Protein AF-0000000085028772 (afdb_homodimer)

Radius of gyration: 24.62 Å; Cα contacts (8 Å, |Δi|>4): 1187; chains: 2; bounding box: 45×73×60 Å

Organism: Acidaminococcus fermentans (strain ATCC 25085 / DSM 20731 / CCUG 9996 / CIP 106432 / VR4) (NCBI:txid591001)

Structure (mmCIF, N/CA/C/O backbone):
data_AF-0000000085028772-model_v1
#
loop_
_entity.id
_entity.type
_entity.pdbx_description
1 polymer 'DAPG hydrolase PhiG domain-containing protein'
#
loop_
_atom_site.group_PDB
_atom_site.id
_atom_site.type_symbol
_atom_site.label_atom_id
_atom_site.label_alt_id
_atom_site.label_comp_id
_atom_site.label_asym_id
_atom_site.label_entity_id
_atom_site.label_seq_id
_atom_site.pdbx_PDB_ins_code
_atom_site.Cartn_x
_atom_site.Cartn_y
_atom_site.Cartn_z
_atom_site.occupancy
_atom_site.B_iso_or_equiv
_atom_site.auth_seq_id
_atom_site.auth_comp_id
_atom_site.auth_asym_id
_atom_site.auth_atom_id
_atom_site.pdbx_PDB_model_num
ATOM 1 N N . MET A 1 1 ? -23.234 10.359 6.227 1 60.38 1 MET A N 1
ATOM 2 C CA . MET A 1 1 ? -21.828 10.047 6.488 1 60.38 1 MET A CA 1
ATOM 3 C C . MET A 1 1 ? -21.578 9.875 7.984 1 60.38 1 MET A C 1
ATOM 5 O O . MET A 1 1 ? -22.031 10.688 8.789 1 60.38 1 MET A O 1
ATOM 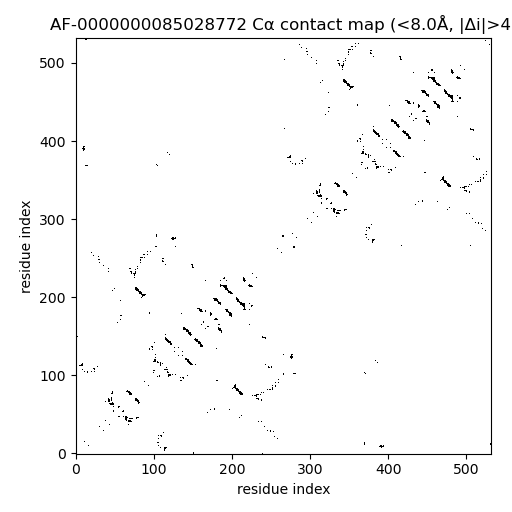9 N N . LYS A 1 2 ? -21.328 8.578 8.344 1 66.81 2 LYS A N 1
ATOM 10 C CA . LYS A 1 2 ? -20.938 8.359 9.734 1 66.81 2 LYS A CA 1
ATOM 11 C C . LYS A 1 2 ? -19.469 8.703 9.945 1 66.81 2 LYS A C 1
ATOM 13 O O . LYS A 1 2 ? -18.578 8.008 9.453 1 66.81 2 LYS A O 1
ATOM 18 N N . LEU A 1 3 ? -19.188 9.844 10.578 1 77 3 LEU A N 1
ATOM 19 C CA . LEU A 1 3 ? -17.844 10.414 10.617 1 77 3 LEU A CA 1
ATOM 20 C C . LEU A 1 3 ? -17.031 9.812 11.758 1 77 3 LEU A C 1
ATOM 22 O O . LEU A 1 3 ? -15.805 9.828 11.727 1 77 3 LEU A O 1
ATOM 26 N N . PHE A 1 4 ? -17.844 9.219 12.625 1 81.69 4 PHE A N 1
ATOM 27 C CA . PHE A 1 4 ? -17.172 8.617 13.766 1 81.69 4 PHE A CA 1
ATOM 28 C C . PHE A 1 4 ? -17.75 7.246 14.086 1 81.69 4 PHE A C 1
ATOM 30 O O . PHE A 1 4 ? -18.688 7.133 14.891 1 81.69 4 PHE A O 1
ATOM 37 N N . LEU A 1 5 ? -17.391 6.188 13.383 1 71.38 5 LEU A N 1
ATOM 38 C CA . LEU A 1 5 ? -18 4.859 13.438 1 71.38 5 LEU A CA 1
ATOM 39 C C . LEU A 1 5 ? -17.609 4.141 14.727 1 71.38 5 LEU A C 1
ATOM 41 O O . LEU A 1 5 ? -18.359 3.277 15.203 1 71.38 5 LEU A O 1
ATOM 45 N N . GLY A 1 6 ? -16.453 4.523 15.242 1 80.75 6 GLY A N 1
ATOM 46 C CA . GLY A 1 6 ? -16.031 3.928 16.5 1 80.75 6 GLY A CA 1
ATOM 47 C C . GLY A 1 6 ? -15.5 2.514 16.328 1 80.75 6 GLY A C 1
ATOM 48 O O . GLY A 1 6 ? -15.383 1.777 17.312 1 80.75 6 GLY A O 1
ATOM 49 N N . LYS A 1 7 ? -15.336 1.962 15.156 1 90.06 7 LYS A N 1
ATOM 50 C CA . LYS A 1 7 ? -14.805 0.623 14.922 1 90.06 7 LYS A CA 1
ATOM 51 C C . LYS A 1 7 ? -13.344 0.682 14.484 1 90.06 7 LYS A C 1
ATOM 53 O O . LYS A 1 7 ? -13 1.365 13.516 1 90.06 7 LYS A O 1
ATOM 58 N N . LYS A 1 8 ? -12.562 -0.108 15.211 1 95.69 8 LYS A N 1
ATOM 59 C CA . LYS A 1 8 ? -11.133 -0.1 14.914 1 95.69 8 LYS A CA 1
ATOM 60 C C . LYS A 1 8 ? -10.82 -0.993 13.719 1 95.69 8 LYS A C 1
ATOM 62 O O . LYS A 1 8 ? -11.531 -1.966 13.453 1 95.69 8 LYS A O 1
ATOM 67 N N . VAL A 1 9 ? -9.797 -0.705 12.984 1 96.75 9 VAL A N 1
ATOM 68 C CA . VAL A 1 9 ? -9.352 -1.456 11.812 1 96.75 9 VAL A CA 1
ATOM 69 C C . VAL A 1 9 ? -8.68 -2.754 12.258 1 96.75 9 VAL A C 1
ATOM 71 O O . VAL A 1 9 ? -8.344 -2.914 13.43 1 96.75 9 VAL A O 1
ATOM 74 N N . GLY A 1 10 ? -8.531 -3.654 11.344 1 95.25 10 GLY A N 1
ATOM 75 C CA . GLY A 1 10 ? -7.934 -4.941 11.656 1 95.25 10 GLY A CA 1
ATOM 76 C C . GLY A 1 10 ? -6.445 -4.855 11.93 1 95.25 10 GLY A C 1
ATOM 77 O O . GLY A 1 10 ? -5.742 -4.039 11.328 1 95.25 10 GLY A O 1
ATOM 78 N N . VAL A 1 11 ? -5.934 -5.707 12.844 1 97.25 11 VAL A N 1
ATOM 79 C CA . VAL A 1 11 ? -4.512 -5.812 13.164 1 97.25 11 VAL A CA 1
ATOM 80 C C . VAL A 1 11 ? -4.066 -7.27 13.086 1 97.25 11 VAL A C 1
ATOM 82 O O . VAL A 1 11 ? -4.863 -8.18 13.328 1 97.25 11 VAL A O 1
ATOM 85 N N . SER A 1 12 ? -2.873 -7.48 12.711 1 96.69 12 SER A N 1
ATOM 86 C CA . SER A 1 12 ? -2.291 -8.82 12.656 1 96.69 12 SER A CA 1
ATOM 87 C C . SER A 1 12 ? -1.736 -9.234 14.016 1 96.69 12 SER A C 1
ATOM 89 O O . SER A 1 12 ? -1.572 -8.406 14.906 1 96.69 12 SER A O 1
ATOM 91 N N . LYS A 1 13 ? -1.406 -10.516 14.148 1 95.44 13 LYS A N 1
ATOM 92 C CA . LYS A 1 13 ? -0.751 -11.023 15.352 1 95.44 13 LYS A CA 1
ATOM 93 C C . LYS A 1 13 ? 0.598 -10.344 15.57 1 95.44 13 LYS A C 1
ATOM 95 O O . LYS A 1 13 ? 0.95 -10.008 16.703 1 95.44 13 LYS A O 1
ATOM 100 N N . GLU A 1 14 ? 1.356 -10.125 14.531 1 95.44 14 GLU A N 1
ATOM 101 C CA . GLU A 1 14 ? 2.65 -9.461 14.609 1 95.44 14 GLU A CA 1
ATOM 102 C C . GLU A 1 14 ? 2.504 -8.031 15.133 1 95.44 14 GLU A C 1
ATOM 104 O O . GLU A 1 14 ? 3.312 -7.574 15.938 1 95.44 14 GLU A O 1
ATOM 109 N N . GLU A 1 15 ? 1.454 -7.355 14.648 1 96.56 15 GLU A N 1
ATOM 110 C CA . GLU A 1 15 ? 1.212 -5.988 15.102 1 96.56 15 GLU A CA 1
ATOM 111 C C . GLU A 1 15 ? 0.899 -5.949 16.594 1 96.56 15 GLU A C 1
ATOM 113 O O . GLU A 1 15 ? 1.385 -5.07 17.312 1 96.56 15 GLU A O 1
ATOM 118 N N . LYS A 1 16 ? 0.145 -6.926 17.062 1 96.88 16 LYS A N 1
ATOM 119 C CA . LYS A 1 16 ? -0.249 -6.977 18.469 1 96.88 16 LYS A CA 1
ATOM 120 C C . LYS A 1 16 ? 0.961 -7.191 19.359 1 96.88 16 LYS A C 1
ATOM 122 O O . LYS A 1 16 ? 0.912 -6.895 20.562 1 96.88 16 LYS A O 1
ATOM 127 N N . ALA A 1 17 ? 2.014 -7.688 18.766 1 95.75 17 ALA A N 1
ATOM 128 C CA . ALA A 1 17 ? 3.201 -8.016 19.562 1 95.75 17 ALA A CA 1
ATOM 129 C C . ALA A 1 17 ? 4.164 -6.832 19.609 1 95.75 17 ALA A C 1
ATOM 131 O O . ALA A 1 17 ? 5.16 -6.867 20.344 1 95.75 17 ALA A O 1
ATOM 132 N N . ILE A 1 18 ? 3.924 -5.781 18.875 1 96.62 18 ILE A N 1
ATOM 133 C CA . ILE A 1 18 ? 4.797 -4.609 18.844 1 96.62 18 ILE A CA 1
ATOM 134 C C . ILE A 1 18 ? 4.562 -3.76 20.094 1 96.62 18 ILE A C 1
ATOM 136 O O . ILE A 1 18 ? 3.43 -3.637 20.562 1 96.62 18 ILE A O 1
ATOM 140 N N . SER A 1 19 ? 5.562 -3.078 20.562 1 96.75 19 SER A N 1
ATOM 141 C CA . SER A 1 19 ? 5.496 -2.348 21.828 1 96.75 19 SER A CA 1
ATOM 142 C C . SER A 1 19 ? 4.504 -1.192 21.734 1 96.75 19 SER A C 1
ATOM 144 O O . SER A 1 19 ? 3.818 -0.886 22.719 1 96.75 19 SER A O 1
ATOM 146 N N . TYR A 1 20 ? 4.367 -0.596 20.609 1 97.94 20 TYR A N 1
ATOM 147 C CA . TYR A 1 20 ? 3.492 0.568 20.531 1 97.94 20 TYR A CA 1
ATOM 148 C C . TYR A 1 20 ? 2.062 0.154 20.203 1 97.94 20 TYR A C 1
ATOM 150 O O . TYR A 1 20 ? 1.204 1.005 19.953 1 97.94 20 TYR A O 1
ATOM 158 N N . TYR A 1 21 ? 1.759 -1.183 20.266 1 98.44 21 TYR A N 1
ATOM 159 C CA . TYR A 1 21 ? 0.384 -1.654 20.156 1 98.44 21 TYR A CA 1
ATOM 160 C C . TYR A 1 21 ? -0.49 -1.059 21.25 1 98.44 21 TYR A C 1
ATOM 162 O O . TYR A 1 21 ? -1.691 -0.857 21.062 1 98.44 21 TYR A O 1
ATOM 170 N N . LYS A 1 22 ? 0.089 -0.734 22.375 1 98.62 22 LYS A N 1
ATOM 171 C CA . LYS A 1 22 ? -0.636 -0.139 23.5 1 98.62 22 LYS A CA 1
ATOM 172 C C . LYS A 1 22 ? -1.349 1.142 23.078 1 98.62 22 LYS A C 1
ATOM 174 O O . LYS A 1 22 ? -2.432 1.451 23.578 1 98.62 22 LYS A O 1
ATOM 179 N N . PHE A 1 23 ? -0.814 1.903 22.141 1 98.69 23 PHE A N 1
ATOM 180 C CA . PHE A 1 23 ? -1.438 3.141 21.688 1 98.69 23 PHE A CA 1
ATOM 181 C C . PHE A 1 23 ? -2.641 2.846 20.797 1 98.69 23 PHE A C 1
ATOM 183 O O . PHE A 1 23 ? -3.531 3.686 20.656 1 98.69 23 PHE A O 1
ATOM 190 N N . PHE A 1 24 ? -2.6 1.687 20.094 1 98.5 24 PHE A N 1
ATOM 191 C CA . PHE A 1 24 ? -3.748 1.236 19.328 1 98.5 24 PHE A CA 1
ATOM 192 C C . PHE A 1 24 ? -4.902 0.842 20.234 1 98.5 24 PHE A C 1
ATOM 194 O O . PHE A 1 24 ? -6.066 1.105 19.938 1 98.5 24 PHE A O 1
ATOM 201 N N . GLU A 1 25 ? -4.551 0.213 21.375 1 97.69 25 GLU A N 1
ATOM 202 C CA . GLU A 1 25 ? -5.551 -0.241 22.328 1 97.69 25 GLU A CA 1
ATOM 203 C C . GLU A 1 25 ? -6.156 0.934 23.094 1 97.69 25 GLU A C 1
ATOM 205 O O . GLU A 1 25 ? -7.305 0.866 23.531 1 97.69 25 GLU A O 1
ATOM 210 N N . ARG A 1 26 ? -5.438 2.01 23.234 1 96.94 26 ARG A N 1
ATOM 211 C CA . ARG A 1 26 ? -5.902 3.211 23.922 1 96.94 26 ARG A CA 1
ATOM 212 C C . ARG A 1 26 ? -7.082 3.84 23.188 1 96.94 26 ARG A C 1
ATOM 214 O O . ARG A 1 26 ? -7.137 3.82 21.953 1 96.94 26 ARG A O 1
ATOM 221 N N . ASP A 1 27 ? -7.992 4.363 23.969 1 96.12 27 ASP A N 1
ATOM 222 C CA . ASP A 1 27 ? -9.094 5.102 23.359 1 96.12 27 ASP A CA 1
ATOM 223 C C . ASP A 1 27 ? -8.578 6.332 22.609 1 96.12 27 ASP A C 1
ATOM 225 O O . ASP A 1 27 ? -7.656 7.004 23.078 1 96.12 27 ASP A O 1
ATOM 229 N N . MET A 1 28 ? -9.219 6.566 21.5 1 96.56 28 MET A N 1
ATOM 230 C CA . MET A 1 28 ? -8.898 7.797 20.781 1 96.56 28 MET A CA 1
ATOM 231 C C . MET A 1 28 ? -9.094 9.016 21.688 1 96.56 28 MET A C 1
ATOM 233 O O . MET A 1 28 ? -10.039 9.07 22.469 1 96.56 28 MET A O 1
ATOM 237 N N . ALA A 1 29 ? -8.172 9.992 21.531 1 97.5 29 ALA A N 1
ATOM 238 C CA . ALA A 1 29 ? -8.32 11.234 22.297 1 97.5 29 ALA A CA 1
ATOM 239 C C . ALA A 1 29 ? -9.625 11.938 21.938 1 97.5 29 ALA A C 1
ATOM 241 O O . ALA A 1 29 ? -10.078 11.898 20.797 1 97.5 29 ALA A O 1
ATOM 242 N N . ASN A 1 30 ? -10.203 12.617 22.953 1 96.75 30 ASN A N 1
ATOM 243 C CA . ASN A 1 30 ? -11.438 13.359 22.734 1 96.75 30 ASN A CA 1
ATOM 244 C C . ASN A 1 30 ? -11.203 14.594 21.875 1 96.75 30 ASN A C 1
ATOM 246 O O . ASN A 1 30 ? -10.367 15.438 22.203 1 96.75 30 ASN A O 1
ATOM 250 N N . ILE A 1 31 ? -11.922 14.703 20.891 1 97.25 31 ILE A N 1
ATOM 251 C CA . ILE A 1 31 ? -11.867 15.883 20.031 1 97.25 31 ILE A CA 1
ATOM 252 C C . ILE A 1 31 ? -12.492 17.078 20.75 1 97.25 31 ILE A C 1
ATOM 254 O O . ILE A 1 31 ? -13.562 16.953 21.359 1 97.25 31 ILE A O 1
ATOM 258 N N . PRO A 1 32 ? -11.875 18.219 20.719 1 97.25 32 PRO A N 1
ATOM 259 C CA . PRO A 1 32 ? -12.5 19.391 21.344 1 97.25 32 PRO A CA 1
ATOM 260 C C . PRO A 1 32 ? -13.898 19.656 20.797 1 97.25 32 PRO A C 1
ATOM 262 O O . PRO A 1 32 ? -14.117 19.641 19.578 1 97.25 32 PRO A O 1
ATOM 265 N N . ALA A 1 33 ? -14.805 19.984 21.672 1 97.12 33 ALA A N 1
ATOM 266 C CA . ALA A 1 33 ? -16.203 20.172 21.312 1 97.12 33 ALA A CA 1
ATOM 267 C C . ALA A 1 33 ? -16.359 21.297 20.281 1 97.12 33 ALA A C 1
ATOM 269 O O . ALA A 1 33 ? -17.219 21.219 19.406 1 97.12 33 ALA A O 1
ATOM 270 N N . GLU A 1 34 ? -15.586 22.312 20.469 1 96.94 34 GLU A N 1
ATOM 271 C CA . GLU A 1 34 ? -15.688 23.453 19.578 1 96.94 34 GLU A CA 1
ATOM 272 C C . GLU A 1 34 ? -15.336 23.078 18.141 1 96.94 34 GLU A C 1
ATOM 274 O O . GLU A 1 34 ? -15.852 23.672 17.203 1 96.94 34 GLU A O 1
ATOM 279 N N . LYS A 1 35 ? -14.477 22.109 17.969 1 97.12 35 LYS A N 1
ATOM 280 C CA . LYS A 1 35 ? -14.133 21.625 16.641 1 97.12 35 LYS A CA 1
ATOM 281 C C . LYS A 1 35 ? -15.25 20.781 16.047 1 97.12 35 LYS A C 1
ATOM 283 O O . LYS A 1 35 ? -15.547 20.859 14.859 1 97.12 35 LYS A O 1
ATOM 288 N N . ILE A 1 36 ? -15.852 19.938 16.859 1 97.5 36 ILE A N 1
ATOM 289 C CA . ILE A 1 36 ? -16.984 19.109 16.438 1 97.5 36 ILE A CA 1
ATOM 290 C C . ILE A 1 36 ? -18.125 20 15.969 1 97.5 36 ILE A C 1
ATOM 292 O O . ILE A 1 36 ? -18.781 19.688 14.969 1 97.5 36 ILE A O 1
ATOM 296 N N . ALA A 1 37 ? -18.297 21.062 16.672 1 97.81 37 ALA A N 1
ATOM 297 C CA . ALA A 1 37 ? -19.391 21.984 16.344 1 97.81 37 ALA A CA 1
ATOM 298 C C . ALA A 1 37 ? -19.203 22.578 14.953 1 97.81 37 ALA A C 1
ATOM 300 O O . ALA A 1 37 ? -20.188 22.906 14.281 1 97.81 37 ALA A O 1
ATOM 301 N N . LEU A 1 38 ? -18.016 22.672 14.5 1 98 38 LEU A N 1
ATOM 302 C CA . LEU A 1 38 ? -17.719 23.266 13.203 1 98 38 LEU A CA 1
ATOM 303 C C . LEU A 1 38 ? -18.156 22.344 12.07 1 98 38 LEU A C 1
ATOM 305 O O . LEU A 1 38 ? -18.234 22.766 10.914 1 98 38 LEU A O 1
ATOM 309 N N . LEU A 1 39 ? -18.484 21.109 12.406 1 97.56 39 LEU A N 1
ATOM 310 C CA . LEU A 1 39 ? -18.953 20.156 11.398 1 97.56 39 LEU A CA 1
ATOM 311 C C . LEU A 1 39 ? -20.375 20.484 10.961 1 97.56 39 LEU A C 1
ATOM 313 O O . LEU A 1 39 ? -20.828 20.016 9.914 1 97.56 39 LEU A O 1
ATOM 317 N N . ASP A 1 40 ? -21.062 21.266 11.711 1 97.06 40 ASP A N 1
ATOM 318 C CA . ASP A 1 40 ? -22.5 21.484 11.5 1 97.06 40 ASP A CA 1
ATOM 319 C C . ASP A 1 40 ? -22.734 22.344 10.258 1 97.06 40 ASP A C 1
ATOM 321 O O . ASP A 1 40 ? -23.797 22.234 9.625 1 97.06 40 ASP A O 1
ATOM 325 N N . ALA A 1 41 ? -21.812 23.281 9.93 1 97.5 41 ALA A N 1
ATOM 326 C CA . ALA A 1 41 ? -21.953 24.141 8.758 1 97.5 41 ALA A CA 1
ATOM 327 C C . ALA A 1 41 ? -20.594 24.562 8.203 1 97.5 41 ALA A C 1
ATOM 329 O O . ALA A 1 41 ? -19.656 24.766 8.961 1 97.5 41 ALA A O 1
ATOM 330 N N . PRO A 1 42 ? -20.531 24.719 6.922 1 98.12 42 PRO A N 1
ATOM 331 C CA . PRO A 1 42 ? -19.281 25.188 6.336 1 98.12 42 PRO A CA 1
ATOM 332 C C . PRO A 1 42 ? -18.938 26.625 6.75 1 98.12 42 PRO A C 1
ATOM 334 O O . PRO A 1 42 ? -19.828 27.391 7.113 1 98.12 42 PRO A O 1
ATOM 337 N N . GLN A 1 43 ? -17.609 26.875 6.66 1 98.06 43 GLN A N 1
ATOM 338 C CA . GLN A 1 43 ? -17.156 28.234 6.984 1 98.06 43 GLN A CA 1
ATOM 339 C C . GLN A 1 43 ? -17.594 29.234 5.918 1 98.06 43 GLN A C 1
ATOM 341 O O . GLN A 1 43 ? -17.609 28.906 4.727 1 98.06 43 GLN A O 1
ATOM 346 N N . GLU A 1 44 ? -17.922 30.406 6.352 1 94.94 44 GLU A N 1
ATOM 347 C CA . GLU A 1 44 ? -18.234 31.5 5.422 1 94.94 44 GLU A CA 1
ATOM 348 C C . GLU A 1 44 ? -16.969 31.984 4.707 1 94.94 44 GLU A C 1
ATOM 350 O O . GLU A 1 44 ? -16.984 32.156 3.486 1 94.94 44 GLU A O 1
ATOM 355 N N . LYS A 1 45 ? -15.953 32.156 5.543 1 96.38 45 LYS A N 1
ATOM 356 C CA . LYS A 1 45 ? -14.664 32.562 4.977 1 96.38 45 LYS A CA 1
ATOM 357 C C . LYS A 1 45 ? -13.906 31.344 4.441 1 96.38 45 LYS A C 1
ATOM 359 O O . LYS A 1 45 ? -13.93 30.266 5.051 1 96.38 45 LYS A O 1
ATOM 364 N N . SER A 1 46 ? -13.188 31.547 3.318 1 96.94 46 SER A N 1
ATOM 365 C CA . SER A 1 46 ? -12.398 30.469 2.734 1 96.94 46 SER A CA 1
ATOM 366 C C . SER A 1 46 ? -10.992 30.438 3.316 1 96.94 46 SER A C 1
ATOM 368 O O . SER A 1 46 ? -10.562 31.391 3.971 1 96.94 46 SER A O 1
ATOM 370 N N . ALA A 1 47 ? -10.305 29.328 3.078 1 98 47 ALA A N 1
ATOM 371 C CA . ALA A 1 47 ? -8.875 29.266 3.34 1 98 47 ALA A CA 1
ATOM 372 C C . ALA A 1 47 ? -8.109 30.25 2.473 1 98 47 ALA A C 1
ATOM 374 O O . ALA A 1 47 ? -8.656 30.812 1.519 1 98 47 ALA A O 1
ATOM 375 N N . VAL A 1 48 ? -6.84 30.531 2.826 1 98.5 48 VAL A N 1
ATOM 376 C CA . VAL A 1 48 ? -5.957 31.312 1.97 1 98.5 48 VAL A CA 1
ATOM 377 C C . VAL A 1 48 ? -5.918 30.703 0.571 1 98.5 48 VAL A C 1
ATOM 379 O O . VAL A 1 48 ? -5.84 29.484 0.422 1 98.5 48 VAL A O 1
ATOM 382 N N . PRO A 1 49 ? -6.102 31.547 -0.46 1 97.88 49 PRO A N 1
ATOM 383 C CA . PRO A 1 49 ? -5.992 30.984 -1.809 1 97.88 49 PRO A CA 1
ATOM 384 C C . PRO A 1 49 ? -4.668 30.25 -2.041 1 97.88 49 PRO A C 1
ATOM 386 O O . PRO A 1 49 ? -3.625 30.703 -1.558 1 97.88 49 PRO A O 1
ATOM 389 N N . PHE A 1 50 ? -4.727 29.156 -2.768 1 97.81 50 PHE A N 1
ATOM 390 C CA . PHE A 1 50 ? -3.535 28.359 -2.996 1 97.81 50 PHE A CA 1
ATOM 391 C C . PHE A 1 50 ? -2.408 29.203 -3.568 1 97.81 50 PHE A C 1
ATOM 393 O O . PHE A 1 50 ? -1.245 29.047 -3.193 1 97.81 50 PHE A O 1
ATOM 400 N N . GLU A 1 51 ? -2.734 30.094 -4.445 1 96.62 51 GLU A N 1
ATOM 401 C CA . GLU A 1 51 ? -1.746 30.953 -5.105 1 96.62 51 GLU A CA 1
ATOM 402 C C . GLU A 1 51 ? -1.079 31.891 -4.113 1 96.62 51 GLU A C 1
ATOM 404 O O . GLU A 1 51 ? -0.028 32.469 -4.402 1 96.62 51 GLU A O 1
ATOM 409 N N . GLU A 1 52 ? -1.697 32.094 -2.996 1 98 52 GLU A N 1
ATOM 410 C CA . GLU A 1 52 ? -1.166 32.969 -1.953 1 98 52 GLU A CA 1
ATOM 411 C C . GLU A 1 52 ? -0.716 32.156 -0.736 1 98 52 GLU A C 1
ATOM 413 O O . GLU A 1 52 ? -0.713 32.656 0.385 1 98 52 GLU A O 1
ATOM 418 N N . LYS A 1 53 ? -0.363 30.891 -0.903 1 98.19 53 LYS A N 1
ATOM 419 C CA . LYS A 1 53 ? -0.074 29.938 0.164 1 98.19 53 LYS A CA 1
ATOM 420 C C . LYS A 1 53 ? 1.085 30.406 1.032 1 98.19 53 LYS A C 1
ATOM 422 O O . LYS A 1 53 ? 1.2 30.016 2.195 1 98.19 53 LYS A O 1
ATOM 427 N N . ASN A 1 54 ? 1.96 31.25 0.525 1 98.69 54 ASN A N 1
ATOM 428 C CA . ASN A 1 54 ? 3.07 31.766 1.325 1 98.69 54 ASN A CA 1
ATOM 429 C C . ASN A 1 54 ? 2.578 32.625 2.48 1 98.69 54 ASN A C 1
ATOM 431 O O . ASN A 1 54 ? 3.25 32.75 3.506 1 98.69 54 ASN A O 1
ATOM 435 N N . LEU A 1 55 ? 1.397 33.281 2.334 1 98.62 55 LEU A N 1
ATOM 436 C CA . LEU A 1 55 ? 0.804 34 3.455 1 98.62 55 LEU A CA 1
ATOM 437 C C . LEU A 1 55 ? 0.535 33.062 4.625 1 98.62 55 LEU A C 1
ATOM 439 O O . LEU A 1 55 ? 0.729 33.438 5.785 1 98.62 55 LEU A O 1
ATOM 443 N N . TYR A 1 56 ? 0.076 31.891 4.289 1 98.31 56 TYR A N 1
ATOM 444 C CA . TYR A 1 56 ? -0.121 30.828 5.273 1 98.31 56 TYR A CA 1
ATOM 445 C C . TYR A 1 56 ? 1.187 30.484 5.977 1 98.31 56 TYR A C 1
ATOM 447 O O . TYR A 1 56 ? 1.241 30.438 7.207 1 98.31 56 TYR A O 1
ATOM 455 N N . LEU A 1 57 ? 2.262 30.312 5.23 1 98.25 57 LEU A N 1
ATOM 456 C CA . LEU A 1 57 ? 3.545 29.953 5.832 1 98.25 57 LEU A CA 1
ATOM 457 C C . LEU A 1 57 ? 4.031 31.062 6.762 1 98.25 57 LEU A C 1
ATOM 459 O O . LEU A 1 57 ? 4.598 30.781 7.82 1 98.25 57 LEU A O 1
ATOM 463 N N . ALA A 1 58 ? 3.783 32.281 6.355 1 98.06 58 ALA A N 1
ATOM 464 C CA . ALA A 1 58 ? 4.273 33.438 7.09 1 98.06 58 ALA A CA 1
ATOM 465 C C . ALA A 1 58 ? 3.367 33.781 8.273 1 98.06 58 ALA A C 1
ATOM 467 O O . ALA A 1 58 ? 3.689 34.625 9.086 1 98.06 58 ALA A O 1
ATOM 468 N N . GLY A 1 59 ? 2.242 33.125 8.406 1 97.94 59 GLY A N 1
ATOM 469 C CA . GLY A 1 59 ? 1.276 33.438 9.445 1 97.94 59 GLY A CA 1
ATOM 470 C C . GLY A 1 59 ? 0.535 34.75 9.18 1 97.94 59 GLY A C 1
ATOM 471 O O . GLY A 1 59 ? 0.159 35.469 10.117 1 97.94 59 GLY A O 1
ATOM 472 N N . LYS A 1 60 ? 0.376 35.094 7.91 1 98.12 60 LYS A N 1
ATOM 473 C CA . LYS A 1 60 ? -0.244 36.375 7.523 1 98.12 60 LYS A CA 1
ATOM 474 C C . LYS A 1 60 ? -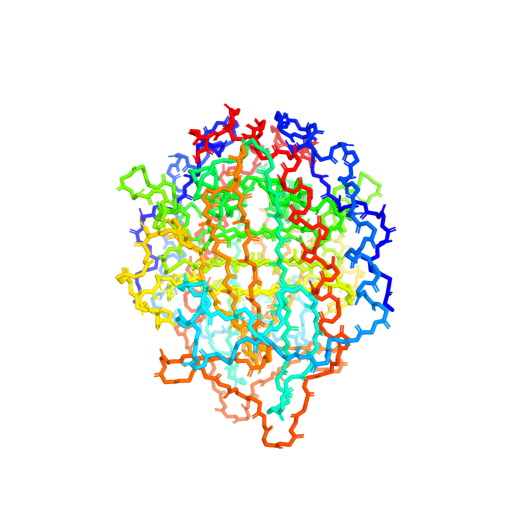1.595 36.125 6.852 1 98.12 60 LYS A C 1
ATOM 476 O O . LYS A 1 60 ? -2.047 36.969 6.059 1 98.12 60 LYS A O 1
ATOM 481 N N . ASP A 1 61 ? -2.225 34.969 7.105 1 97.88 61 ASP A N 1
ATOM 482 C CA . ASP A 1 61 ? -3.506 34.625 6.496 1 97.88 61 ASP A CA 1
ATOM 483 C C . ASP A 1 61 ? -4.633 34.688 7.523 1 97.88 61 ASP A C 1
ATOM 485 O O . ASP A 1 61 ? -5.609 33.938 7.426 1 97.88 61 ASP A O 1
ATOM 489 N N . LYS A 1 62 ? -4.547 35.531 8.562 1 95.94 62 LYS A N 1
ATOM 490 C CA . LYS A 1 62 ? -5.473 35.562 9.688 1 95.94 62 LYS A CA 1
ATOM 491 C C . LYS A 1 62 ? -6.875 35.938 9.242 1 95.94 62 LYS A C 1
ATOM 493 O O . LYS A 1 62 ? -7.859 35.656 9.922 1 95.94 62 LYS A O 1
ATOM 498 N N . ASP A 1 63 ? -7.012 36.625 8.125 1 96.56 63 ASP A N 1
ATOM 499 C CA . ASP A 1 63 ? -8.312 37.062 7.621 1 96.56 63 ASP A CA 1
ATOM 500 C C . ASP A 1 63 ? -9.031 35.938 6.914 1 96.56 63 ASP A C 1
ATOM 502 O O . ASP A 1 63 ? -10.219 36.031 6.59 1 96.56 63 ASP A O 1
ATOM 506 N N . CYS A 1 64 ? -8.375 34.844 6.715 1 98.12 64 CYS A N 1
ATOM 507 C CA . CYS A 1 64 ? -8.953 33.656 6.105 1 98.12 64 CYS A CA 1
ATOM 508 C C . CYS A 1 64 ? -9.375 32.656 7.168 1 98.12 64 CYS A C 1
ATOM 510 O O . CYS A 1 64 ? -9.109 32.844 8.352 1 98.12 64 CYS A O 1
ATOM 512 N N . ALA A 1 65 ? -10.094 31.625 6.75 1 98.44 65 ALA A N 1
ATOM 513 C CA . ALA A 1 65 ? -10.469 30.547 7.668 1 98.44 65 ALA A CA 1
ATOM 514 C C . ALA A 1 65 ? -9.242 29.875 8.258 1 98.44 65 ALA A C 1
ATOM 516 O O . ALA A 1 65 ? -8.305 29.516 7.527 1 98.44 65 ALA A O 1
ATOM 517 N N . GLN A 1 66 ? -9.234 29.719 9.586 1 98.44 66 GLN A N 1
ATOM 518 C CA . GLN A 1 66 ? -8.125 29.047 10.258 1 98.44 66 GLN A CA 1
ATOM 519 C C . GLN A 1 66 ? -8.516 27.641 10.703 1 98.44 66 GLN A C 1
ATOM 521 O O . GLN A 1 66 ? -7.648 26.797 10.93 1 98.44 66 GLN A O 1
ATOM 526 N N . VAL A 1 67 ? -9.773 27.406 10.953 1 98.62 67 VAL A N 1
ATOM 527 C CA . VAL A 1 67 ? -10.344 26.109 11.336 1 98.62 67 VAL A CA 1
ATOM 528 C C . VAL A 1 67 ? -11.695 25.922 10.656 1 98.62 67 VAL A C 1
ATOM 530 O O . VAL A 1 67 ? -12.5 26.859 10.586 1 98.62 67 VAL A O 1
ATOM 533 N N . GLY A 1 68 ? -11.852 24.75 10.141 1 98.75 68 GLY A N 1
ATOM 534 C CA . GLY A 1 68 ? -13.125 24.469 9.5 1 98.75 68 GLY A CA 1
ATOM 535 C C . GLY A 1 68 ? -12.969 23.969 8.07 1 98.75 68 GLY A C 1
ATOM 536 O O . GLY A 1 68 ? -11.891 23.516 7.688 1 98.75 68 GLY A O 1
ATOM 537 N N . TYR A 1 69 ? -14.062 23.969 7.309 1 98.81 69 TYR A N 1
ATOM 538 C CA . TYR A 1 69 ? -14.125 23.453 5.945 1 98.81 69 TYR A CA 1
ATOM 539 C C . TYR A 1 69 ? -15.094 24.266 5.098 1 98.81 69 TYR A C 1
ATOM 541 O O . TYR A 1 69 ? -15.867 25.062 5.621 1 98.81 69 TYR A O 1
ATOM 549 N N . GLY A 1 70 ? -14.992 24.031 3.822 1 98.56 70 GLY A N 1
ATOM 550 C CA . GLY A 1 70 ? -15.961 24.672 2.951 1 98.56 70 GLY A CA 1
ATOM 551 C C . GLY A 1 70 ? -15.586 24.609 1.484 1 98.56 70 GLY A C 1
ATOM 552 O O . GLY A 1 70 ? -14.781 23.766 1.079 1 98.56 70 GLY A O 1
ATOM 553 N N . THR A 1 71 ? -16.312 25.422 0.753 1 98 71 THR A N 1
ATOM 554 C CA . THR A 1 71 ? -16.078 25.594 -0.679 1 98 71 THR A CA 1
ATOM 555 C C . THR A 1 71 ? -15.664 27.016 -1.003 1 98 71 THR A C 1
ATOM 557 O O . THR A 1 71 ? -16.312 27.969 -0.58 1 98 71 THR A O 1
ATOM 560 N N . ALA A 1 72 ? -14.547 27.125 -1.666 1 97.12 72 ALA A N 1
ATOM 561 C CA . ALA A 1 72 ? -14.055 28.453 -2.055 1 97.12 72 ALA A CA 1
ATOM 562 C C . ALA A 1 72 ? -14.836 29 -3.25 1 97.12 72 ALA A C 1
ATOM 564 O O . ALA A 1 72 ? -15.641 28.281 -3.85 1 97.12 72 ALA A O 1
ATOM 565 N N . ALA A 1 73 ? -14.594 30.25 -3.586 1 94.56 73 ALA A N 1
ATOM 566 C CA . ALA A 1 73 ? -15.336 30.938 -4.645 1 94.56 73 ALA A CA 1
ATOM 567 C C . ALA A 1 73 ? -15.102 30.266 -5.996 1 94.56 73 ALA A C 1
ATOM 569 O O . ALA A 1 73 ? -15.992 30.25 -6.848 1 94.56 73 ALA A O 1
ATOM 570 N N . ASN A 1 74 ? -13.992 29.688 -6.207 1 94.25 74 ASN A N 1
ATOM 571 C CA . ASN A 1 74 ? -13.656 29.062 -7.488 1 94.25 74 ASN A CA 1
ATOM 572 C C . ASN A 1 74 ? -14.156 27.625 -7.562 1 94.25 74 ASN A C 1
ATOM 574 O O . ASN A 1 74 ? -13.836 26.891 -8.5 1 94.25 74 ASN A O 1
ATOM 578 N N . GLY A 1 75 ? -14.859 27.203 -6.547 1 96.69 75 GLY A N 1
ATOM 579 C CA . GLY A 1 75 ? -15.469 25.875 -6.562 1 96.69 75 GLY A CA 1
ATOM 580 C C . GLY A 1 75 ? -14.633 24.828 -5.844 1 96.69 75 GLY A C 1
ATOM 581 O O . GLY A 1 75 ? -15.125 23.75 -5.527 1 96.69 75 GLY A O 1
ATOM 582 N N . THR A 1 76 ? -13.375 25.125 -5.57 1 97.25 76 THR A N 1
ATOM 583 C CA . THR A 1 76 ? -12.508 24.172 -4.879 1 97.25 76 THR A CA 1
ATOM 584 C C . THR A 1 76 ? -12.922 24.031 -3.416 1 97.25 76 THR A C 1
ATOM 586 O O . THR A 1 76 ? -13.539 24.938 -2.852 1 97.25 76 THR A O 1
ATOM 589 N N . GLY A 1 77 ? -12.695 22.844 -2.861 1 98.12 77 GLY A N 1
ATOM 590 C CA . GLY A 1 77 ? -12.914 22.641 -1.438 1 98.12 77 GLY A CA 1
ATOM 591 C C . GLY A 1 77 ? -11.711 23.031 -0.59 1 98.12 77 GLY A C 1
ATOM 592 O O . GLY A 1 77 ? -10.594 23.125 -1.097 1 98.12 77 GLY A O 1
ATOM 593 N N . PHE A 1 78 ? -11.961 23.281 0.656 1 98.75 78 PHE A N 1
ATOM 594 C CA . PHE A 1 78 ? -10.844 23.531 1.552 1 98.75 78 PHE A CA 1
ATOM 595 C C . PHE A 1 78 ? -11.109 22.953 2.934 1 98.75 78 PHE A C 1
ATOM 597 O O . PHE A 1 78 ? -12.266 22.766 3.324 1 98.75 78 PHE A O 1
ATOM 604 N N . VAL A 1 79 ? -10.07 22.578 3.6 1 98.81 79 VAL A N 1
ATOM 605 C CA . VAL A 1 79 ? -10.055 22.203 5.008 1 98.81 79 VAL A CA 1
ATOM 606 C C . VAL A 1 79 ? -8.945 22.953 5.734 1 98.81 79 VAL A C 1
ATOM 608 O O . VAL A 1 79 ? -7.82 23.062 5.23 1 98.81 79 VAL A O 1
ATOM 611 N N . CYS A 1 80 ? -9.242 23.562 6.828 1 98.88 80 CYS A N 1
ATOM 612 C CA . CYS A 1 80 ? -8.297 24.219 7.719 1 98.88 80 CYS A CA 1
ATOM 613 C C . CYS A 1 80 ? -8.406 23.672 9.141 1 98.88 80 CYS A C 1
ATOM 615 O O . CYS A 1 80 ? -9.508 23.406 9.617 1 98.88 80 CYS A O 1
ATOM 617 N N . ASN A 1 81 ? -7.297 23.484 9.75 1 98.88 81 ASN A N 1
ATOM 618 C CA . ASN A 1 81 ? -7.273 23.062 11.141 1 98.88 81 ASN A CA 1
ATOM 619 C C . ASN A 1 81 ? -6.051 23.609 11.875 1 98.88 81 ASN A C 1
ATOM 621 O O . ASN A 1 81 ? -4.988 23.766 11.281 1 98.88 81 ASN A O 1
ATOM 625 N N . GLU A 1 82 ? -6.195 24.016 13.062 1 98.69 82 GLU A N 1
ATOM 626 C CA . GLU A 1 82 ? -5.141 24.344 14.023 1 98.69 82 GLU A CA 1
ATOM 627 C C . GLU A 1 82 ? -5.215 23.453 15.258 1 98.69 82 GLU A C 1
ATOM 629 O O . GLU A 1 82 ? -6.242 23.406 15.938 1 98.69 82 GLU A O 1
ATOM 634 N N . THR A 1 83 ? -4.191 22.766 15.531 1 98.81 83 THR A N 1
ATOM 635 C CA . THR A 1 83 ? -4.152 21.828 16.641 1 98.81 83 THR A CA 1
ATOM 636 C C . THR A 1 83 ? -2.986 22.156 17.578 1 98.81 83 THR A C 1
ATOM 638 O O . THR A 1 83 ? -1.824 21.953 17.219 1 98.81 83 THR A O 1
ATOM 641 N N . TYR A 1 84 ? -3.35 22.719 18.766 1 98.62 84 TYR A N 1
ATOM 642 C CA . TYR A 1 84 ? -2.336 22.844 19.797 1 98.62 84 TYR A CA 1
ATOM 643 C C . TYR A 1 84 ? -1.921 21.484 20.344 1 98.62 84 TYR A C 1
ATOM 645 O O . TYR A 1 84 ? -2.771 20.656 20.672 1 98.62 84 TYR A O 1
ATOM 653 N N . MET A 1 85 ? -0.628 21.203 20.391 1 98.88 85 MET A N 1
ATOM 654 C CA . MET A 1 85 ? -0.086 19.922 20.844 1 98.88 85 MET A CA 1
ATOM 655 C C . MET A 1 85 ? 0.876 20.109 22 1 98.88 85 MET A C 1
ATOM 657 O O . MET A 1 85 ? 2.082 20.266 21.797 1 98.88 85 MET A O 1
ATOM 661 N N . PRO A 1 86 ? 0.319 20.047 23.219 1 98.62 86 PRO A N 1
ATOM 662 C CA . PRO A 1 86 ? 1.172 20.234 24.391 1 98.62 86 PRO A CA 1
ATOM 663 C C . PRO A 1 86 ? 2.26 19.172 24.516 1 98.62 86 PRO A C 1
ATOM 665 O O . PRO A 1 86 ? 1.994 17.984 24.297 1 98.62 86 PRO A O 1
ATOM 668 N N . GLY A 1 87 ? 3.469 19.578 24.812 1 98.62 87 GLY A N 1
ATOM 669 C CA . GLY A 1 87 ? 4.57 18.656 25.031 1 98.62 87 GLY A CA 1
ATOM 670 C C . GLY A 1 87 ? 5.184 18.125 23.75 1 98.62 87 GLY A C 1
ATOM 671 O O . GLY A 1 87 ? 6.156 17.359 23.797 1 98.62 87 GLY A O 1
ATOM 672 N N . VAL A 1 88 ? 4.668 18.516 22.625 1 98.88 88 VAL A N 1
ATOM 673 C CA . VAL A 1 88 ? 5.207 18.094 21.328 1 98.88 88 VAL A CA 1
ATOM 674 C C . VAL A 1 88 ? 6.246 19.109 20.859 1 98.88 88 VAL A C 1
ATOM 676 O O . VAL A 1 88 ? 6.074 20.328 21.047 1 98.88 88 VAL A O 1
ATOM 679 N N . THR A 1 89 ? 7.34 18.641 20.297 1 98.75 89 THR A N 1
ATOM 680 C CA . THR A 1 89 ? 8.367 19.5 19.734 1 98.75 89 THR A CA 1
ATOM 681 C C . THR A 1 89 ? 8.336 19.453 18.203 1 98.75 89 THR A C 1
ATOM 683 O O . THR A 1 89 ? 7.797 18.516 17.625 1 98.75 89 THR A O 1
ATOM 686 N N . PRO A 1 90 ? 8.898 20.469 17.578 1 98.69 90 PRO A N 1
ATOM 687 C CA . PRO A 1 90 ? 8.992 20.422 16.125 1 98.69 90 PRO A CA 1
ATOM 688 C C . PRO A 1 90 ? 9.719 19.172 15.617 1 98.69 90 PRO A C 1
ATOM 690 O O . PRO A 1 90 ? 9.32 18.594 14.602 1 98.69 90 PRO A O 1
ATOM 693 N N . GLU A 1 91 ? 10.719 18.719 16.328 1 98.5 91 GLU A N 1
ATOM 694 C CA . GLU A 1 91 ? 11.492 17.547 15.945 1 98.5 91 GLU A CA 1
ATOM 695 C C . GLU A 1 91 ? 10.617 16.297 15.922 1 98.5 91 GLU A C 1
ATOM 697 O O . GLU A 1 91 ? 10.797 15.422 15.062 1 98.5 91 GLU A O 1
ATOM 702 N N . MET A 1 92 ? 9.695 16.203 16.844 1 98.94 92 MET A N 1
ATOM 703 C CA . MET A 1 92 ? 8.805 15.055 16.906 1 98.94 92 MET A CA 1
ATOM 704 C C . MET A 1 92 ? 7.938 14.969 15.656 1 98.94 92 MET A C 1
ATOM 706 O O . MET A 1 92 ? 7.711 13.883 15.125 1 98.94 92 MET A O 1
ATOM 710 N N . LEU A 1 93 ? 7.492 16.109 15.156 1 98.94 93 LEU A N 1
ATOM 711 C CA . LEU A 1 93 ? 6.648 16.125 13.969 1 98.94 93 LEU A CA 1
ATOM 712 C C . LEU A 1 93 ? 7.48 15.883 12.711 1 98.94 93 LEU A C 1
ATOM 714 O O . LEU A 1 93 ? 7.031 15.219 11.781 1 98.94 93 LEU A O 1
ATOM 718 N N . ASP A 1 94 ? 8.695 16.453 12.711 1 98.81 94 ASP A N 1
ATOM 719 C CA . ASP A 1 94 ? 9.609 16.141 11.617 1 98.81 94 ASP A CA 1
ATOM 720 C C . ASP A 1 94 ? 9.805 14.625 11.492 1 98.81 94 ASP A C 1
ATOM 722 O O . ASP A 1 94 ? 9.93 14.102 10.391 1 98.81 94 ASP A O 1
ATOM 726 N N . TRP A 1 95 ? 9.844 14 12.586 1 98.88 95 TRP A N 1
ATOM 727 C CA . TRP A 1 95 ? 10.102 12.562 12.688 1 98.88 95 TRP A CA 1
ATOM 728 C C . TRP A 1 95 ? 8.852 11.758 12.328 1 98.88 95 TRP A C 1
ATOM 730 O O . TRP A 1 95 ? 8.938 10.766 11.609 1 98.88 95 TRP A O 1
ATOM 740 N N . TRP A 1 96 ? 7.723 12.148 12.656 1 98.88 96 TRP A N 1
ATOM 741 C CA . TRP A 1 96 ? 6.492 11.367 12.594 1 98.88 96 TRP A CA 1
ATOM 742 C C . TRP A 1 96 ? 6.129 11.039 11.156 1 98.88 96 TRP A C 1
ATOM 744 O O . TRP A 1 96 ? 5.82 9.883 10.836 1 98.88 96 TRP A O 1
ATOM 754 N N . PHE A 1 97 ? 6.234 12 10.258 1 98.69 97 PHE A N 1
ATOM 755 C CA . PHE A 1 97 ? 5.648 11.898 8.93 1 98.69 97 PHE A CA 1
ATOM 756 C C . PHE A 1 97 ? 6.438 10.914 8.062 1 98.69 97 PHE A C 1
ATOM 758 O O . PHE A 1 97 ? 5.852 10.141 7.305 1 98.69 97 PHE A O 1
ATOM 765 N N . PRO A 1 98 ? 7.758 10.93 8.164 1 98.69 98 PRO A N 1
ATOM 766 C CA . PRO A 1 98 ? 8.438 9.844 7.453 1 98.69 98 PRO A CA 1
ATOM 767 C C . PRO A 1 98 ? 8.367 8.516 8.195 1 98.69 98 PRO A C 1
ATOM 769 O O . PRO A 1 98 ? 8.297 7.457 7.562 1 98.69 98 PRO A O 1
ATOM 772 N N . TRP A 1 99 ? 8.297 8.539 9.508 1 98.75 99 TRP A N 1
ATOM 773 C CA . TRP A 1 99 ? 8.352 7.332 10.328 1 98.75 99 TRP A CA 1
ATOM 774 C C . TRP A 1 99 ? 7.109 6.477 10.117 1 98.75 99 TRP A C 1
ATOM 776 O O . TRP A 1 99 ? 7.203 5.254 9.984 1 98.75 99 TRP A O 1
ATOM 786 N N . HIS A 1 100 ? 5.938 7.078 10.062 1 98.38 100 HIS A N 1
ATOM 787 C CA . HIS A 1 100 ? 4.711 6.289 10.039 1 98.38 100 HIS A CA 1
ATOM 788 C C . HIS A 1 100 ? 4.543 5.57 8.703 1 98.38 100 HIS A C 1
ATOM 790 O O . HIS A 1 100 ? 3.684 4.695 8.57 1 98.38 100 HIS A O 1
ATOM 796 N N . SER A 1 101 ? 5.387 5.91 7.672 1 97.25 101 SER A N 1
ATOM 797 C CA . SER A 1 101 ? 5.188 5.391 6.324 1 97.25 101 SER A CA 1
ATOM 798 C C . SER A 1 101 ? 6.051 4.156 6.078 1 97.25 101 SER A C 1
ATOM 800 O O . SER A 1 101 ? 5.961 3.531 5.02 1 97.25 101 SER A O 1
ATOM 802 N N . VAL A 1 102 ? 6.945 3.842 7.016 1 97.44 102 VAL A N 1
ATOM 803 C CA . VAL A 1 102 ? 7.82 2.682 6.875 1 97.44 102 VAL A CA 1
ATOM 804 C C . VAL A 1 102 ? 7.66 1.766 8.086 1 97.44 102 VAL A C 1
ATOM 806 O O . VAL A 1 102 ? 7.207 2.203 9.148 1 97.44 102 VAL A O 1
ATOM 809 N N . GLY A 1 103 ? 7.973 0.539 8.016 1 95.12 103 GLY A N 1
ATOM 810 C CA . GLY A 1 103 ? 7.777 -0.409 9.102 1 95.12 103 GLY A CA 1
ATOM 811 C C . GLY A 1 103 ? 6.359 -0.949 9.172 1 95.12 103 GLY A C 1
ATOM 812 O O . GLY A 1 103 ? 5.738 -1.22 8.141 1 95.12 103 GLY A O 1
ATOM 813 N N . SER A 1 104 ? 5.852 -1.14 10.391 1 96.88 104 SER A N 1
ATOM 814 C CA . SER A 1 104 ? 4.547 -1.761 10.594 1 96.88 104 SER A CA 1
ATOM 815 C C . SER A 1 104 ? 3.414 -0.797 10.258 1 96.88 104 SER A C 1
ATOM 817 O O . SER A 1 104 ? 3.506 0.4 10.539 1 96.88 104 SER A O 1
ATOM 819 N N . ASP A 1 105 ? 2.299 -1.338 9.703 1 97.25 105 ASP A N 1
ATOM 820 C CA . ASP A 1 105 ? 1.089 -0.551 9.484 1 97.25 105 ASP A CA 1
ATOM 821 C C . ASP A 1 105 ? 0.578 0.044 10.797 1 97.25 105 ASP A C 1
ATOM 823 O O . ASP A 1 105 ? -0.173 1.021 10.789 1 97.25 105 ASP A O 1
ATOM 827 N N . LEU A 1 106 ? 0.949 -0.593 11.852 1 98.12 106 LEU A N 1
ATOM 828 C CA . LEU A 1 106 ? 0.502 -0.151 13.164 1 98.12 106 LEU A CA 1
ATOM 829 C C . LEU A 1 106 ? 0.869 1.31 13.406 1 98.12 106 LEU A C 1
ATOM 831 O O . LEU A 1 106 ? 0.145 2.033 14.094 1 98.12 106 LEU A O 1
ATOM 835 N N . ARG A 1 107 ? 1.994 1.746 12.82 1 98.62 107 ARG A N 1
ATOM 836 C CA . ARG A 1 107 ? 2.426 3.133 12.977 1 98.62 107 ARG A CA 1
ATOM 837 C C . ARG A 1 107 ? 1.364 4.098 12.453 1 98.62 107 ARG A C 1
ATOM 839 O O . ARG A 1 107 ? 1.116 5.141 13.062 1 98.62 107 ARG A O 1
ATOM 846 N N . TYR A 1 108 ? 0.762 3.75 11.359 1 98.69 108 TYR A N 1
ATOM 847 C CA . TYR A 1 108 ? -0.315 4.547 10.789 1 98.69 108 TYR A CA 1
ATOM 848 C C . TYR A 1 108 ? -1.611 4.359 11.562 1 98.69 108 TYR A C 1
ATOM 850 O O . TYR A 1 108 ? -2.361 5.312 11.773 1 98.69 108 TYR A O 1
ATOM 858 N N . LYS A 1 109 ? -1.814 3.148 12.039 1 98.62 109 LYS A N 1
ATOM 859 C CA . LYS A 1 109 ? -3.057 2.783 12.711 1 98.62 109 LYS A CA 1
ATOM 860 C C . LYS A 1 109 ? -3.15 3.438 14.086 1 98.62 109 LYS A C 1
ATOM 862 O O . LYS A 1 109 ? -4.246 3.77 14.547 1 98.62 109 LYS A O 1
ATOM 867 N N . ILE A 1 110 ? -2.031 3.67 14.766 1 98.81 110 ILE A N 1
ATOM 868 C CA . ILE A 1 110 ? -2.096 4.262 16.094 1 98.81 110 ILE A CA 1
ATOM 869 C C . ILE A 1 110 ? -2.422 5.75 15.984 1 98.81 110 ILE A C 1
ATOM 871 O O . ILE A 1 110 ? -2.84 6.371 16.969 1 98.81 110 ILE A O 1
ATOM 875 N N . TRP A 1 111 ? -2.188 6.344 14.805 1 98.81 111 TRP A N 1
ATOM 876 C CA . TRP A 1 111 ? -2.576 7.727 14.547 1 98.81 111 TRP A CA 1
ATOM 877 C C . TRP A 1 111 ? -4.094 7.879 14.562 1 98.81 111 TRP A C 1
ATOM 879 O O . TRP A 1 111 ? -4.625 8.766 15.234 1 98.81 111 TRP A O 1
ATOM 889 N N . ASP A 1 112 ? -4.777 7.051 13.961 1 98.31 112 ASP A N 1
ATOM 890 C CA . ASP A 1 112 ? -6.23 6.918 13.945 1 98.31 112 ASP A CA 1
ATOM 891 C C . ASP A 1 112 ? -6.648 5.461 13.773 1 98.31 112 ASP A C 1
ATOM 893 O O . ASP A 1 112 ? -6.762 4.977 12.648 1 98.31 112 ASP A O 1
ATOM 897 N N . SER A 1 113 ? -6.934 4.77 14.844 1 97.81 113 SER A N 1
ATOM 898 C CA . SER A 1 113 ? -7.137 3.326 14.875 1 97.81 113 SER A CA 1
ATOM 899 C C . SER A 1 113 ? -8.43 2.936 14.172 1 97.81 113 SER A C 1
ATOM 901 O O . SER A 1 113 ? -8.68 1.752 13.938 1 97.81 113 SER A O 1
ATOM 903 N N . GLU A 1 114 ? -9.227 3.928 13.789 1 96.94 114 GLU A N 1
ATOM 904 C CA . GLU A 1 114 ? -10.523 3.648 13.18 1 96.94 114 GLU A CA 1
ATOM 905 C C . GLU A 1 114 ? -10.484 3.9 11.672 1 96.94 114 GLU A C 1
ATOM 907 O O . GLU A 1 114 ? -11.227 3.268 10.914 1 96.94 114 GLU A O 1
ATOM 912 N N . ASP A 1 115 ? -9.609 4.82 11.25 1 97.5 115 ASP A N 1
ATOM 913 C CA . ASP A 1 115 ? -9.68 5.293 9.867 1 97.5 115 ASP A CA 1
ATOM 914 C C . ASP A 1 115 ? -8.445 4.871 9.086 1 97.5 115 ASP A C 1
ATOM 916 O O . ASP A 1 115 ? -8.453 4.875 7.848 1 97.5 115 ASP A O 1
ATOM 920 N N . HIS A 1 116 ? -7.359 4.602 9.773 1 98.19 116 HIS A N 1
ATOM 921 C CA . HIS A 1 116 ? -6.086 4.348 9.109 1 98.19 116 HIS A CA 1
ATOM 922 C C . HIS A 1 116 ? -5.844 2.854 8.938 1 98.19 116 HIS A C 1
ATOM 924 O O . HIS A 1 116 ? -5.766 2.117 9.922 1 98.19 116 HIS A O 1
ATOM 930 N N . TYR A 1 117 ? -5.648 2.406 7.734 1 98 117 TYR A N 1
ATOM 931 C CA . TYR A 1 117 ? -5.406 1.001 7.426 1 98 117 TYR A CA 1
ATOM 932 C C . TYR A 1 117 ? -3.924 0.746 7.172 1 98 117 TYR A C 1
ATOM 934 O O . TYR A 1 117 ? -3.299 -0.058 7.863 1 98 117 TYR A O 1
ATOM 942 N N . PHE A 1 118 ? -3.354 1.384 6.145 1 98.19 118 PHE A N 1
ATOM 943 C CA . PHE A 1 118 ? -1.913 1.314 5.93 1 98.19 118 PHE A CA 1
ATOM 944 C C . PHE A 1 118 ? -1.413 2.564 5.211 1 98.19 118 PHE A C 1
ATOM 946 O O . PHE A 1 118 ? -2.18 3.24 4.523 1 98.19 118 PHE A O 1
ATOM 953 N N . ALA A 1 119 ? -0.209 2.914 5.41 1 98.38 119 ALA A N 1
ATOM 954 C CA . ALA A 1 119 ? 0.574 3.91 4.684 1 98.38 119 ALA A CA 1
ATOM 955 C C . ALA A 1 119 ? 1.962 3.375 4.34 1 98.38 119 ALA A C 1
ATOM 957 O O . ALA A 1 119 ? 2.713 2.969 5.23 1 98.38 119 ALA A O 1
ATOM 958 N N . ARG A 1 120 ? 2.295 3.447 3.021 1 98.19 120 ARG A N 1
ATOM 959 C CA . ARG A 1 120 ? 3.564 2.873 2.588 1 98.19 120 ARG A CA 1
ATOM 960 C C . ARG A 1 120 ? 4.328 3.848 1.698 1 98.19 120 ARG A C 1
ATOM 962 O O . ARG A 1 120 ? 3.795 4.34 0.702 1 98.19 120 ARG A O 1
ATOM 969 N N . ALA A 1 121 ? 5.559 4.062 2.076 1 98.19 121 ALA A N 1
ATOM 970 C CA . ALA A 1 121 ? 6.453 4.848 1.231 1 98.19 121 ALA A CA 1
ATOM 971 C C . ALA A 1 121 ? 7.004 4.008 0.083 1 98.19 121 ALA A C 1
ATOM 973 O O . ALA A 1 121 ? 7.344 2.836 0.271 1 98.19 121 ALA A O 1
ATOM 974 N N . ASP A 1 122 ? 7.137 4.582 -1.095 1 97.56 122 ASP A N 1
ATOM 975 C CA . ASP A 1 122 ? 7.711 3.883 -2.242 1 97.56 122 ASP A CA 1
ATOM 976 C C . ASP A 1 122 ? 9.234 3.82 -2.143 1 97.56 122 ASP A C 1
ATOM 978 O O . ASP A 1 122 ? 9.859 2.928 -2.717 1 97.56 122 ASP A O 1
ATOM 982 N N . LYS A 1 123 ? 9.82 4.75 -1.39 1 97.56 123 LYS A N 1
ATOM 983 C CA . LYS A 1 123 ? 11.273 4.855 -1.282 1 97.56 123 LYS A CA 1
ATOM 984 C C . LYS A 1 123 ? 11.742 4.566 0.141 1 97.56 123 LYS A C 1
ATOM 986 O O . LYS A 1 123 ? 12.43 5.387 0.753 1 97.56 123 LYS A O 1
ATOM 991 N N . ALA A 1 124 ? 11.445 3.387 0.568 1 97.38 124 ALA A N 1
ATOM 992 C CA . ALA A 1 124 ? 11.797 2.99 1.93 1 97.38 124 ALA A CA 1
ATOM 993 C C . ALA A 1 124 ? 13.305 3.084 2.156 1 97.38 124 ALA A C 1
ATOM 995 O O . ALA A 1 124 ? 13.75 3.412 3.258 1 97.38 124 ALA A O 1
ATOM 996 N N . ASP A 1 125 ? 14.109 2.762 1.105 1 96.62 125 ASP A N 1
ATOM 997 C CA . ASP A 1 125 ? 15.555 2.857 1.214 1 96.62 125 ASP A CA 1
ATOM 998 C C . ASP A 1 125 ? 15.992 4.285 1.546 1 96.62 125 ASP A C 1
ATOM 1000 O O . ASP A 1 125 ? 16.859 4.492 2.398 1 96.62 125 ASP A O 1
ATOM 1004 N N . TYR A 1 126 ? 15.352 5.258 0.929 1 98.19 126 TYR A N 1
ATOM 1005 C CA . TYR A 1 126 ? 15.617 6.672 1.165 1 98.19 126 TYR A CA 1
ATOM 1006 C C . TYR A 1 126 ? 15.133 7.094 2.547 1 98.19 126 TYR A C 1
ATOM 1008 O O . TYR A 1 126 ? 15.859 7.754 3.291 1 98.19 126 TYR A O 1
ATOM 1016 N N . VAL A 1 127 ? 13.977 6.672 2.961 1 98.62 127 VAL A N 1
ATOM 1017 C CA . VAL A 1 127 ? 13.367 7.078 4.219 1 98.62 127 VAL A CA 1
ATOM 1018 C C . VAL A 1 127 ? 14.156 6.508 5.391 1 98.62 127 VAL A C 1
ATOM 1020 O O . VAL A 1 127 ? 14.352 7.184 6.406 1 98.62 127 VAL A O 1
ATOM 1023 N N . CYS A 1 128 ? 14.656 5.309 5.227 1 97.94 128 CYS A N 1
ATOM 1024 C CA . CYS A 1 128 ? 15.336 4.625 6.316 1 97.94 128 CYS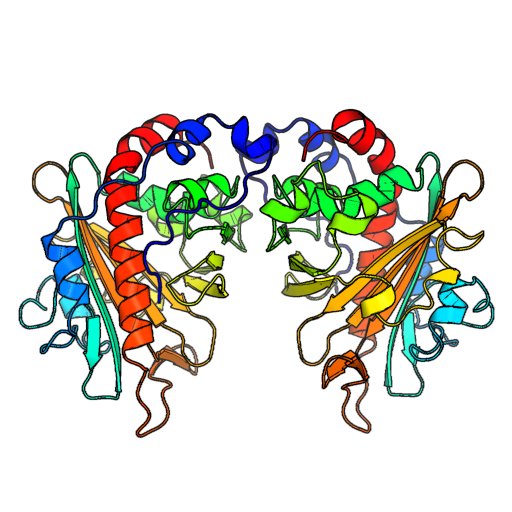 A CA 1
ATOM 1025 C C . CYS A 1 128 ? 16.828 4.938 6.309 1 97.94 128 CYS A C 1
ATOM 1027 O O . CYS A 1 128 ? 17.562 4.492 7.188 1 97.94 128 CYS A O 1
ATOM 1029 N N . ASP A 1 129 ? 17.344 5.68 5.34 1 97.94 129 ASP A N 1
ATOM 1030 C CA . ASP A 1 129 ? 18.75 6.062 5.262 1 97.94 129 ASP A CA 1
ATOM 1031 C C . ASP A 1 129 ? 19.125 7.047 6.371 1 97.94 129 ASP A C 1
ATOM 1033 O O . ASP A 1 129 ? 18.594 8.156 6.422 1 97.94 129 ASP A O 1
ATOM 1037 N N . PRO A 1 130 ? 20.016 6.629 7.301 1 97 130 PRO A N 1
ATOM 1038 C CA . PRO A 1 130 ? 20.375 7.512 8.422 1 97 130 PRO A CA 1
ATOM 1039 C C . PRO A 1 130 ? 21.078 8.789 7.965 1 97 130 PRO A C 1
ATOM 1041 O O . PRO A 1 130 ? 21.188 9.742 8.734 1 97 130 PRO A O 1
ATOM 1044 N N . ASN A 1 131 ? 21.531 8.805 6.73 1 97.94 131 ASN A N 1
ATOM 1045 C CA . ASN A 1 131 ? 22.25 9.961 6.23 1 97.94 131 ASN A CA 1
ATOM 1046 C C . ASN A 1 131 ? 21.312 11.023 5.68 1 97.94 131 ASN A C 1
ATOM 1048 O O . ASN A 1 131 ? 21.719 12.156 5.426 1 97.94 131 ASN A O 1
ATOM 1052 N N . VAL A 1 132 ? 20.047 10.727 5.461 1 98.44 132 VAL A N 1
ATOM 1053 C CA . VAL A 1 132 ? 19.062 11.703 5.027 1 98.44 132 VAL A CA 1
ATOM 1054 C C . VAL A 1 132 ? 18.516 12.453 6.238 1 98.44 132 VAL A C 1
ATOM 1056 O O . VAL A 1 132 ? 18.062 11.836 7.207 1 98.44 132 VAL A O 1
ATOM 1059 N N . PRO A 1 133 ? 18.609 13.773 6.242 1 98.5 133 PRO A N 1
ATOM 1060 C CA . PRO A 1 133 ? 18.016 14.523 7.352 1 98.5 133 PRO A CA 1
ATOM 1061 C C . PRO A 1 133 ? 16.547 14.18 7.566 1 98.5 133 PRO A C 1
ATOM 1063 O O . PRO A 1 133 ? 15.789 14.031 6.602 1 98.5 133 PRO A O 1
ATOM 1066 N N . VAL A 1 134 ? 16.156 14.062 8.781 1 98.44 134 VAL A N 1
ATOM 1067 C CA . VAL A 1 134 ? 14.836 13.547 9.148 1 98.44 134 VAL A CA 1
ATOM 1068 C C . VAL A 1 134 ? 13.742 14.414 8.539 1 98.44 134 VAL A C 1
ATOM 1070 O O . VAL A 1 134 ? 12.734 13.906 8.055 1 98.44 134 VAL A O 1
ATOM 1073 N N . ASN A 1 135 ? 13.93 15.758 8.523 1 98.44 135 ASN A N 1
ATOM 1074 C CA . ASN A 1 135 ? 12.914 16.672 8.031 1 98.44 135 ASN A CA 1
ATOM 1075 C C . ASN A 1 135 ? 12.867 16.703 6.504 1 98.44 135 ASN A C 1
ATOM 1077 O O . ASN A 1 135 ? 12.047 17.391 5.91 1 98.44 135 ASN A O 1
ATOM 1081 N N . GLU A 1 136 ? 13.742 15.906 5.812 1 98.75 136 GLU A N 1
ATOM 1082 C CA . GLU A 1 136 ? 13.766 15.828 4.355 1 98.75 136 GLU A CA 1
ATOM 1083 C C . GLU A 1 136 ? 13.281 14.469 3.863 1 98.75 136 GLU A C 1
ATOM 1085 O O . GLU A 1 136 ? 13.117 14.266 2.658 1 98.75 136 GLU A O 1
ATOM 1090 N N . LYS A 1 137 ? 13 13.562 4.73 1 98.81 137 LYS A N 1
ATOM 1091 C CA . LYS A 1 137 ? 12.766 12.164 4.391 1 98.81 137 LYS A CA 1
ATOM 1092 C C . LYS A 1 137 ? 11.438 11.992 3.65 1 98.81 137 LYS A C 1
ATOM 1094 O O . LYS A 1 137 ? 11.195 10.953 3.041 1 98.81 137 LYS A O 1
ATOM 1099 N N . THR A 1 138 ? 10.578 13.016 3.637 1 98.81 138 THR A N 1
ATOM 1100 C CA . THR A 1 138 ? 9.352 12.922 2.854 1 98.81 138 THR A CA 1
ATOM 1101 C C . THR A 1 138 ? 9.562 13.492 1.453 1 98.81 138 THR A C 1
ATOM 1103 O O . THR A 1 138 ? 8.711 13.32 0.575 1 98.81 138 THR A O 1
ATOM 1106 N N . TRP A 1 139 ? 10.703 14.25 1.24 1 98.81 139 TRP A N 1
ATOM 1107 C CA . TRP A 1 139 ? 10.891 14.977 -0.01 1 98.81 139 TRP A CA 1
ATOM 1108 C C . TRP A 1 139 ? 11 14.016 -1.188 1 98.81 139 TRP A C 1
ATOM 1110 O O . TRP A 1 139 ? 11.945 13.227 -1.263 1 98.81 139 TRP A O 1
ATOM 1120 N N . GLY A 1 140 ? 10.047 14.133 -2.098 1 98.5 140 GLY A N 1
ATOM 1121 C CA . GLY A 1 140 ? 10.062 13.297 -3.289 1 98.5 140 GLY A CA 1
ATOM 1122 C C . GLY A 1 140 ? 9.609 11.875 -3.025 1 98.5 140 GLY A C 1
ATOM 1123 O O . GLY A 1 140 ? 9.898 10.969 -3.814 1 98.5 140 GLY A O 1
ATOM 1124 N N . VAL A 1 141 ? 9.008 11.617 -1.912 1 98.69 141 VAL A N 1
ATOM 1125 C CA . VAL A 1 141 ? 8.539 10.289 -1.528 1 98.69 141 VAL A CA 1
ATOM 1126 C C . VAL A 1 141 ? 7.027 10.203 -1.699 1 98.69 141 VAL A C 1
ATOM 1128 O O . VAL A 1 141 ? 6.297 11.102 -1.288 1 98.69 141 VAL A O 1
ATOM 1131 N N . ASN A 1 142 ? 6.551 9.188 -2.375 1 98.56 142 ASN A N 1
ATOM 1132 C CA . ASN A 1 142 ? 5.117 8.93 -2.48 1 98.56 142 ASN A CA 1
ATOM 1133 C C . ASN A 1 142 ? 4.633 7.996 -1.376 1 98.56 142 ASN A C 1
ATOM 1135 O O . ASN A 1 142 ? 5.309 7.02 -1.041 1 98.56 142 ASN A O 1
ATOM 1139 N N . HIS A 1 143 ? 3.572 8.383 -0.725 1 98.5 143 HIS A N 1
ATOM 1140 C CA . HIS A 1 143 ? 2.885 7.504 0.214 1 98.5 143 HIS A CA 1
ATOM 1141 C C . HIS A 1 143 ? 1.652 6.871 -0.425 1 98.5 143 HIS A C 1
ATOM 1143 O O . HIS A 1 143 ? 0.79 7.578 -0.953 1 98.5 143 HIS A O 1
ATOM 1149 N N . TYR A 1 144 ? 1.604 5.551 -0.43 1 98.12 144 TYR A N 1
ATOM 1150 C CA . TYR A 1 144 ? 0.43 4.77 -0.806 1 98.12 144 TYR A CA 1
ATOM 1151 C C . TYR A 1 144 ? -0.417 4.438 0.417 1 98.12 144 TYR A C 1
ATOM 1153 O O . TYR A 1 144 ? 0.061 3.797 1.355 1 98.12 144 TYR A O 1
ATOM 1161 N N . ILE A 1 145 ? -1.698 4.875 0.375 1 97.75 145 ILE A N 1
ATOM 1162 C CA . ILE A 1 145 ? -2.453 4.934 1.622 1 97.75 145 ILE A CA 1
ATOM 1163 C C . ILE A 1 145 ? -3.846 4.344 1.41 1 97.75 145 ILE A C 1
ATOM 1165 O O . ILE A 1 145 ? -4.48 4.59 0.384 1 97.75 145 ILE A O 1
ATOM 1169 N N . LEU A 1 146 ? -4.293 3.484 2.33 1 97.88 146 LEU A N 1
ATOM 1170 C CA . LEU A 1 146 ? -5.703 3.158 2.486 1 97.88 146 LEU A CA 1
ATOM 1171 C C . LEU A 1 146 ? -6.262 3.754 3.775 1 97.88 146 LEU A C 1
ATOM 1173 O O . LEU A 1 146 ? -5.754 3.477 4.863 1 97.88 146 LEU A O 1
ATOM 1177 N N . GLU A 1 147 ? -7.211 4.621 3.66 1 96.69 147 GLU A N 1
ATOM 1178 C CA . GLU A 1 147 ? -7.824 5.25 4.828 1 96.69 147 GLU A CA 1
ATOM 1179 C C . GLU A 1 147 ? -9.281 5.605 4.559 1 96.69 147 GLU A C 1
ATOM 1181 O O . GLU A 1 147 ? -9.742 5.543 3.416 1 96.69 147 GLU A O 1
ATOM 1186 N N . ASP A 1 148 ? -10.008 5.836 5.602 1 95.5 148 ASP A N 1
ATOM 1187 C CA . ASP A 1 148 ? -11.391 6.289 5.547 1 95.5 148 ASP A CA 1
ATOM 1188 C C . ASP A 1 148 ? -11.508 7.75 5.969 1 95.5 148 ASP A C 1
ATOM 1190 O O . ASP A 1 148 ? -11.281 8.086 7.133 1 95.5 148 ASP A O 1
ATOM 1194 N N . VAL A 1 149 ? -11.891 8.562 5.039 1 93 149 VAL A N 1
ATOM 1195 C CA . VAL A 1 149 ? -12.031 9.977 5.371 1 93 149 VAL A CA 1
ATOM 1196 C C . VAL A 1 149 ? -13.508 10.367 5.352 1 93 149 VAL A C 1
ATOM 1198 O O . VAL A 1 149 ? -13.852 11.523 5.066 1 93 149 VAL A O 1
ATOM 1201 N N . GLY A 1 150 ? -14.375 9.367 5.547 1 89.12 150 GLY A N 1
ATOM 1202 C CA . GLY A 1 150 ? -15.773 9.703 5.738 1 89.12 150 GLY A CA 1
ATOM 1203 C C . GLY A 1 150 ? -16.703 8.891 4.859 1 89.12 150 GLY A C 1
ATOM 1204 O O . GLY A 1 150 ? -17.891 8.773 5.152 1 89.12 150 GLY A O 1
ATOM 1205 N N . ASP A 1 151 ? -16.297 8.398 3.695 1 89.38 151 ASP A N 1
ATOM 1206 C CA . ASP A 1 151 ? -17.172 7.676 2.77 1 89.38 151 ASP A CA 1
ATOM 1207 C C . ASP A 1 151 ? -16.719 6.223 2.619 1 89.38 151 ASP A C 1
ATOM 1209 O O . ASP A 1 151 ? -16.828 5.645 1.535 1 89.38 151 ASP A O 1
ATOM 1213 N N . GLY A 1 152 ? -16.172 5.672 3.713 1 91.94 152 GLY A N 1
ATOM 1214 C CA . GLY A 1 152 ? -15.617 4.332 3.652 1 91.94 152 GLY A CA 1
ATOM 1215 C C . GLY A 1 152 ? -14.148 4.312 3.273 1 91.94 152 GLY A C 1
ATOM 1216 O O . GLY A 1 152 ? -13.609 5.328 2.832 1 91.94 152 GLY A O 1
ATOM 1217 N N . PRO A 1 153 ? -13.508 3.166 3.471 1 94.44 153 PRO A N 1
ATOM 1218 C CA . PRO A 1 153 ? -12.086 3.084 3.145 1 94.44 153 PRO A CA 1
ATOM 1219 C C . PRO A 1 153 ? -11.805 3.316 1.663 1 94.44 153 PRO A C 1
ATOM 1221 O O . PRO A 1 153 ? -12.5 2.762 0.805 1 94.44 153 PRO A O 1
ATOM 1224 N N . GLY A 1 154 ? -10.938 4.176 1.384 1 94.56 154 GLY A N 1
ATOM 1225 C CA . GLY A 1 154 ? -10.516 4.488 0.027 1 94.56 154 GLY A CA 1
ATOM 1226 C C . GLY A 1 154 ? -9.008 4.578 -0.124 1 94.56 154 GLY A C 1
ATOM 1227 O O . GLY A 1 154 ? -8.312 4.996 0.804 1 94.56 154 GLY A O 1
ATOM 1228 N N . PHE A 1 155 ? -8.531 4.18 -1.341 1 95.19 155 PHE A N 1
ATOM 1229 C CA . PHE A 1 155 ? -7.109 4.254 -1.645 1 95.19 155 PHE A CA 1
ATOM 1230 C C . PHE A 1 155 ? -6.73 5.656 -2.109 1 95.19 155 PHE A C 1
ATOM 1232 O O . PHE A 1 155 ? -7.484 6.297 -2.846 1 95.19 155 PHE A O 1
ATOM 1239 N N . LEU A 1 156 ? -5.566 6.125 -1.678 1 95.56 156 LEU A N 1
ATOM 1240 C CA . LEU A 1 156 ? -5.031 7.387 -2.174 1 95.56 156 LEU A CA 1
ATOM 1241 C C . LEU A 1 156 ? -3.51 7.348 -2.229 1 95.56 156 LEU A C 1
ATOM 1243 O O . LEU A 1 156 ? -2.877 6.578 -1.503 1 95.56 156 LEU A O 1
ATOM 1247 N N . LYS A 1 157 ? -2.986 8.016 -3.162 1 97.5 157 LYS A N 1
ATOM 1248 C CA . LYS A 1 157 ? -1.551 8.25 -3.297 1 97.5 157 LYS A CA 1
ATOM 1249 C C . LYS A 1 157 ? -1.206 9.719 -3.07 1 97.5 157 LYS A C 1
ATOM 1251 O O . LYS A 1 157 ? -1.72 10.594 -3.768 1 97.5 157 LYS A O 1
ATOM 1256 N N . ILE A 1 158 ? -0.439 10.016 -2.059 1 98.25 158 ILE A N 1
ATOM 1257 C CA . ILE A 1 158 ? 0.027 11.367 -1.8 1 98.25 158 ILE A CA 1
ATOM 1258 C C . ILE A 1 158 ? 1.484 11.508 -2.236 1 98.25 158 ILE A C 1
ATOM 1260 O O . ILE A 1 158 ? 2.348 10.75 -1.786 1 98.25 158 ILE A O 1
ATOM 1264 N N . CYS A 1 159 ? 1.726 12.43 -3.094 1 98.56 159 CYS A N 1
ATOM 1265 C CA . CYS A 1 159 ? 3.072 12.727 -3.564 1 98.56 159 CYS A CA 1
ATOM 1266 C C . CYS A 1 159 ? 3.695 13.859 -2.754 1 98.56 159 CYS A C 1
ATOM 1268 O O . CYS A 1 159 ? 3.465 15.039 -3.043 1 98.56 159 CYS A O 1
ATOM 1270 N N . PHE A 1 160 ? 4.492 13.484 -1.786 1 98.75 160 PHE A N 1
ATOM 1271 C CA . PHE A 1 160 ? 5.156 14.484 -0.956 1 98.75 160 PHE A CA 1
ATOM 1272 C C . PHE A 1 160 ? 6.262 15.188 -1.734 1 98.75 160 PHE A C 1
ATOM 1274 O O . PHE A 1 160 ? 6.887 14.586 -2.611 1 98.75 160 PHE A O 1
ATOM 1281 N N . LYS A 1 161 ? 6.418 16.406 -1.419 1 98.56 161 LYS A N 1
ATOM 1282 C CA . LYS A 1 161 ? 7.379 17.266 -2.105 1 98.56 161 LYS A CA 1
ATOM 1283 C C . LYS A 1 161 ? 8.242 18.031 -1.109 1 98.56 161 LYS A C 1
ATOM 1285 O O . LYS A 1 161 ? 7.844 18.234 0.039 1 98.56 161 LYS A O 1
ATOM 1290 N N . SER A 1 162 ? 9.461 18.406 -1.594 1 98.69 162 SER A N 1
ATOM 1291 C CA . SER A 1 162 ? 10.133 19.484 -0.863 1 98.69 162 SER A CA 1
ATOM 1292 C C . SER A 1 162 ? 9.32 20.766 -0.89 1 98.69 162 SER A C 1
ATOM 1294 O O . SER A 1 162 ? 8.531 20.984 -1.807 1 98.69 162 SER A O 1
ATOM 1296 N N . PRO A 1 163 ? 9.539 21.609 0.136 1 98.62 163 PRO A N 1
ATOM 1297 C CA . PRO A 1 163 ? 8.828 22.891 0.11 1 98.62 163 PRO A CA 1
ATOM 1298 C C . PRO A 1 163 ? 9.07 23.672 -1.182 1 98.62 163 PRO A C 1
ATOM 1300 O O . PRO A 1 163 ? 8.133 24.25 -1.739 1 98.62 163 PRO A O 1
ATOM 1303 N N . ALA A 1 164 ? 10.25 23.625 -1.705 1 98.19 164 ALA A N 1
ATOM 1304 C CA . ALA A 1 164 ? 10.57 24.328 -2.947 1 98.19 164 ALA A CA 1
ATOM 1305 C C . ALA A 1 164 ? 9.797 23.734 -4.125 1 98.19 164 ALA A C 1
ATOM 1307 O O . ALA A 1 164 ? 9.195 24.469 -4.91 1 98.19 164 ALA A O 1
ATOM 1308 N N . ASP A 1 165 ? 9.789 22.406 -4.25 1 97.75 165 ASP A N 1
ATOM 1309 C CA . ASP A 1 165 ? 9.109 21.734 -5.355 1 97.75 165 ASP A CA 1
ATOM 1310 C C . ASP A 1 165 ? 7.598 21.922 -5.266 1 97.75 165 ASP A C 1
ATOM 1312 O O . ASP A 1 165 ? 6.895 21.844 -6.273 1 97.75 165 ASP A O 1
ATOM 1316 N N . PHE A 1 166 ? 7.105 22.188 -4.043 1 98.31 166 PHE A N 1
ATOM 1317 C CA . PHE A 1 166 ? 5.684 22.438 -3.842 1 98.31 166 PHE A CA 1
ATOM 1318 C C . PHE A 1 166 ? 5.332 23.875 -4.199 1 98.31 166 PHE A C 1
ATOM 1320 O O . PHE A 1 166 ? 4.16 24.219 -4.359 1 98.31 166 PHE A O 1
ATOM 1327 N N . GLY A 1 167 ? 6.348 24.719 -4.273 1 97.31 167 GLY A N 1
ATOM 1328 C CA . GLY A 1 167 ? 6.156 26.094 -4.707 1 97.31 167 GLY A CA 1
ATOM 1329 C C . GLY A 1 167 ? 6.199 27.094 -3.564 1 97.31 167 GLY A C 1
ATOM 1330 O O . GLY A 1 167 ? 5.711 28.219 -3.697 1 97.31 167 GLY A O 1
ATOM 1331 N N . PHE A 1 168 ? 6.73 26.688 -2.445 1 98.19 168 PHE A N 1
ATOM 1332 C CA . PHE A 1 168 ? 6.824 27.609 -1.312 1 98.19 168 PHE A CA 1
ATOM 1333 C C . PHE A 1 168 ? 8.086 28.453 -1.406 1 98.19 168 PHE A C 1
ATOM 1335 O O . PHE A 1 168 ? 9.086 28.031 -1.986 1 98.19 168 PHE A O 1
ATOM 1342 N N . ASP A 1 169 ? 8.008 29.672 -0.856 1 98.44 169 ASP A N 1
ATOM 1343 C CA . ASP A 1 169 ? 9.188 30.469 -0.532 1 98.44 169 ASP A CA 1
ATOM 1344 C C . ASP A 1 169 ? 9.93 29.875 0.669 1 98.44 169 ASP A C 1
ATOM 1346 O O . ASP A 1 169 ? 9.516 30.078 1.814 1 98.44 169 ASP A O 1
ATOM 1350 N N . THR A 1 170 ? 11.031 29.234 0.389 1 98.38 170 THR A N 1
ATOM 1351 C CA . THR A 1 170 ? 11.711 28.438 1.414 1 98.38 170 THR A CA 1
ATOM 1352 C C . THR A 1 170 ? 12.375 29.359 2.443 1 98.38 170 THR A C 1
ATOM 1354 O O . THR A 1 170 ? 12.766 28.906 3.52 1 98.38 170 THR A O 1
ATOM 1357 N N . SER A 1 171 ? 12.531 30.625 2.146 1 98.44 171 SER A N 1
ATOM 1358 C CA . SER A 1 171 ? 13.117 31.562 3.104 1 98.44 171 SER A CA 1
ATOM 1359 C C . SER A 1 171 ? 12.203 31.766 4.305 1 98.44 171 SER A C 1
ATOM 1361 O O . SER A 1 171 ? 12.625 32.312 5.332 1 98.44 171 SER A O 1
ATOM 1363 N N . LEU A 1 172 ? 10.961 31.344 4.203 1 98.38 172 LEU A N 1
ATOM 1364 C CA . LEU A 1 172 ? 9.977 31.516 5.266 1 98.38 172 LEU A CA 1
ATOM 1365 C C . LEU A 1 172 ? 10.055 30.375 6.266 1 98.38 172 LEU A C 1
ATOM 1367 O O . LEU A 1 172 ? 9.477 30.438 7.352 1 98.38 172 LEU A O 1
ATOM 1371 N N . ILE A 1 173 ? 10.711 29.312 5.945 1 98.44 173 ILE A N 1
ATOM 1372 C CA . ILE A 1 173 ? 10.812 28.125 6.781 1 98.44 173 ILE A CA 1
ATOM 1373 C C . ILE A 1 173 ? 11.883 28.344 7.848 1 98.44 173 ILE A C 1
ATOM 1375 O O . ILE A 1 173 ? 12.961 28.875 7.562 1 98.44 173 ILE A O 1
ATOM 1379 N N . GLY A 1 174 ? 11.68 27.859 9.023 1 97.88 174 GLY A N 1
ATOM 1380 C CA . GLY A 1 174 ? 12.578 28.062 10.148 1 97.88 174 GLY A CA 1
ATOM 1381 C C . GLY A 1 174 ? 12.359 29.391 10.844 1 97.88 174 GLY A C 1
ATOM 1382 O O . GLY A 1 174 ? 13.188 29.828 11.648 1 97.88 174 GLY A O 1
ATOM 1383 N N . LYS A 1 175 ? 11.305 30.078 10.461 1 96.25 175 LYS A N 1
ATOM 1384 C CA . LYS A 1 175 ? 10.938 31.359 11.055 1 96.25 175 LYS A CA 1
ATOM 1385 C C . LYS A 1 175 ? 9.852 31.188 12.109 1 96.25 175 LYS A C 1
ATOM 1387 O O . LYS A 1 175 ? 9.484 30.062 12.461 1 96.25 175 LYS A O 1
ATOM 1392 N N . GLU A 1 176 ? 9.344 32.25 12.625 1 96.25 176 GLU A N 1
ATOM 1393 C CA . GLU A 1 176 ? 8.453 32.281 13.781 1 96.25 176 GLU A CA 1
ATOM 1394 C C . GLU A 1 176 ? 7.172 31.5 13.531 1 96.25 176 GLU A C 1
ATOM 1396 O O . GLU A 1 176 ? 6.66 30.844 14.43 1 96.25 176 GLU A O 1
ATOM 1401 N N . ASN A 1 177 ? 6.613 31.516 12.383 1 97.56 177 ASN A N 1
ATOM 1402 C CA . ASN A 1 177 ? 5.305 30.938 12.109 1 97.56 177 ASN A CA 1
ATOM 1403 C C . ASN A 1 177 ? 5.418 29.641 11.32 1 97.56 177 ASN A C 1
ATOM 1405 O O . ASN A 1 177 ? 4.41 29.109 10.852 1 97.56 177 ASN A O 1
ATOM 1409 N N . CYS A 1 178 ? 6.641 29.188 11.172 1 98.69 178 CYS A N 1
ATOM 1410 C CA . CYS A 1 178 ? 6.875 27.938 10.461 1 98.69 178 CYS A CA 1
ATOM 1411 C C . CYS A 1 178 ? 8.25 27.359 10.797 1 98.69 178 CYS A C 1
ATOM 1413 O O . CYS A 1 178 ? 9.227 27.609 10.094 1 98.69 178 CYS A O 1
ATOM 1415 N N . ALA A 1 179 ? 8.297 26.609 11.867 1 98.75 179 ALA A N 1
ATOM 1416 C CA . ALA A 1 179 ? 9.531 25.906 12.195 1 98.75 179 ALA A CA 1
ATOM 1417 C C . ALA A 1 179 ? 9.859 24.859 11.156 1 98.75 179 ALA A C 1
ATOM 1419 O O . ALA A 1 179 ? 11.023 24.688 10.773 1 98.75 179 ALA A O 1
ATOM 1420 N N . SER A 1 180 ? 8.914 24.125 10.695 1 98.69 180 SER A N 1
ATOM 1421 C CA . SER A 1 180 ? 9.008 23.078 9.672 1 98.69 180 SER A CA 1
ATOM 1422 C C . SER A 1 180 ? 7.645 22.781 9.07 1 98.69 180 SER A C 1
ATOM 1424 O O . SER A 1 180 ? 6.645 23.391 9.438 1 98.69 180 SER A O 1
ATOM 1426 N N . LEU A 1 181 ? 7.645 22 8.023 1 98.88 181 LEU A N 1
ATOM 1427 C CA . LEU A 1 181 ? 6.395 21.625 7.367 1 98.88 181 LEU A CA 1
ATOM 1428 C C . LEU A 1 181 ? 6.562 20.344 6.559 1 98.88 181 LEU A C 1
ATOM 1430 O O . LEU A 1 181 ? 7.688 19.938 6.262 1 98.88 181 LEU A O 1
ATOM 1434 N N . VAL A 1 182 ? 5.477 19.641 6.277 1 98.88 182 VAL A N 1
ATOM 1435 C CA . VAL A 1 182 ? 5.367 18.656 5.207 1 98.88 182 VAL A CA 1
ATOM 1436 C C . VAL A 1 182 ? 4.289 19.094 4.215 1 98.88 182 VAL A C 1
ATOM 1438 O O . VAL A 1 182 ? 3.32 19.766 4.594 1 98.88 182 VAL A O 1
ATOM 1441 N N . CYS A 1 183 ? 4.523 18.828 2.943 1 98.88 183 CYS A N 1
ATOM 1442 C CA . CYS A 1 183 ? 3.576 19.188 1.898 1 98.88 183 CYS A CA 1
ATOM 1443 C C . CYS A 1 183 ? 3.543 18.141 0.796 1 98.88 183 CYS A C 1
ATOM 1445 O O . CYS A 1 183 ? 4.555 17.5 0.512 1 98.88 183 CYS A O 1
ATOM 1447 N N . GLY A 1 184 ? 2.367 17.891 0.308 1 98.56 184 GLY A N 1
ATOM 1448 C CA . GLY A 1 184 ? 2.158 16.906 -0.734 1 98.56 184 GLY A CA 1
ATOM 1449 C C . GLY A 1 184 ? 0.905 17.156 -1.553 1 98.56 184 GLY A C 1
ATOM 1450 O O . GLY A 1 184 ? 0.066 17.969 -1.179 1 98.56 184 GLY A O 1
ATOM 1451 N N . ILE A 1 185 ? 0.825 16.547 -2.68 1 98.44 185 ILE A N 1
ATOM 1452 C CA . ILE A 1 185 ? -0.304 16.641 -3.6 1 98.44 185 ILE A CA 1
ATOM 1453 C C . ILE A 1 185 ? -0.811 15.234 -3.93 1 98.44 185 ILE A C 1
ATOM 1455 O O . ILE A 1 185 ? -0.019 14.328 -4.211 1 98.44 185 ILE A O 1
ATOM 1459 N N . GLY A 1 186 ? -2.152 15.039 -3.74 1 97.5 186 GLY A N 1
ATOM 1460 C CA . GLY A 1 186 ? -2.738 13.766 -4.133 1 97.5 186 GLY A CA 1
ATOM 1461 C C . GLY A 1 186 ? -2.596 13.477 -5.617 1 97.5 186 GLY A C 1
ATOM 1462 O O . GLY A 1 186 ? -2.422 14.391 -6.418 1 97.5 186 GLY A O 1
ATOM 1463 N N . ASP A 1 187 ? -2.617 12.164 -5.906 1 94.12 187 ASP A N 1
ATOM 1464 C CA . ASP A 1 187 ? -2.633 11.719 -7.293 1 94.12 187 ASP A CA 1
ATOM 1465 C C . ASP A 1 187 ? -4.047 11.352 -7.734 1 94.12 187 ASP A C 1
ATOM 1467 O O . ASP A 1 187 ? -4.68 10.469 -7.148 1 94.12 187 ASP A O 1
ATOM 1471 N N . GLY A 1 188 ? -4.594 11.992 -8.734 1 84.81 188 GLY A N 1
ATOM 1472 C CA . GLY A 1 188 ? -5.945 11.781 -9.227 1 84.81 188 GLY A CA 1
ATOM 1473 C C . GLY A 1 188 ? -6.598 13.047 -9.742 1 84.81 188 GLY A C 1
ATOM 1474 O O . GLY A 1 188 ? -6.02 14.133 -9.656 1 84.81 188 GLY A O 1
ATOM 1475 N N . SER A 1 189 ? -7.82 12.945 -10.211 1 74.5 189 SER A N 1
ATOM 1476 C CA . SER A 1 189 ? -8.492 14.047 -10.891 1 74.5 189 SER A CA 1
ATOM 1477 C C . SER A 1 189 ? -9.094 15.023 -9.891 1 74.5 189 SER A C 1
ATOM 1479 O O . SER A 1 189 ? -9.32 16.203 -10.211 1 74.5 189 SER A O 1
ATOM 1481 N N . CYS A 1 190 ? -9.438 14.672 -8.703 1 78.06 190 CYS A N 1
ATOM 1482 C CA . CYS A 1 190 ? -9.984 15.547 -7.672 1 78.06 190 CYS A CA 1
ATOM 1483 C C . CYS A 1 190 ? -9.219 15.398 -6.363 1 78.06 190 CYS A C 1
ATOM 1485 O O . CYS A 1 190 ? -9.82 15.219 -5.305 1 78.06 190 CYS A O 1
ATOM 1487 N N . ALA A 1 191 ? -7.934 15.594 -6.672 1 91.44 191 ALA A N 1
ATOM 1488 C CA . ALA A 1 191 ? -7.074 15.375 -5.512 1 91.44 191 ALA A CA 1
ATOM 1489 C C . ALA A 1 191 ? -6.914 16.656 -4.703 1 91.44 191 ALA A C 1
ATOM 1491 O O . ALA A 1 191 ? -7.57 17.672 -4.984 1 91.44 191 ALA A O 1
ATOM 1492 N N . ALA A 1 192 ? -6.27 16.609 -3.59 1 97.19 192 ALA A N 1
ATOM 1493 C CA . ALA A 1 192 ? -6.047 17.75 -2.697 1 97.19 192 ALA A CA 1
ATOM 1494 C C . ALA A 1 192 ? -4.555 18.047 -2.562 1 97.19 192 ALA A C 1
ATOM 1496 O O . ALA A 1 192 ? -3.734 17.141 -2.469 1 97.19 192 ALA A O 1
ATOM 1497 N N . ALA A 1 193 ? -4.223 19.344 -2.645 1 98.38 193 ALA A N 1
ATOM 1498 C CA . ALA A 1 193 ? -2.939 19.797 -2.115 1 98.38 193 ALA A CA 1
ATOM 1499 C C . ALA A 1 193 ? -2.986 19.922 -0.595 1 98.38 193 ALA A C 1
ATOM 1501 O O . ALA A 1 193 ? -3.932 20.484 -0.039 1 98.38 193 ALA A O 1
ATOM 1502 N N . MET A 1 194 ? -2.014 19.359 0.077 1 98.75 194 MET A N 1
ATOM 1503 C CA . MET A 1 194 ? -2.027 19.297 1.535 1 98.75 194 MET A CA 1
ATOM 1504 C C . MET A 1 194 ? -0.734 19.859 2.117 1 98.75 194 MET A C 1
ATOM 1506 O O . MET A 1 194 ? 0.354 19.562 1.621 1 98.75 194 MET A O 1
ATOM 1510 N N . VAL A 1 195 ? -0.855 20.656 3.17 1 98.81 195 VAL A N 1
ATOM 1511 C CA . VAL A 1 195 ? 0.302 21.172 3.896 1 98.81 195 VAL A CA 1
ATOM 1512 C C . VAL A 1 195 ? 0.027 21.125 5.398 1 98.81 195 VAL A C 1
ATOM 1514 O O . VAL A 1 195 ? -1.04 21.547 5.848 1 98.81 195 VAL A O 1
ATOM 1517 N N . HIS A 1 196 ? 0.882 20.578 6.145 1 98.94 196 HIS A N 1
ATOM 1518 C CA . HIS A 1 196 ? 0.96 20.734 7.594 1 98.94 196 HIS A CA 1
ATOM 1519 C C . HIS A 1 196 ? 2.215 21.5 8 1 98.94 196 HIS A C 1
ATOM 1521 O O . HIS A 1 196 ? 3.332 21.078 7.715 1 98.94 196 HIS A O 1
ATOM 1527 N N . LYS A 1 197 ? 2.061 22.625 8.594 1 98.94 197 LYS A N 1
ATOM 1528 C CA . LYS A 1 197 ? 3.191 23.328 9.195 1 98.94 197 LYS A CA 1
ATOM 1529 C C . LYS A 1 197 ? 3.066 23.375 10.719 1 98.94 197 LYS A C 1
ATOM 1531 O O . LYS A 1 197 ? 1.974 23.203 11.258 1 98.94 197 LYS A O 1
ATOM 1536 N N . TRP A 1 198 ? 4.16 23.578 11.375 1 98.94 198 TRP A N 1
ATOM 1537 C CA . TRP A 1 198 ? 4.109 23.719 12.828 1 98.94 198 TRP A CA 1
ATOM 1538 C C . TRP A 1 198 ? 5.188 24.672 13.328 1 98.94 198 TRP A C 1
ATOM 1540 O O . TRP A 1 198 ? 6.16 24.938 12.617 1 98.94 198 TRP A O 1
ATOM 1550 N N . TYR A 1 199 ? 4.977 25.234 14.414 1 98.81 199 TYR A N 1
ATOM 1551 C CA . TYR A 1 199 ? 5.898 26.141 15.094 1 98.81 199 TYR A CA 1
ATOM 1552 C C . TYR A 1 199 ? 5.723 26.062 16.609 1 98.81 199 TYR A C 1
ATOM 1554 O O . TYR A 1 199 ? 4.672 25.641 17.094 1 98.81 199 TYR A O 1
ATOM 1562 N N . PRO A 1 200 ? 6.777 26.422 17.359 1 98.69 200 PRO A N 1
ATOM 1563 C CA . PRO A 1 200 ? 6.652 26.422 18.812 1 98.69 200 PRO A CA 1
ATOM 1564 C C . PRO A 1 200 ? 5.516 27.312 19.312 1 98.69 200 PRO A C 1
ATOM 1566 O O . PRO A 1 200 ? 5.305 28.406 18.781 1 98.69 200 PRO A O 1
ATOM 1569 N N . TYR A 1 201 ? 4.75 26.828 20.203 1 98.44 201 TYR A N 1
ATOM 1570 C CA . TYR A 1 201 ? 3.594 27.5 20.781 1 98.44 201 TYR A CA 1
ATOM 1571 C C . TYR A 1 201 ? 3.377 27.047 22.234 1 98.44 201 TYR A C 1
ATOM 1573 O O . TYR A 1 201 ? 3.156 25.859 22.484 1 98.44 201 TYR A O 1
ATOM 1581 N N . GLN A 1 202 ? 3.488 27.969 23.203 1 97.88 202 GLN A N 1
ATOM 1582 C CA . GLN A 1 202 ? 3.393 27.656 24.641 1 97.88 202 GLN A CA 1
ATOM 1583 C C . GLN A 1 202 ? 4.348 26.531 25.016 1 97.88 202 GLN A C 1
ATOM 1585 O O . GLN A 1 202 ? 5.555 26.625 24.781 1 97.88 202 GLN A O 1
ATOM 1590 N N . ASP A 1 203 ? 3.822 25.453 25.562 1 98.31 203 ASP A N 1
ATOM 1591 C CA . ASP A 1 203 ? 4.688 24.359 26.031 1 98.31 203 ASP A CA 1
ATOM 1592 C C . ASP A 1 203 ? 4.723 23.234 25 1 98.31 203 ASP A C 1
ATOM 1594 O O . ASP A 1 203 ? 5.074 22.094 25.344 1 98.31 203 ASP A O 1
ATOM 1598 N N . GLY A 1 204 ? 4.379 23.578 23.797 1 98.75 204 GLY A N 1
ATOM 1599 C CA . GLY A 1 204 ? 4.371 22.594 22.734 1 98.75 204 GLY A CA 1
ATOM 1600 C C . GLY A 1 204 ? 4.453 23.203 21.344 1 98.75 204 GLY A C 1
ATOM 1601 O O . GLY A 1 204 ? 5.324 24.031 21.078 1 98.75 204 GLY A O 1
ATOM 1602 N N . VAL A 1 205 ? 3.631 22.75 20.484 1 98.75 205 VAL A N 1
ATOM 1603 C CA . VAL A 1 205 ? 3.611 23.281 19.125 1 98.75 205 VAL A CA 1
ATOM 1604 C C . VAL A 1 205 ? 2.172 23.578 18.703 1 98.75 205 VAL A C 1
ATOM 1606 O O . VAL A 1 205 ? 1.227 23.047 19.297 1 98.75 205 VAL A O 1
ATOM 1609 N N . MET A 1 206 ? 2.064 24.531 17.797 1 98.88 206 MET A N 1
ATOM 1610 C CA . MET A 1 206 ? 0.848 24.688 17 1 98.88 206 MET A CA 1
ATOM 1611 C C . MET A 1 206 ? 0.997 24.047 15.633 1 98.88 206 MET A C 1
ATOM 1613 O O . MET A 1 206 ? 1.888 24.406 14.859 1 98.88 206 MET A O 1
ATOM 1617 N N . LEU A 1 207 ? 0.242 22.969 15.383 1 98.94 207 LEU A N 1
ATOM 1618 C CA . LEU A 1 207 ? 0.161 22.375 14.062 1 98.94 207 LEU A CA 1
ATOM 1619 C C . LEU A 1 207 ? -0.962 23 13.242 1 98.94 207 LEU A C 1
ATOM 1621 O O . LEU A 1 207 ? -2.109 23.047 13.695 1 98.94 207 LEU A O 1
ATOM 1625 N N . CYS A 1 208 ? -0.621 23.5 12.094 1 98.94 208 CYS A N 1
ATOM 1626 C CA . CYS A 1 208 ? -1.599 24.094 11.195 1 98.94 208 CYS A CA 1
ATOM 1627 C C . CYS A 1 208 ? -1.713 23.297 9.898 1 98.94 208 CYS A C 1
ATOM 1629 O O . CYS A 1 208 ? -0.717 23.094 9.203 1 98.94 208 CYS A O 1
ATOM 1631 N N . SER A 1 209 ? -2.922 22.859 9.578 1 98.88 209 SER A N 1
ATOM 1632 C CA . SER A 1 209 ? -3.186 22.062 8.391 1 98.88 209 SER A CA 1
ATOM 1633 C C . SER A 1 209 ? -4.008 22.828 7.367 1 98.88 209 SER A C 1
ATOM 1635 O O . SER A 1 209 ? -4.953 23.547 7.73 1 98.88 209 SER A O 1
ATOM 1637 N N . ARG A 1 210 ? -3.619 22.766 6.105 1 98.88 210 ARG A N 1
ATOM 1638 C CA . ARG A 1 210 ? -4.406 23.297 4.996 1 98.88 210 ARG A CA 1
ATOM 1639 C C . ARG A 1 210 ? -4.543 22.281 3.877 1 98.88 210 ARG A C 1
ATOM 1641 O O . ARG A 1 210 ? -3.574 21.594 3.535 1 98.88 210 ARG A O 1
ATOM 1648 N N . PHE A 1 211 ? -5.734 22.141 3.422 1 98.75 211 PHE A N 1
ATOM 1649 C CA . PHE A 1 211 ? -6.031 21.344 2.238 1 98.75 211 PHE A CA 1
ATOM 1650 C C . PHE A 1 211 ? -6.73 22.188 1.178 1 98.75 211 PHE A C 1
ATOM 1652 O O . PHE A 1 211 ? -7.656 22.938 1.487 1 98.75 211 PHE A O 1
ATOM 1659 N N . TRP A 1 212 ? -6.285 22.109 0.017 1 98.38 212 TRP A N 1
ATOM 1660 C CA . TRP A 1 212 ? -6.957 22.641 -1.165 1 98.38 212 TRP A CA 1
ATOM 1661 C C . TRP A 1 212 ? -7.402 21.516 -2.086 1 98.38 212 TRP A C 1
ATOM 1663 O O . TRP A 1 212 ? -6.582 20.906 -2.773 1 98.38 212 TRP A O 1
ATOM 1673 N N . ILE A 1 213 ? -8.711 21.234 -2.086 1 98 213 ILE A N 1
ATOM 1674 C CA . ILE A 1 213 ? -9.273 20.109 -2.82 1 98 213 ILE A CA 1
ATOM 1675 C C . ILE A 1 213 ? -9.664 20.562 -4.23 1 98 213 ILE A C 1
ATOM 1677 O O . ILE A 1 213 ? -10.305 21.594 -4.406 1 98 213 ILE A O 1
ATOM 1681 N N . GLY A 1 214 ? -9.375 19.766 -5.199 1 97.31 214 GLY A N 1
ATOM 1682 C CA . GLY A 1 214 ? -9.617 20.125 -6.586 1 97.31 214 GLY A CA 1
ATOM 1683 C C . GLY A 1 214 ? -8.367 20.562 -7.32 1 97.31 214 GLY A C 1
ATOM 1684 O O . GLY A 1 214 ? -8.453 21.266 -8.336 1 97.31 214 GLY A O 1
ATOM 1685 N N . TYR A 1 215 ? -7.242 20.25 -6.73 1 96.62 215 TYR A N 1
ATOM 1686 C CA . TYR A 1 215 ? -5.953 20.594 -7.32 1 96.62 215 TYR A CA 1
ATOM 1687 C C . TYR A 1 215 ? -5.215 19.344 -7.785 1 96.62 215 TYR A C 1
ATOM 1689 O O . TYR A 1 215 ? -5.496 18.234 -7.312 1 96.62 215 TYR A O 1
ATOM 1697 N N . GLY A 1 216 ? -4.332 19.5 -8.711 1 95.38 216 GLY A N 1
ATOM 1698 C CA . GLY A 1 216 ? -3.482 18.438 -9.242 1 95.38 216 GLY A CA 1
ATOM 1699 C C . GLY A 1 216 ? -2.238 18.969 -9.93 1 95.38 216 GLY A C 1
ATOM 1700 O O . GLY A 1 216 ? -1.963 20.172 -9.883 1 95.38 216 GLY A O 1
ATOM 1701 N N . VAL A 1 217 ? -1.451 18.062 -10.414 1 94.38 217 VAL A N 1
ATOM 1702 C CA . VAL A 1 217 ? -0.221 18.453 -11.094 1 94.38 217 VAL A CA 1
ATOM 1703 C C . VAL A 1 217 ? -0.465 18.547 -12.602 1 94.38 217 VAL A C 1
ATOM 1705 O O . VAL A 1 217 ? -0.907 17.578 -13.227 1 94.38 217 VAL A O 1
ATOM 1708 N N . VAL A 1 218 ? -0.301 19.656 -13.125 1 92.44 218 VAL A N 1
ATOM 1709 C CA . VAL A 1 218 ? -0.364 19.922 -14.562 1 92.44 218 VAL A CA 1
ATOM 1710 C C . VAL A 1 218 ? 0.959 20.516 -15.031 1 92.44 218 VAL A C 1
ATOM 1712 O O . VAL A 1 218 ? 1.374 21.578 -14.555 1 92.44 218 VAL A O 1
ATOM 1715 N N . ASP A 1 219 ? 1.646 19.828 -15.969 1 91.88 219 ASP A N 1
ATOM 1716 C CA . ASP A 1 219 ? 2.928 20.281 -16.516 1 91.88 219 ASP A CA 1
ATOM 1717 C C . ASP A 1 219 ? 3.936 20.531 -15.391 1 91.88 219 ASP A C 1
ATOM 1719 O O . ASP A 1 219 ? 4.594 21.578 -15.367 1 91.88 219 ASP A O 1
ATOM 1723 N N . GLY A 1 220 ? 3.887 19.734 -14.414 1 90.62 220 GLY A N 1
ATOM 1724 C CA . GLY A 1 220 ? 4.887 19.766 -13.367 1 90.62 220 GLY A CA 1
ATOM 1725 C C . GLY A 1 220 ? 4.559 20.734 -12.25 1 90.62 220 GLY A C 1
ATOM 1726 O O . GLY A 1 220 ? 5.301 20.828 -11.266 1 90.62 220 GLY A O 1
ATOM 1727 N N . GLU A 1 221 ? 3.43 21.375 -12.414 1 93.31 221 GLU A N 1
ATOM 1728 C CA . GLU A 1 221 ? 3.041 22.359 -11.414 1 93.31 221 GLU A CA 1
ATOM 1729 C C . GLU A 1 221 ? 1.687 22.016 -10.797 1 93.31 221 GLU A C 1
ATOM 1731 O O . GLU A 1 221 ? 0.808 21.484 -11.477 1 93.31 221 GLU A O 1
ATOM 1736 N N . ILE A 1 222 ? 1.517 22.359 -9.555 1 96.12 222 ILE A N 1
ATOM 1737 C CA . ILE A 1 222 ? 0.231 22.156 -8.898 1 96.12 222 ILE A CA 1
ATOM 1738 C C . ILE A 1 222 ? -0.729 23.281 -9.281 1 96.12 222 ILE A C 1
ATOM 1740 O O . ILE A 1 222 ? -0.414 24.453 -9.102 1 96.12 222 ILE A O 1
ATOM 1744 N N . ARG A 1 223 ? -1.867 22.906 -9.758 1 94.25 223 ARG A N 1
ATOM 1745 C CA . ARG A 1 223 ? -2.879 23.875 -10.188 1 94.25 223 ARG A CA 1
ATOM 1746 C C . ARG A 1 223 ? -4.281 23.312 -9.992 1 94.25 223 ARG A C 1
ATOM 1748 O O . ARG A 1 223 ? -4.453 22.109 -9.797 1 94.25 223 ARG A O 1
ATOM 1755 N N . CYS A 1 224 ? -5.184 24.234 -9.992 1 95.19 224 CYS A N 1
ATOM 1756 C CA . CYS A 1 224 ? -6.578 23.797 -9.969 1 95.19 224 CYS A CA 1
ATOM 1757 C C . CYS A 1 224 ? -6.91 22.984 -11.211 1 95.19 224 CYS A C 1
ATOM 1759 O O . CYS A 1 224 ? -6.57 23.359 -12.328 1 95.19 224 CYS A O 1
ATOM 1761 N N . THR A 1 225 ? -7.527 21.875 -11.023 1 94.94 225 THR A N 1
ATOM 1762 C CA . THR A 1 225 ? -7.852 20.984 -12.133 1 94.94 225 THR A CA 1
ATOM 1763 C C . THR A 1 225 ? -9.359 20.812 -12.266 1 94.94 225 THR A C 1
ATOM 1765 O O . THR A 1 225 ? -9.836 20 -13.062 1 94.94 225 THR A O 1
ATOM 1768 N N . LEU A 1 226 ? -10.117 21.516 -11.477 1 93.62 226 LEU A N 1
ATOM 1769 C CA . LEU A 1 226 ? -11.57 21.453 -11.578 1 93.62 226 LEU A CA 1
ATOM 1770 C C . LEU A 1 226 ? -12.047 22.031 -12.906 1 93.62 226 LEU A C 1
ATOM 1772 O O . LEU A 1 226 ? -11.57 23.078 -13.336 1 93.62 226 LEU A O 1
ATOM 1776 N N . PRO A 1 227 ? -12.953 21.297 -13.469 1 92.31 227 PRO A N 1
ATOM 1777 C CA . PRO A 1 227 ? -13.57 21.906 -14.648 1 92.31 227 PRO A CA 1
ATOM 1778 C C . PRO A 1 227 ? -14.297 23.203 -14.336 1 92.31 227 PRO A C 1
ATOM 1780 O O . PRO A 1 227 ? -14.742 23.406 -13.203 1 92.31 227 PRO A O 1
ATOM 1783 N N . GLU A 1 228 ? -14.406 24.047 -15.359 1 90.25 228 GLU A N 1
ATOM 1784 C CA . GLU A 1 228 ? -15.109 25.312 -15.18 1 90.25 228 GLU A CA 1
ATOM 1785 C C . GLU A 1 228 ? -16.531 25.094 -14.688 1 90.25 228 GLU A C 1
ATOM 1787 O O . GLU A 1 228 ? -17.266 24.266 -15.242 1 90.25 228 GLU A O 1
ATOM 1792 N N . GLY A 1 229 ? -16.875 25.75 -13.672 1 93.12 229 GLY A N 1
ATOM 1793 C CA . GLY A 1 229 ? -18.234 25.672 -13.156 1 93.12 229 GLY A CA 1
ATOM 1794 C C . GLY A 1 229 ? -18.438 24.516 -12.195 1 93.12 229 GLY A C 1
ATOM 1795 O O . GLY A 1 229 ? -19.453 24.453 -11.5 1 93.12 229 GLY A O 1
ATOM 1796 N N . ALA A 1 230 ? -17.484 23.656 -12.172 1 94.81 230 ALA A N 1
ATOM 1797 C CA . ALA A 1 230 ? -17.609 22.516 -11.266 1 94.81 230 ALA A CA 1
ATOM 1798 C C . ALA A 1 230 ? -17.328 22.922 -9.82 1 94.81 230 ALA A C 1
ATOM 1800 O O . ALA A 1 230 ? -16.672 23.938 -9.586 1 94.81 230 ALA A O 1
ATOM 1801 N N . LYS A 1 231 ? -17.969 22.203 -8.906 1 96.62 231 LYS A N 1
ATOM 1802 C CA . LYS A 1 231 ? -17.75 22.438 -7.48 1 96.62 231 LYS A CA 1
ATOM 1803 C C . LYS A 1 231 ? -17.484 21.141 -6.738 1 96.62 231 LYS A C 1
ATOM 1805 O O . LYS A 1 231 ? -18.156 20.125 -6.98 1 96.62 231 LYS A O 1
ATOM 1810 N N . VAL A 1 232 ? -16.484 21.172 -5.934 1 96.44 232 VAL A N 1
ATOM 1811 C CA . VAL A 1 232 ? -16.266 20.047 -5.027 1 96.44 232 VAL A CA 1
ATOM 1812 C C . VAL A 1 232 ? -17.453 19.922 -4.074 1 96.44 232 VAL A C 1
ATOM 1814 O O . VAL A 1 232 ? -17.844 20.906 -3.426 1 96.44 232 VAL A O 1
ATOM 1817 N N . PRO A 1 233 ? -18.078 18.766 -4.031 1 95.56 233 PRO A N 1
ATOM 1818 C CA . PRO A 1 233 ? -19.141 18.609 -3.041 1 95.56 233 PRO A CA 1
ATOM 1819 C C . PRO A 1 233 ? -18.688 18.922 -1.619 1 95.56 233 PRO A C 1
ATOM 1821 O O . PRO A 1 233 ? -17.625 18.453 -1.199 1 95.56 233 PRO A O 1
ATOM 1824 N N . VAL A 1 234 ? -19.453 19.672 -0.886 1 96.62 234 VAL A N 1
ATOM 1825 C CA . VAL A 1 234 ? -19.062 20.156 0.435 1 96.62 234 VAL A CA 1
ATOM 1826 C C . VAL A 1 234 ? -18.859 18.969 1.377 1 96.62 234 VAL A C 1
ATOM 1828 O O . VAL A 1 234 ? -18.062 19.047 2.32 1 96.62 234 VAL A O 1
ATOM 1831 N N . GLU A 1 235 ? -19.547 17.844 1.13 1 95.94 235 GLU A N 1
ATOM 1832 C CA . GLU A 1 235 ? -19.453 16.641 1.957 1 95.94 235 GLU A CA 1
ATOM 1833 C C . GLU A 1 235 ? -18.047 16.062 1.933 1 95.94 235 GLU A C 1
ATOM 1835 O O . GLU A 1 235 ? -17.594 15.453 2.908 1 95.94 235 GLU A O 1
ATOM 1840 N N . VAL A 1 236 ? -17.344 16.297 0.811 1 95.56 236 VAL A N 1
ATOM 1841 C CA . VAL A 1 236 ? -15.969 15.836 0.702 1 95.56 236 VAL A CA 1
ATOM 1842 C C . VAL A 1 236 ? -15.094 16.594 1.691 1 95.56 236 VAL A C 1
ATOM 1844 O O . VAL A 1 236 ? -14.352 15.992 2.465 1 95.56 236 VAL A O 1
ATOM 1847 N N . SER A 1 237 ? -15.227 17.891 1.716 1 97.44 237 SER A N 1
ATOM 1848 C CA . SER A 1 237 ? -14.469 18.734 2.635 1 97.44 237 SER A CA 1
ATOM 1849 C C . SER A 1 237 ? -14.844 18.453 4.086 1 97.44 237 SER A C 1
ATOM 1851 O O . SER A 1 237 ? -13.977 18.422 4.961 1 97.44 237 SER A O 1
ATOM 1853 N N . LYS A 1 238 ? -16.125 18.25 4.297 1 98 238 LYS A N 1
ATOM 1854 C CA . LYS A 1 238 ? -16.609 17.969 5.641 1 98 238 LYS A CA 1
ATOM 1855 C C . LYS A 1 238 ? -16 16.672 6.184 1 98 238 LYS A C 1
ATOM 1857 O O . LYS A 1 238 ? -15.539 16.625 7.328 1 98 238 LYS A O 1
ATOM 1862 N N . GLY A 1 239 ? -16.031 15.641 5.359 1 96.94 239 GLY A N 1
ATOM 1863 C CA . GLY A 1 239 ? -15.453 14.367 5.766 1 96.94 239 GLY A CA 1
ATOM 1864 C C . GLY A 1 239 ? -13.977 14.453 6.082 1 96.94 239 GLY A C 1
ATOM 1865 O O . GLY A 1 239 ? -13.516 13.906 7.09 1 96.94 239 GLY A O 1
ATOM 1866 N N . LEU A 1 240 ? -13.258 15.141 5.211 1 97.25 240 LEU A N 1
ATOM 1867 C CA . LEU A 1 240 ? -11.82 15.297 5.422 1 97.25 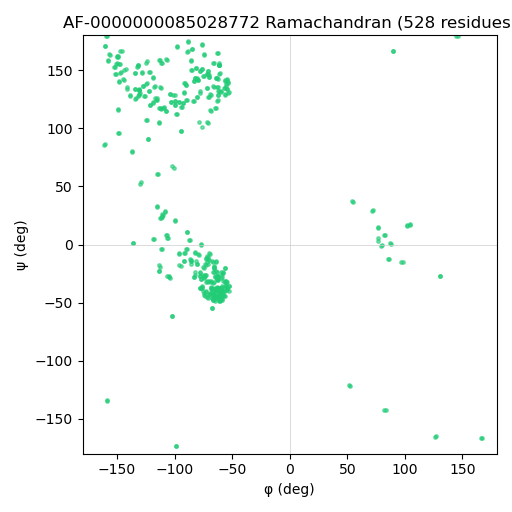240 LEU A CA 1
ATOM 1868 C C . LEU A 1 240 ? -11.547 16.109 6.68 1 97.25 240 LEU A C 1
ATOM 1870 O O . LEU A 1 240 ? -10.594 15.828 7.414 1 97.25 240 LEU A O 1
ATOM 1874 N N . PHE A 1 241 ? -12.352 17.109 6.914 1 98.44 241 PHE A N 1
ATOM 1875 C CA . PHE A 1 241 ? -12.211 17.906 8.125 1 98.44 241 PHE A CA 1
ATOM 1876 C C . PHE A 1 241 ? -12.422 17.047 9.367 1 98.44 241 PHE A C 1
ATOM 1878 O O . PHE A 1 241 ? -11.609 17.078 10.297 1 98.44 241 PHE A O 1
ATOM 1885 N N . ALA A 1 242 ? -13.477 16.281 9.359 1 98.12 242 ALA A N 1
ATOM 1886 C CA . ALA A 1 242 ? -13.773 15.398 10.484 1 98.12 242 ALA A CA 1
ATOM 1887 C C . ALA A 1 242 ? -12.617 14.438 10.75 1 98.12 242 ALA A C 1
ATOM 1889 O O . ALA A 1 242 ? -12.203 14.25 11.898 1 98.12 242 ALA A O 1
ATOM 1890 N N . HIS A 1 243 ? -12.109 13.891 9.688 1 97.56 243 HIS A N 1
ATOM 1891 C CA . HIS A 1 243 ? -10.969 12.984 9.781 1 97.56 243 HIS A CA 1
ATOM 1892 C C . HIS A 1 243 ? -9.75 13.688 10.359 1 97.56 243 HIS A C 1
ATOM 1894 O O . HIS A 1 243 ? -9.07 13.148 11.234 1 97.56 243 HIS A O 1
ATOM 1900 N N . ASN A 1 244 ? -9.5 14.883 9.922 1 98.44 244 ASN A N 1
ATOM 1901 C CA . ASN A 1 244 ? -8.312 15.648 10.289 1 98.44 244 ASN A CA 1
ATOM 1902 C C . ASN A 1 244 ? -8.328 16.047 11.766 1 98.44 244 ASN A C 1
ATOM 1904 O O . ASN A 1 244 ? -7.32 15.922 12.453 1 98.44 244 ASN A O 1
ATOM 1908 N N . ILE A 1 245 ? -9.438 16.531 12.234 1 98.44 245 ILE A N 1
ATOM 1909 C CA . ILE A 1 245 ? -9.477 16.953 13.625 1 98.44 245 ILE A CA 1
ATOM 1910 C C . ILE A 1 245 ? -9.359 15.742 14.539 1 98.44 245 ILE A C 1
ATOM 1912 O O . ILE A 1 245 ? -8.805 15.828 15.641 1 98.44 245 ILE A O 1
ATOM 1916 N N . LYS A 1 246 ? -9.859 14.617 14.125 1 97.62 246 LYS A N 1
ATOM 1917 C CA . LYS A 1 246 ? -9.766 13.375 14.891 1 97.62 246 LYS A CA 1
ATOM 1918 C C . LYS A 1 246 ? -8.32 12.891 14.977 1 97.62 246 LYS A C 1
ATOM 1920 O O . LYS A 1 246 ? -7.785 12.703 16.062 1 97.62 246 LYS A O 1
ATOM 1925 N N . GLU A 1 247 ? -7.652 12.727 13.828 1 98.56 247 GLU A N 1
ATOM 1926 C CA . GLU A 1 247 ? -6.332 12.109 13.781 1 98.56 247 GLU A CA 1
ATOM 1927 C C . GLU A 1 247 ? -5.289 12.992 14.461 1 98.56 247 GLU A C 1
ATOM 1929 O O . GLU A 1 247 ? -4.422 12.492 15.188 1 98.56 247 GLU A O 1
ATOM 1934 N N . PHE A 1 248 ? -5.391 14.297 14.305 1 98.88 248 PHE A N 1
ATOM 1935 C CA . PHE A 1 248 ? -4.328 15.133 14.852 1 98.88 248 PHE A CA 1
ATOM 1936 C C . PHE A 1 248 ? -4.555 15.398 16.328 1 98.88 248 PHE A C 1
ATOM 1938 O O . PHE A 1 248 ? -3.605 15.625 17.078 1 98.88 248 PHE A O 1
ATOM 1945 N N . THR A 1 249 ? -5.852 15.375 16.75 1 98.62 249 THR A N 1
ATOM 1946 C CA . THR A 1 249 ? -6.078 15.414 18.203 1 98.62 249 THR A CA 1
ATOM 1947 C C . THR A 1 249 ? -5.449 14.195 18.875 1 98.62 249 THR A C 1
ATOM 1949 O O . THR A 1 249 ? -4.77 14.328 19.891 1 98.62 249 THR A O 1
ATOM 1952 N N . ASN A 1 250 ? -5.641 13.055 18.266 1 98.69 250 ASN A N 1
ATOM 1953 C CA . ASN A 1 250 ? -5.078 11.836 18.844 1 98.69 250 ASN A CA 1
ATOM 1954 C C . ASN A 1 250 ? -3.553 11.828 18.75 1 98.69 250 ASN A C 1
ATOM 1956 O O . ASN A 1 250 ? -2.873 11.398 19.672 1 98.69 250 ASN A O 1
ATOM 1960 N N . LEU A 1 251 ? -3.02 12.258 17.609 1 98.94 251 LEU A N 1
ATOM 1961 C CA . LEU A 1 251 ? -1.566 12.312 17.5 1 98.94 251 LEU A CA 1
ATOM 1962 C C . LEU A 1 251 ? -0.966 13.195 18.594 1 98.94 251 LEU A C 1
ATOM 1964 O O . LEU A 1 251 ? 0.053 12.836 19.188 1 98.94 251 LEU A O 1
ATOM 1968 N N . ALA A 1 252 ? -1.601 14.352 18.812 1 98.88 252 ALA A N 1
ATOM 1969 C CA . ALA A 1 252 ? -1.137 15.234 19.891 1 98.88 252 ALA A CA 1
ATOM 1970 C C . ALA A 1 252 ? -1.031 14.484 21.219 1 98.88 252 ALA A C 1
ATOM 1972 O O . ALA A 1 252 ? -0.104 14.711 21.984 1 98.88 252 ALA A O 1
ATOM 1973 N N . ALA A 1 253 ? -1.923 13.586 21.438 1 98.62 253 ALA A N 1
ATOM 1974 C CA . ALA A 1 253 ? -2.023 12.883 22.719 1 98.62 253 ALA A CA 1
ATOM 1975 C C . ALA A 1 253 ? -0.955 11.797 22.828 1 98.62 253 ALA A C 1
ATOM 1977 O O . ALA A 1 253 ? -0.484 11.5 23.922 1 98.62 253 ALA A O 1
ATOM 1978 N N . ILE A 1 254 ? -0.475 11.227 21.719 1 98.81 254 ILE A N 1
ATOM 1979 C CA . ILE A 1 254 ? 0.342 10.023 21.844 1 98.81 254 ILE A CA 1
ATOM 1980 C C . ILE A 1 254 ? 1.774 10.328 21.406 1 98.81 254 ILE A C 1
ATOM 1982 O O . ILE A 1 254 ? 2.701 9.594 21.75 1 98.81 254 ILE A O 1
ATOM 1986 N N . LEU A 1 255 ? 2.053 11.375 20.688 1 98.88 255 LEU A N 1
ATOM 1987 C CA . LEU A 1 255 ? 3.291 11.57 19.953 1 98.88 255 LEU A CA 1
ATOM 1988 C C . LEU A 1 255 ? 4.488 11.648 20.891 1 98.88 255 LEU A C 1
ATOM 1990 O O . LEU A 1 255 ? 5.531 11.047 20.625 1 98.88 255 LEU A O 1
ATOM 1994 N N . PRO A 1 256 ? 4.387 12.422 22.031 1 98.88 256 PRO A N 1
ATOM 1995 C CA . PRO A 1 256 ? 5.555 12.484 22.922 1 98.88 256 PRO A CA 1
ATOM 1996 C C . PRO A 1 256 ? 6.016 11.109 23.391 1 98.88 256 PRO A C 1
ATOM 1998 O O . PRO A 1 256 ? 7.219 10.82 23.391 1 98.88 256 PRO A O 1
ATOM 2001 N N . GLU A 1 257 ? 5.09 10.227 23.703 1 98.75 257 GLU A N 1
ATOM 2002 C CA . GLU A 1 257 ? 5.441 8.891 24.188 1 98.75 257 GLU A CA 1
ATOM 2003 C C . GLU A 1 257 ? 5.953 8.016 23.047 1 98.75 257 GLU A C 1
ATOM 2005 O O . GLU A 1 257 ? 6.941 7.293 23.203 1 98.75 257 GLU A O 1
ATOM 2010 N N . VAL A 1 258 ? 5.281 8.07 21.906 1 98.75 258 VAL A N 1
ATOM 2011 C CA . VAL A 1 258 ? 5.695 7.277 20.766 1 98.75 258 VAL A CA 1
ATOM 2012 C C . VAL A 1 258 ? 7.113 7.668 20.344 1 98.75 258 VAL A C 1
ATOM 2014 O O . VAL A 1 258 ? 7.949 6.805 20.078 1 98.75 258 VAL A O 1
ATOM 2017 N N . TYR A 1 259 ? 7.336 8.969 20.281 1 98.75 259 TYR A N 1
ATOM 2018 C CA . TYR A 1 259 ? 8.648 9.484 19.891 1 98.75 259 TYR A CA 1
ATOM 2019 C C . TYR A 1 259 ? 9.719 9.016 20.859 1 98.75 259 TYR A C 1
ATOM 2021 O O . TYR A 1 259 ? 10.781 8.539 20.453 1 98.75 259 TYR A O 1
ATOM 2029 N N . ALA A 1 260 ? 9.469 9.141 22.125 1 98.62 260 ALA A N 1
ATOM 2030 C CA . ALA A 1 260 ? 10.445 8.773 23.141 1 98.62 260 ALA A CA 1
ATOM 2031 C C . ALA A 1 260 ? 10.859 7.309 23 1 98.62 260 ALA A C 1
ATOM 2033 O O . ALA A 1 260 ? 12.023 6.961 23.219 1 98.62 260 ALA A O 1
ATOM 2034 N N . GLU A 1 261 ? 9.953 6.527 22.547 1 97.94 261 GLU A N 1
ATOM 2035 C CA . GLU A 1 261 ? 10.18 5.086 22.531 1 97.94 261 GLU A CA 1
ATOM 2036 C C . GLU A 1 261 ? 10.719 4.625 21.172 1 97.94 261 GLU A C 1
ATOM 2038 O O . GLU A 1 261 ? 11.297 3.543 21.062 1 97.94 261 GLU A O 1
ATOM 2043 N N . ASN A 1 262 ? 10.547 5.488 20.094 1 98 262 ASN A N 1
ATOM 2044 C CA . ASN A 1 262 ? 10.734 4.906 18.766 1 98 262 ASN A CA 1
ATOM 2045 C C . ASN A 1 262 ? 11.555 5.82 17.875 1 98 262 ASN A C 1
ATOM 2047 O O . ASN A 1 262 ? 11.766 5.512 16.688 1 98 262 ASN A O 1
ATOM 2051 N N . LYS A 1 263 ? 12.023 6.98 18.344 1 96.69 263 LYS A N 1
ATOM 2052 C CA . LYS A 1 263 ? 12.633 8 17.484 1 96.69 263 LYS A CA 1
ATOM 2053 C C . LYS A 1 263 ? 13.805 7.426 16.688 1 96.69 263 LYS A C 1
ATOM 2055 O O . LYS A 1 263 ? 14.109 7.91 15.602 1 96.69 263 LYS A O 1
ATOM 2060 N N . ASP A 1 264 ? 14.43 6.262 17.125 1 94.44 264 ASP A N 1
ATOM 2061 C CA . ASP A 1 264 ? 15.586 5.695 16.453 1 94.44 264 ASP A CA 1
ATOM 2062 C C . ASP A 1 264 ? 15.211 4.449 15.656 1 94.44 264 ASP A C 1
ATOM 2064 O O . ASP A 1 264 ? 16.078 3.775 15.094 1 94.44 264 ASP A O 1
ATOM 2068 N N . ASN A 1 265 ? 13.93 4.191 15.633 1 94.31 265 ASN A N 1
ATOM 2069 C CA . ASN A 1 265 ? 13.484 2.934 15.039 1 94.31 265 ASN A CA 1
ATOM 2070 C C . ASN A 1 265 ? 12.93 3.141 13.633 1 94.31 265 ASN A C 1
ATOM 2072 O O . ASN A 1 265 ? 11.758 2.877 13.375 1 94.31 265 ASN A O 1
ATOM 2076 N N . PHE A 1 266 ? 13.844 3.516 12.711 1 95.31 266 PHE A N 1
ATOM 2077 C CA . PHE A 1 266 ? 13.469 3.611 11.305 1 95.31 266 PHE A CA 1
ATOM 2078 C C . PHE A 1 266 ? 13.664 2.273 10.602 1 95.31 266 PHE A C 1
ATOM 2080 O O . PHE A 1 266 ? 14.617 1.544 10.891 1 95.31 266 PHE A O 1
ATOM 2087 N N . MET B 1 1 ? 16.172 -3.852 -20.781 1 55.88 1 MET B N 1
ATOM 2088 C CA . MET B 1 1 ? 15.539 -4.203 -19.5 1 55.88 1 MET B CA 1
ATOM 2089 C C . MET B 1 1 ? 16.438 -5.125 -18.688 1 55.88 1 MET B C 1
ATOM 2091 O O . MET B 1 1 ? 16.953 -6.113 -19.203 1 55.88 1 MET B O 1
ATOM 2095 N N . LYS B 1 2 ? 17.031 -4.516 -17.625 1 63.72 2 LYS B N 1
ATOM 2096 C CA . LYS B 1 2 ? 17.797 -5.383 -16.734 1 63.72 2 LYS B CA 1
ATOM 2097 C C . LYS B 1 2 ? 16.875 -6.203 -15.836 1 63.72 2 LYS B C 1
ATOM 2099 O O . LYS B 1 2 ? 16.297 -5.672 -14.891 1 63.72 2 LYS B O 1
ATOM 2104 N N . LEU B 1 3 ? 16.672 -7.469 -16.188 1 75.06 3 LEU B N 1
ATOM 2105 C CA . LEU B 1 3 ? 15.633 -8.281 -15.562 1 75.06 3 LEU B CA 1
ATOM 2106 C C . LEU B 1 3 ? 16.109 -8.844 -14.227 1 75.06 3 LEU B C 1
ATOM 2108 O O . LEU B 1 3 ? 15.289 -9.188 -13.367 1 75.06 3 LEU B O 1
ATOM 2112 N N . PHE B 1 4 ? 17.438 -8.695 -14.141 1 80.69 4 PHE B N 1
ATOM 2113 C CA . PHE B 1 4 ? 18 -9.203 -12.898 1 80.69 4 PHE B CA 1
ATOM 2114 C C . PHE B 1 4 ? 19.047 -8.234 -12.344 1 80.69 4 PHE B C 1
ATOM 2116 O O . PHE B 1 4 ? 20.234 -8.328 -12.695 1 80.69 4 PHE B O 1
ATOM 2123 N N . LEU B 1 5 ? 18.672 -7.168 -11.664 1 70 5 LEU B N 1
ATOM 2124 C CA . LEU B 1 5 ? 19.531 -6.059 -11.258 1 70 5 LEU B CA 1
ATOM 2125 C C . LEU B 1 5 ? 20.422 -6.461 -10.094 1 70 5 LEU B C 1
ATOM 2127 O O . LEU B 1 5 ? 21.5 -5.902 -9.914 1 70 5 LEU B O 1
ATOM 2131 N N . GLY B 1 6 ? 19.938 -7.426 -9.336 1 79.5 6 GLY B N 1
ATOM 2132 C CA . GLY B 1 6 ? 20.734 -7.914 -8.227 1 79.5 6 GLY B CA 1
ATOM 2133 C C . GLY B 1 6 ? 20.719 -6.98 -7.027 1 79.5 6 GLY B C 1
ATOM 2134 O O . GLY B 1 6 ? 21.531 -7.133 -6.105 1 79.5 6 GLY B O 1
ATOM 2135 N N . LYS B 1 7 ? 19.984 -5.867 -7 1 90 7 LYS B N 1
ATOM 2136 C CA . LYS B 1 7 ? 19.922 -4.945 -5.871 1 90 7 LYS B CA 1
ATOM 2137 C C . LYS B 1 7 ? 18.656 -5.191 -5.039 1 90 7 LYS B C 1
ATOM 2139 O O . LYS B 1 7 ? 17.547 -5.176 -5.566 1 90 7 LYS B O 1
ATOM 2144 N N . LYS B 1 8 ? 18.938 -5.344 -3.752 1 95.75 8 LYS B N 1
ATOM 2145 C CA . LYS B 1 8 ? 17.812 -5.637 -2.865 1 95.75 8 LYS B CA 1
ATOM 2146 C C . LYS B 1 8 ? 17.062 -4.359 -2.488 1 95.75 8 LYS B C 1
ATOM 2148 O O . LYS B 1 8 ? 17.641 -3.275 -2.461 1 95.75 8 LYS B O 1
ATOM 2153 N N . VAL B 1 9 ? 15.797 -4.449 -2.199 1 96.94 9 VAL B N 1
ATOM 2154 C CA . VAL B 1 9 ? 14.938 -3.334 -1.822 1 96.94 9 VAL B CA 1
ATOM 2155 C C . VAL B 1 9 ? 15.242 -2.908 -0.388 1 96.94 9 VAL B C 1
ATOM 2157 O O . VAL B 1 9 ? 15.906 -3.639 0.356 1 96.94 9 VAL B O 1
ATOM 2160 N N . GLY B 1 10 ? 14.805 -1.739 -0.032 1 95.62 10 GLY B N 1
ATOM 2161 C CA . GLY B 1 10 ? 15.062 -1.212 1.299 1 95.62 10 GLY B CA 1
ATOM 2162 C C . GLY B 1 10 ? 14.297 -1.935 2.387 1 95.62 10 GLY B C 1
ATOM 2163 O O . GLY B 1 10 ? 13.164 -2.371 2.166 1 95.62 10 GLY B O 1
ATOM 2164 N N . VAL B 1 11 ? 14.891 -2.076 3.58 1 97.38 11 VAL B N 1
ATOM 2165 C CA . VAL B 1 11 ? 14.258 -2.666 4.754 1 97.38 11 VAL B CA 1
ATOM 2166 C C . VAL B 1 11 ? 14.398 -1.724 5.949 1 97.38 11 VAL B C 1
ATOM 2168 O O . VAL B 1 11 ? 15.367 -0.967 6.035 1 97.38 11 VAL B O 1
ATOM 2171 N N . SER B 1 12 ? 13.461 -1.735 6.801 1 96.88 12 SER B N 1
ATOM 2172 C CA . SER B 1 12 ? 13.5 -0.946 8.031 1 96.88 12 SER B CA 1
ATOM 2173 C C . SER B 1 12 ? 14.25 -1.681 9.133 1 96.88 12 SER B C 1
ATOM 2175 O O . SER B 1 12 ? 14.508 -2.883 9.023 1 96.88 12 SER B O 1
ATOM 2177 N N . LYS B 1 13 ? 14.562 -0.954 10.211 1 95.5 13 LYS B N 1
ATOM 2178 C CA . LYS B 1 13 ? 15.164 -1.565 11.391 1 95.5 13 LYS B CA 1
ATOM 2179 C C . LYS B 1 13 ? 14.25 -2.629 11.992 1 95.5 13 LYS B C 1
ATOM 2181 O O . LYS B 1 13 ? 14.711 -3.693 12.406 1 95.5 13 LYS B O 1
ATOM 2186 N N . GLU B 1 14 ? 12.961 -2.389 12.039 1 95.44 14 GLU B N 1
ATOM 2187 C CA . GLU B 1 14 ? 11.984 -3.338 12.562 1 95.44 14 GLU B CA 1
ATOM 2188 C C . GLU B 1 14 ? 11.977 -4.625 11.742 1 95.44 14 GLU B C 1
ATOM 2190 O O . GLU B 1 14 ? 11.891 -5.723 12.305 1 95.44 14 GLU B O 1
ATOM 2195 N N . GLU B 1 15 ? 12.062 -4.465 10.414 1 96.62 15 GLU B N 1
ATOM 2196 C CA . GLU B 1 15 ? 12.086 -5.637 9.539 1 96.62 15 GLU B CA 1
ATOM 2197 C C . GLU B 1 15 ? 13.32 -6.492 9.797 1 96.62 15 GLU B C 1
ATOM 2199 O O . GLU B 1 15 ? 13.234 -7.723 9.828 1 96.62 15 GLU B O 1
ATOM 2204 N N . LYS B 1 16 ? 14.445 -5.832 10.039 1 97 16 LYS B N 1
ATOM 2205 C CA . LYS B 1 16 ? 15.703 -6.547 10.266 1 97 16 LYS B CA 1
ATOM 2206 C C . LYS B 1 16 ? 15.648 -7.355 11.555 1 97 16 LYS B C 1
ATOM 2208 O O . LYS B 1 16 ? 16.422 -8.297 11.742 1 97 16 LYS B O 1
ATOM 2213 N N . ALA B 1 17 ? 14.734 -6.98 12.406 1 95.81 17 ALA B N 1
ATOM 2214 C CA . ALA B 1 17 ? 14.648 -7.629 13.711 1 95.81 17 ALA B CA 1
ATOM 2215 C C . ALA B 1 17 ? 13.695 -8.82 13.672 1 95.81 17 ALA B C 1
ATOM 2217 O O . ALA B 1 17 ? 13.602 -9.578 14.641 1 95.81 17 ALA B O 1
ATOM 2218 N N . ILE B 1 18 ? 12.984 -9.031 12.602 1 96.62 18 ILE B N 1
ATOM 2219 C CA . ILE B 1 18 ? 12.031 -10.125 12.484 1 96.62 18 ILE B CA 1
ATOM 2220 C C . ILE B 1 18 ? 12.773 -11.43 12.203 1 96.62 18 ILE B C 1
ATOM 2222 O O . ILE B 1 18 ? 13.781 -11.438 11.492 1 96.62 18 ILE B O 1
ATOM 2226 N N . SER B 1 19 ? 12.25 -12.539 12.648 1 96.75 19 SER B N 1
ATOM 2227 C CA . SER B 1 19 ? 12.945 -13.82 12.57 1 96.75 19 SER B CA 1
ATOM 2228 C C . SER B 1 19 ? 13.133 -14.258 11.125 1 96.75 19 SER B C 1
ATOM 2230 O O . SER B 1 19 ? 14.156 -14.867 10.789 1 96.75 19 SER B O 1
ATOM 2232 N N . TYR B 1 20 ? 12.242 -13.938 10.273 1 97.88 20 TYR B N 1
ATOM 2233 C CA . TYR B 1 20 ? 12.352 -14.414 8.898 1 97.88 20 TYR B CA 1
ATOM 2234 C C . TYR B 1 20 ? 13.156 -13.445 8.047 1 97.88 20 TYR B C 1
ATOM 2236 O O . TYR B 1 20 ? 13.242 -13.609 6.824 1 97.88 20 TYR B O 1
ATOM 2244 N N . TYR B 1 21 ? 13.828 -12.453 8.688 1 98.44 21 TYR B N 1
ATOM 2245 C CA . TYR B 1 21 ? 14.766 -11.586 7.973 1 98.44 21 TYR B CA 1
ATOM 2246 C C . TYR B 1 21 ? 15.891 -12.406 7.355 1 98.44 21 TYR B C 1
ATOM 2248 O O . TYR B 1 21 ? 16.438 -12.031 6.316 1 98.44 21 TYR B O 1
ATOM 2256 N N . LYS B 1 22 ? 16.219 -13.516 7.941 1 98.62 22 LYS B N 1
ATOM 2257 C CA . LYS B 1 22 ? 17.266 -14.398 7.434 1 98.62 22 LYS B CA 1
ATOM 2258 C C . LYS B 1 22 ? 17 -14.805 5.988 1 98.62 22 LYS B C 1
ATOM 2260 O O . LYS B 1 22 ? 17.938 -14.977 5.203 1 98.62 22 LYS B O 1
ATOM 2265 N N . PHE B 1 23 ? 15.758 -14.953 5.582 1 98.69 23 PHE B N 1
ATOM 2266 C CA . PHE B 1 23 ? 15.43 -15.344 4.215 1 98.69 23 PHE B CA 1
ATOM 2267 C C . PHE B 1 23 ? 15.648 -14.18 3.254 1 98.69 23 PHE B C 1
ATOM 2269 O O . PHE B 1 23 ? 15.836 -14.391 2.053 1 98.69 23 PHE B O 1
ATOM 2276 N N . PHE B 1 24 ? 15.508 -12.938 3.766 1 98.5 24 PHE B N 1
ATOM 2277 C CA . PHE B 1 24 ? 15.828 -11.75 2.977 1 98.5 24 PHE B CA 1
ATOM 2278 C C . PHE B 1 24 ? 17.328 -11.664 2.719 1 98.5 24 PHE B C 1
ATOM 2280 O O . PHE B 1 24 ? 17.75 -11.273 1.629 1 98.5 24 PHE B O 1
ATOM 2287 N N . GLU B 1 25 ? 18.109 -12.031 3.736 1 97.62 25 GLU B N 1
ATOM 2288 C CA . GLU B 1 25 ? 19.562 -11.977 3.639 1 97.62 25 GLU B CA 1
ATOM 2289 C C . GLU B 1 25 ? 20.094 -13.086 2.74 1 97.62 25 GLU B C 1
ATOM 2291 O O . GLU B 1 25 ? 21.156 -12.938 2.125 1 97.62 25 GLU B O 1
ATOM 2296 N N . ARG B 1 26 ? 19.391 -14.164 2.627 1 96.88 26 ARG B N 1
ATOM 2297 C CA . ARG B 1 26 ? 19.766 -15.289 1.788 1 96.88 26 ARG B CA 1
ATOM 2298 C C . ARG B 1 26 ? 19.797 -14.898 0.315 1 96.88 26 ARG B C 1
ATOM 2300 O O . ARG B 1 26 ? 18.953 -14.109 -0.133 1 96.88 26 ARG B O 1
ATOM 2307 N N . ASP B 1 27 ? 20.766 -15.469 -0.386 1 95.88 27 ASP B N 1
ATOM 2308 C CA . ASP B 1 27 ? 20.781 -15.242 -1.828 1 95.88 27 ASP B CA 1
ATOM 2309 C C . ASP B 1 27 ? 19.531 -15.82 -2.488 1 95.88 27 ASP B C 1
ATOM 2311 O O . ASP B 1 27 ? 19.062 -16.891 -2.104 1 95.88 27 ASP B O 1
ATOM 2315 N N . MET B 1 28 ? 19.078 -15.102 -3.459 1 96.44 28 MET B N 1
ATOM 2316 C CA . MET B 1 28 ? 17.969 -15.625 -4.246 1 96.44 28 MET B CA 1
ATOM 2317 C C . MET B 1 28 ? 18.312 -16.984 -4.84 1 96.44 28 MET B C 1
ATOM 2319 O O . MET B 1 28 ? 19.453 -17.203 -5.273 1 96.44 28 MET B O 1
ATOM 2323 N N . ALA B 1 29 ? 17.328 -17.875 -4.848 1 97.38 29 ALA B N 1
ATOM 2324 C CA . ALA B 1 29 ? 17.547 -19.188 -5.461 1 97.38 29 ALA B CA 1
ATOM 2325 C C . ALA B 1 29 ? 17.891 -19.047 -6.941 1 97.38 29 ALA B C 1
ATOM 2327 O O . ALA B 1 29 ? 17.375 -18.156 -7.625 1 97.38 29 ALA B O 1
ATOM 2328 N N . ASN B 1 30 ? 18.75 -20 -7.418 1 96.56 30 ASN B N 1
ATOM 2329 C CA . ASN B 1 30 ? 19.125 -19.984 -8.828 1 96.56 30 ASN B CA 1
ATOM 2330 C C . ASN B 1 30 ? 17.969 -20.406 -9.727 1 96.56 30 ASN B C 1
ATOM 2332 O O . ASN B 1 30 ? 17.391 -21.484 -9.547 1 96.56 30 ASN B O 1
ATOM 2336 N N . ILE B 1 31 ? 17.688 -19.641 -10.633 1 97.12 31 ILE B N 1
ATOM 2337 C CA . ILE B 1 31 ? 16.656 -19.953 -11.625 1 97.12 31 ILE B CA 1
ATOM 2338 C C . ILE B 1 31 ? 17.172 -21.047 -12.562 1 97.12 31 ILE B C 1
ATOM 2340 O O . ILE B 1 31 ? 18.312 -20.984 -13.031 1 97.12 31 ILE B O 1
ATOM 2344 N N . PRO B 1 32 ? 16.391 -22.031 -12.852 1 97.06 32 PRO B N 1
ATOM 2345 C CA . PRO B 1 32 ? 16.828 -23.047 -13.82 1 97.06 32 PRO B CA 1
ATOM 2346 C C . PRO B 1 32 ? 17.234 -22.438 -15.156 1 97.06 32 PRO B C 1
ATOM 2348 O O . PRO B 1 32 ? 16.531 -21.594 -15.703 1 97.06 32 PRO B O 1
ATOM 2351 N N . ALA B 1 33 ? 18.312 -22.906 -15.695 1 97 33 ALA B N 1
ATOM 2352 C CA . ALA B 1 33 ? 18.875 -22.359 -16.922 1 97 33 ALA B CA 1
ATOM 2353 C C . ALA B 1 33 ? 17.891 -22.469 -18.078 1 97 33 ALA B C 1
ATOM 2355 O O . ALA B 1 33 ? 17.828 -21.594 -18.938 1 97 33 ALA B O 1
ATOM 2356 N N . GLU B 1 34 ? 17.203 -23.562 -18.094 1 96.88 34 GLU B N 1
ATOM 2357 C CA . GLU B 1 34 ? 16.25 -23.797 -19.188 1 96.88 34 GLU B CA 1
ATOM 2358 C C . GLU B 1 34 ? 15.148 -22.734 -19.188 1 96.88 34 GLU B C 1
ATOM 2360 O O . GLU B 1 34 ? 14.609 -22.406 -20.25 1 96.88 34 GLU B O 1
ATOM 2365 N N . LYS B 1 35 ? 14.805 -22.219 -18.031 1 97 35 LYS B N 1
ATOM 2366 C CA . LYS B 1 35 ? 13.805 -21.172 -17.953 1 97 35 LYS B CA 1
ATOM 2367 C C . LYS B 1 35 ? 14.375 -19.828 -18.406 1 97 35 LYS B C 1
ATOM 2369 O O . LYS B 1 35 ? 13.695 -19.047 -19.078 1 97 35 LYS B O 1
ATOM 2374 N N . ILE B 1 36 ? 15.602 -19.547 -18.031 1 97.31 36 ILE B N 1
ATOM 2375 C CA . ILE B 1 36 ? 16.281 -18.328 -18.453 1 97.31 36 ILE B CA 1
ATOM 2376 C C . ILE B 1 36 ? 16.375 -18.281 -19.969 1 97.31 36 ILE B C 1
ATOM 2378 O O . ILE B 1 36 ? 16.203 -17.234 -20.594 1 97.31 36 ILE B O 1
ATOM 2382 N N . ALA B 1 37 ? 16.625 -19.438 -20.531 1 97.69 37 ALA B N 1
ATOM 2383 C CA . ALA B 1 37 ? 16.781 -19.531 -21.984 1 97.69 37 ALA B CA 1
ATOM 2384 C C . ALA B 1 37 ? 15.5 -19.141 -22.703 1 97.69 37 ALA B C 1
ATOM 2386 O O . ALA B 1 37 ? 15.547 -18.625 -23.828 1 97.69 37 ALA B O 1
ATOM 2387 N N . LEU B 1 38 ? 14.406 -19.312 -22.062 1 97.94 38 LEU B N 1
ATOM 2388 C CA . LEU B 1 38 ? 13.109 -19.016 -22.672 1 97.94 38 LEU B CA 1
ATOM 2389 C C . LEU B 1 38 ? 12.898 -17.516 -22.797 1 97.94 38 LEU B C 1
ATOM 2391 O O . LEU B 1 38 ? 11.992 -17.062 -23.5 1 97.94 38 LEU B O 1
ATOM 2395 N N . LEU B 1 39 ? 13.734 -16.734 -22.141 1 97.44 39 LEU B N 1
ATOM 2396 C CA . LEU B 1 39 ? 13.633 -15.281 -22.219 1 97.44 39 LEU B CA 1
ATOM 2397 C C . LEU B 1 39 ? 14.109 -14.773 -23.578 1 97.44 39 LEU B C 1
ATOM 2399 O O . LEU B 1 39 ? 13.82 -13.641 -23.953 1 97.44 39 LEU B O 1
ATOM 2403 N N . ASP B 1 40 ? 14.82 -15.57 -24.281 1 96.94 40 ASP B N 1
ATOM 2404 C CA . ASP B 1 40 ? 15.492 -15.133 -25.5 1 96.94 40 ASP B CA 1
ATOM 2405 C C . ASP B 1 40 ? 14.492 -14.875 -26.625 1 96.94 40 ASP B C 1
ATOM 2407 O O . ASP B 1 40 ? 14.75 -14.062 -27.516 1 96.94 40 ASP B O 1
ATOM 2411 N N . ALA B 1 41 ? 13.359 -15.641 -26.672 1 97.5 41 ALA B N 1
ATOM 2412 C CA . ALA B 1 41 ? 12.352 -15.477 -27.703 1 97.5 41 ALA B CA 1
ATOM 2413 C C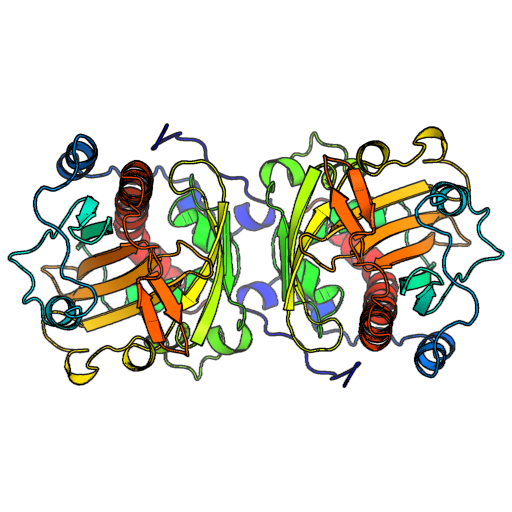 . ALA B 1 41 ? 10.969 -15.875 -27.203 1 97.5 41 ALA B C 1
ATOM 2415 O O . ALA B 1 41 ? 10.836 -16.812 -26.406 1 97.5 41 ALA B O 1
ATOM 2416 N N . PRO B 1 42 ? 9.977 -15.203 -27.703 1 98.12 42 PRO B N 1
ATOM 2417 C CA . PRO B 1 42 ? 8.617 -15.594 -27.312 1 98.12 42 PRO B CA 1
ATOM 2418 C C . PRO B 1 42 ? 8.227 -16.969 -27.828 1 98.12 42 PRO B C 1
ATOM 2420 O O . PRO B 1 42 ? 8.797 -17.453 -28.797 1 98.12 42 PRO B O 1
ATOM 2423 N N . GLN B 1 43 ? 7.242 -17.531 -27.078 1 98.06 43 GLN B N 1
ATOM 2424 C CA . GLN B 1 43 ? 6.742 -18.844 -27.484 1 98.06 43 GLN B CA 1
ATOM 2425 C C . GLN B 1 43 ? 5.938 -18.75 -28.781 1 98.06 43 GLN B C 1
ATOM 2427 O O . GLN B 1 43 ? 5.211 -17.766 -28.984 1 98.06 43 GLN B O 1
ATOM 2432 N N . GLU B 1 44 ? 6.059 -19.75 -29.594 1 94.94 44 GLU B N 1
ATOM 2433 C CA . GLU B 1 44 ? 5.242 -19.828 -30.797 1 94.94 44 GLU B CA 1
ATOM 2434 C C . GLU B 1 44 ? 3.785 -20.141 -30.469 1 94.94 44 GLU B C 1
ATOM 2436 O O . GLU B 1 44 ? 2.875 -19.5 -30.984 1 94.94 44 GLU B O 1
ATOM 2441 N N . LYS B 1 45 ? 3.666 -21.125 -29.578 1 96.44 45 LYS B N 1
ATOM 2442 C CA . LYS B 1 45 ? 2.326 -21.469 -29.109 1 96.44 45 LYS B CA 1
ATOM 2443 C C . LYS B 1 45 ? 1.878 -20.531 -27.984 1 96.44 45 LYS B C 1
ATOM 2445 O O . LYS B 1 45 ? 2.676 -20.156 -27.125 1 96.44 45 LYS B O 1
ATOM 2450 N N . SER B 1 46 ? 0.578 -20.203 -28 1 96.94 46 SER B N 1
ATOM 2451 C CA . SER B 1 46 ? 0.03 -19.328 -26.953 1 96.94 46 SER B CA 1
ATOM 2452 C C . SER B 1 46 ? -0.443 -20.141 -25.75 1 96.94 46 SER B C 1
ATOM 2454 O O . SER B 1 46 ? -0.569 -21.359 -25.828 1 96.94 46 SER B O 1
ATOM 2456 N N . ALA B 1 47 ? -0.68 -19.422 -24.656 1 98 47 ALA B N 1
ATOM 2457 C CA . ALA B 1 47 ? -1.378 -20 -23.516 1 98 47 ALA B CA 1
ATOM 2458 C C . ALA B 1 47 ? -2.797 -20.422 -23.906 1 98 47 ALA B C 1
ATOM 2460 O O . ALA B 1 47 ? -3.301 -20.031 -24.953 1 98 47 ALA B O 1
ATOM 2461 N N . VAL B 1 48 ? -3.436 -21.25 -23.062 1 98.56 48 VAL B N 1
ATOM 2462 C CA . VAL B 1 48 ? -4.852 -21.562 -23.219 1 98.56 48 VAL B CA 1
ATOM 2463 C C . VAL B 1 48 ? -5.664 -20.266 -23.281 1 98.56 48 VAL B C 1
ATOM 2465 O O . VAL B 1 48 ? -5.414 -19.344 -22.516 1 98.56 48 VAL B O 1
ATOM 2468 N N . PRO B 1 49 ? -6.551 -20.156 -24.297 1 97.88 49 PRO B N 1
ATOM 2469 C CA . PRO B 1 49 ? -7.387 -18.953 -24.312 1 97.88 49 PRO B CA 1
ATOM 2470 C C . PRO B 1 49 ? -8.148 -18.734 -23.016 1 97.88 49 PRO B C 1
ATOM 2472 O O . PRO B 1 49 ? -8.609 -19.688 -22.391 1 97.88 49 PRO B O 1
ATOM 2475 N N . PHE B 1 50 ? -8.25 -17.484 -22.609 1 97.88 50 PHE B N 1
ATOM 2476 C CA . PHE B 1 50 ? -8.898 -17.156 -21.344 1 97.88 50 PHE B CA 1
ATOM 2477 C C . PHE B 1 50 ? -10.297 -17.781 -21.281 1 97.88 50 PHE B C 1
ATOM 2479 O O . PHE B 1 50 ? -10.703 -18.281 -20.234 1 97.88 50 PHE B O 1
ATOM 2486 N N . GLU B 1 51 ? -11.008 -17.766 -22.359 1 96.62 51 GLU B N 1
ATOM 2487 C CA . GLU B 1 51 ? -12.375 -18.281 -22.422 1 96.62 51 GLU B CA 1
ATOM 2488 C C . GLU B 1 51 ? -12.406 -19.781 -22.203 1 96.62 51 GLU B C 1
ATOM 2490 O O . GLU B 1 51 ? -13.461 -20.359 -21.922 1 96.62 51 GLU B O 1
ATOM 2495 N N . GLU B 1 52 ? -11.281 -20.422 -22.375 1 98 52 GLU B N 1
ATOM 2496 C CA . GLU B 1 52 ? -11.172 -21.859 -22.188 1 98 52 GLU B CA 1
ATOM 2497 C C . GLU B 1 52 ? -10.336 -22.203 -20.969 1 98 52 GLU B C 1
ATOM 2499 O O . GLU B 1 52 ? -9.711 -23.266 -20.906 1 98 52 GLU B O 1
ATOM 2504 N N . LYS B 1 53 ? -10.266 -21.312 -19.984 1 98.19 53 LYS B N 1
ATOM 2505 C CA . LYS B 1 53 ? -9.391 -21.391 -18.812 1 98.19 53 LYS B CA 1
ATOM 2506 C C . LYS B 1 53 ? -9.664 -22.656 -18.016 1 98.19 53 LYS B C 1
ATOM 2508 O O . LYS B 1 53 ? -8.781 -23.156 -17.297 1 98.19 53 LYS B O 1
ATOM 2513 N N . ASN B 1 54 ? -10.852 -23.234 -18.094 1 98.69 54 ASN B N 1
ATOM 2514 C CA . ASN B 1 54 ? -11.148 -24.469 -17.359 1 98.69 54 ASN B CA 1
ATOM 2515 C C . ASN B 1 54 ? -10.305 -25.625 -17.859 1 98.69 54 ASN B C 1
ATOM 2517 O O . ASN B 1 54 ? -10.031 -26.562 -17.109 1 98.69 54 ASN B O 1
ATOM 2521 N N . LEU B 1 55 ? -9.875 -25.609 -19.125 1 98.69 55 LEU B N 1
ATOM 2522 C CA . LEU B 1 55 ? -8.953 -26.609 -19.625 1 98.69 55 LEU B CA 1
ATOM 2523 C C . LEU B 1 55 ? -7.648 -26.594 -18.828 1 98.69 55 LEU B C 1
ATOM 2525 O O . LEU B 1 55 ? -7.07 -27.641 -18.547 1 98.69 55 LEU B O 1
ATOM 2529 N N . TYR B 1 56 ? -7.215 -25.406 -18.531 1 98.38 56 TYR B N 1
ATOM 2530 C CA . TYR B 1 56 ? -6.043 -25.203 -17.688 1 98.38 56 TYR B CA 1
ATOM 2531 C C . TYR B 1 56 ? -6.254 -25.844 -16.312 1 98.38 56 TYR B C 1
ATOM 2533 O O . TYR B 1 56 ? -5.398 -26.578 -15.828 1 98.38 56 TYR B O 1
ATOM 2541 N N . LEU B 1 57 ? -7.395 -25.594 -15.695 1 98.31 57 LEU B N 1
ATOM 2542 C CA . LEU B 1 57 ? -7.66 -26.141 -14.367 1 98.31 57 LEU B CA 1
ATOM 2543 C C . LEU B 1 57 ? -7.668 -27.672 -14.406 1 98.31 57 LEU B C 1
ATOM 2545 O O . LEU B 1 57 ? -7.184 -28.328 -13.477 1 98.31 57 LEU B O 1
ATOM 2549 N N . ALA B 1 58 ? -8.188 -28.203 -15.477 1 98.06 58 ALA B N 1
ATOM 2550 C CA . ALA B 1 58 ? -8.367 -29.641 -15.617 1 98.06 58 ALA B CA 1
ATOM 2551 C C . ALA B 1 58 ? -7.066 -30.312 -16.062 1 98.06 58 ALA B C 1
ATOM 2553 O O . ALA B 1 58 ? -6.984 -31.547 -16.125 1 98.06 58 ALA B O 1
ATOM 2554 N N . GLY B 1 59 ? -6.051 -29.562 -16.391 1 97.94 59 GLY B N 1
ATOM 2555 C CA . GLY B 1 59 ? -4.82 -30.109 -16.938 1 97.94 59 GLY B CA 1
ATOM 2556 C C . GLY B 1 59 ? -4.965 -30.625 -18.359 1 97.94 59 GLY B C 1
ATOM 2557 O O . GLY B 1 59 ? -4.281 -31.562 -18.75 1 97.94 59 GLY B O 1
ATOM 2558 N N . LYS B 1 60 ? -5.891 -30.031 -19.125 1 98.12 60 LYS B N 1
ATOM 2559 C CA . LYS B 1 60 ? -6.188 -30.484 -20.484 1 98.12 60 LYS B CA 1
ATOM 2560 C C . LYS B 1 60 ? -5.734 -29.453 -21.516 1 98.12 60 LYS B C 1
ATOM 2562 O O . LYS B 1 60 ? -6.273 -29.406 -22.625 1 98.12 60 LYS B O 1
ATOM 2567 N N . ASP B 1 61 ? -4.785 -28.594 -21.156 1 97.88 61 ASP B N 1
ATOM 2568 C CA . ASP B 1 61 ? -4.293 -27.547 -22.047 1 97.88 61 ASP B CA 1
ATOM 2569 C C . ASP B 1 61 ? -2.875 -27.859 -22.531 1 97.88 61 ASP B C 1
ATOM 2571 O O . ASP B 1 61 ? -2.086 -26.953 -22.781 1 97.88 61 ASP B O 1
ATOM 2575 N N . LYS B 1 62 ? -2.467 -29.125 -22.625 1 95.81 62 LYS B N 1
ATOM 2576 C CA . LYS B 1 62 ? -1.095 -29.547 -22.906 1 95.81 62 LYS B CA 1
ATOM 2577 C C . LYS B 1 62 ? -0.655 -29.094 -24.297 1 95.81 62 LYS B C 1
ATOM 2579 O O . LYS B 1 62 ? 0.542 -28.984 -24.562 1 95.81 62 LYS B O 1
ATOM 2584 N N . ASP B 1 63 ? -1.583 -28.844 -25.203 1 96.56 63 ASP B N 1
ATOM 2585 C CA . ASP B 1 63 ? -1.261 -28.406 -26.562 1 96.56 63 ASP B CA 1
ATOM 2586 C C . ASP B 1 63 ? -0.928 -26.922 -26.594 1 96.56 63 ASP B C 1
ATOM 2588 O O . ASP B 1 63 ? -0.44 -26.406 -27.609 1 96.56 63 ASP B O 1
ATOM 2592 N N . CYS B 1 64 ? -1.143 -26.234 -25.531 1 98.12 64 CYS B N 1
ATOM 2593 C CA . CYS B 1 64 ? -0.816 -24.828 -25.406 1 98.12 64 CYS B CA 1
ATOM 2594 C C . CYS B 1 64 ? 0.524 -24.625 -24.703 1 98.12 64 CYS B C 1
ATOM 2596 O O . CYS B 1 64 ? 1.126 -25.594 -24.234 1 98.12 64 CYS B O 1
ATOM 2598 N N . ALA B 1 65 ? 1.021 -23.406 -24.703 1 98.44 65 ALA B N 1
ATOM 2599 C CA . ALA B 1 65 ? 2.258 -23.094 -23.984 1 98.44 65 ALA B CA 1
ATOM 2600 C C . ALA B 1 65 ? 2.115 -23.391 -22.5 1 98.44 65 ALA B C 1
ATOM 2602 O O . ALA B 1 65 ? 1.127 -23 -21.875 1 98.44 65 ALA B O 1
ATOM 2603 N N . GLN B 1 66 ? 3.113 -24.094 -21.953 1 98.5 66 GLN B N 1
ATOM 2604 C CA . GLN B 1 66 ? 3.107 -24.406 -20.516 1 98.5 66 GLN B CA 1
ATOM 2605 C C . GLN B 1 66 ? 4.129 -23.562 -19.766 1 98.5 66 GLN B C 1
ATOM 2607 O O . GLN B 1 66 ? 4.027 -23.391 -18.547 1 98.5 66 GLN B O 1
ATOM 2612 N N . VAL B 1 67 ? 5.164 -23.141 -20.422 1 98.62 67 VAL B N 1
ATOM 2613 C CA . VAL B 1 67 ? 6.219 -22.281 -19.891 1 98.62 67 VAL B CA 1
ATOM 2614 C C . VAL B 1 67 ? 6.656 -21.281 -20.953 1 98.62 67 VAL B C 1
ATOM 2616 O O . VAL B 1 67 ? 6.805 -21.641 -22.125 1 98.62 67 VAL B O 1
ATOM 2619 N N . GLY B 1 68 ? 6.766 -20.078 -20.516 1 98.75 68 GLY B N 1
ATOM 2620 C CA . GLY B 1 68 ? 7.203 -19.062 -21.453 1 98.75 68 GLY B CA 1
ATOM 2621 C C . GLY B 1 68 ? 6.266 -17.875 -21.5 1 98.75 68 GLY B C 1
ATOM 2622 O O . GLY B 1 68 ? 5.465 -17.656 -20.594 1 98.75 68 GLY B O 1
ATOM 2623 N N . TYR B 1 69 ? 6.41 -17.047 -22.547 1 98.81 69 TYR B N 1
ATOM 2624 C CA . TYR B 1 69 ? 5.66 -15.805 -22.719 1 98.81 69 TYR B CA 1
ATOM 2625 C C . TYR B 1 69 ? 5.41 -15.523 -24.203 1 98.81 69 TYR B C 1
ATOM 2627 O O . TYR B 1 69 ? 5.996 -16.172 -25.062 1 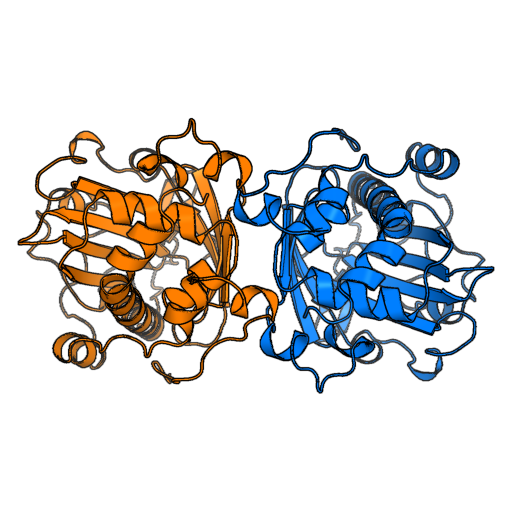98.81 69 TYR B O 1
ATOM 2635 N N . GLY B 1 70 ? 4.523 -14.594 -24.406 1 98.56 70 GLY B N 1
ATOM 2636 C CA . GLY B 1 70 ? 4.316 -14.18 -25.781 1 98.56 70 GLY B CA 1
ATOM 2637 C C . GLY B 1 70 ? 3.061 -13.352 -25.984 1 98.56 70 GLY B C 1
ATOM 2638 O O . GLY B 1 70 ? 2.543 -12.766 -25.031 1 98.56 70 GLY B O 1
ATOM 2639 N N . THR B 1 71 ? 2.738 -13.234 -27.25 1 98 71 THR B N 1
ATOM 2640 C CA . THR B 1 71 ? 1.53 -12.539 -27.688 1 98 71 THR B CA 1
ATOM 2641 C C . THR B 1 71 ? 0.572 -13.492 -28.391 1 98 71 THR B C 1
ATOM 2643 O O . THR B 1 71 ? 0.971 -14.219 -29.297 1 98 71 THR B O 1
ATOM 2646 N N . ALA B 1 72 ? -0.631 -13.531 -27.891 1 97.12 72 ALA B N 1
ATOM 2647 C CA . ALA B 1 72 ? -1.645 -14.391 -28.5 1 97.12 72 ALA B CA 1
ATOM 2648 C C . ALA B 1 72 ? -2.18 -13.789 -29.797 1 97.12 72 ALA B C 1
ATOM 2650 O O . ALA B 1 72 ? -1.861 -12.641 -30.125 1 97.12 72 ALA B O 1
ATOM 2651 N N . ALA B 1 73 ? -2.982 -14.547 -30.516 1 94.62 73 ALA B N 1
ATOM 2652 C CA . ALA B 1 73 ? -3.492 -14.141 -31.828 1 94.62 73 ALA B CA 1
ATOM 2653 C C . ALA B 1 73 ? -4.371 -12.898 -31.703 1 94.62 73 ALA B C 1
ATOM 2655 O O . ALA B 1 73 ? -4.406 -12.062 -32.625 1 94.62 73 ALA B O 1
ATOM 2656 N N . ASN B 1 74 ? -5.02 -12.695 -30.625 1 94.25 74 ASN B N 1
ATOM 2657 C CA . ASN B 1 74 ? -5.93 -11.57 -30.438 1 94.25 74 ASN B CA 1
ATOM 2658 C C . ASN B 1 74 ? -5.195 -10.336 -29.922 1 94.25 74 ASN B C 1
ATOM 2660 O O . ASN B 1 74 ? -5.824 -9.344 -29.562 1 94.25 74 ASN B O 1
ATOM 2664 N N . GLY B 1 75 ? -3.9 -10.438 -29.797 1 96.69 75 GLY B N 1
ATOM 2665 C CA . GLY B 1 75 ? -3.1 -9.281 -29.422 1 96.69 75 GLY B CA 1
ATOM 2666 C C . GLY B 1 75 ? -2.775 -9.258 -27.938 1 96.69 75 GLY B C 1
ATOM 2667 O O . GLY B 1 75 ? -1.892 -8.516 -27.5 1 96.69 75 GLY B O 1
ATOM 2668 N N . THR B 1 76 ? -3.477 -10.055 -27.141 1 97.31 76 THR B N 1
ATOM 2669 C CA . THR B 1 76 ? -3.223 -10.094 -25.703 1 97.31 76 THR B CA 1
ATOM 2670 C C . THR B 1 76 ? -1.886 -10.773 -25.406 1 97.31 76 THR B C 1
ATOM 2672 O O . THR B 1 76 ? -1.395 -11.562 -26.219 1 97.31 76 THR B O 1
ATOM 2675 N N . GLY B 1 77 ? -1.241 -10.344 -24.328 1 98.06 77 GLY B N 1
ATOM 2676 C CA . GLY B 1 77 ? -0.035 -11.008 -23.875 1 98.06 77 GLY B CA 1
ATOM 2677 C C . GLY B 1 77 ? -0.319 -12.203 -22.969 1 98.06 77 GLY B C 1
ATOM 2678 O O . GLY B 1 77 ? -1.409 -12.32 -22.406 1 98.06 77 GLY B O 1
ATOM 2679 N N . PHE B 1 78 ? 0.636 -13.086 -22.891 1 98.75 78 PHE B N 1
ATOM 2680 C CA . PHE B 1 78 ? 0.477 -14.195 -21.953 1 98.75 78 PHE B CA 1
ATOM 2681 C C . PHE B 1 78 ? 1.809 -14.547 -21.297 1 98.75 78 PHE B C 1
ATOM 2683 O O . PHE B 1 78 ? 2.871 -14.289 -21.875 1 98.75 78 PHE B O 1
ATOM 2690 N N . VAL B 1 79 ? 1.747 -15.039 -20.125 1 98.81 79 VAL B N 1
ATOM 2691 C CA . VAL B 1 79 ? 2.854 -15.648 -19.391 1 98.81 79 VAL B CA 1
ATOM 2692 C C . VAL B 1 79 ? 2.42 -17 -18.828 1 98.81 79 VAL B C 1
ATOM 2694 O O . VAL B 1 79 ? 1.325 -17.141 -18.281 1 98.81 79 VAL B O 1
ATOM 2697 N N . CYS B 1 80 ? 3.182 -18.016 -19.047 1 98.88 80 CYS B N 1
ATOM 2698 C CA . CYS B 1 80 ? 3 -19.344 -18.5 1 98.88 80 CYS B CA 1
ATOM 2699 C C . CYS B 1 80 ? 4.25 -19.812 -17.75 1 98.88 80 CYS B C 1
ATOM 2701 O O . CYS B 1 80 ? 5.371 -19.547 -18.188 1 98.88 80 CYS B O 1
ATOM 2703 N N . ASN B 1 81 ? 4.039 -20.422 -16.641 1 98.88 81 ASN B N 1
ATOM 2704 C CA . ASN B 1 81 ? 5.148 -21 -15.898 1 98.88 81 ASN B CA 1
ATOM 2705 C C . ASN B 1 81 ? 4.723 -22.25 -15.133 1 98.88 81 ASN B C 1
ATOM 2707 O O . ASN B 1 81 ? 3.574 -22.359 -14.695 1 98.88 81 ASN B O 1
ATOM 2711 N N . GLU B 1 82 ? 5.516 -23.219 -15.078 1 98.69 82 GLU B N 1
ATOM 2712 C CA . GLU B 1 82 ? 5.426 -24.406 -14.219 1 98.69 82 GLU B CA 1
ATOM 2713 C C . GLU B 1 82 ? 6.637 -24.5 -13.289 1 98.69 82 GLU B C 1
ATOM 2715 O O . GLU B 1 82 ? 7.777 -24.547 -13.758 1 98.69 82 GLU B O 1
ATOM 2720 N N . THR B 1 83 ? 6.402 -24.531 -12.055 1 98.81 83 THR B N 1
ATOM 2721 C CA . THR B 1 83 ? 7.473 -24.578 -11.062 1 98.81 83 THR B CA 1
ATOM 2722 C C . THR B 1 83 ? 7.293 -25.766 -10.125 1 98.81 83 THR B C 1
ATOM 2724 O O . THR B 1 83 ? 6.367 -25.797 -9.312 1 98.81 83 THR B O 1
ATOM 2727 N N . TYR B 1 84 ? 8.172 -26.781 -10.32 1 98.62 84 TYR B N 1
ATOM 2728 C CA . TYR B 1 84 ? 8.219 -27.859 -9.336 1 98.62 84 TYR B CA 1
ATOM 2729 C C . TYR B 1 84 ? 8.789 -27.359 -8.016 1 98.62 84 TYR B C 1
ATOM 2731 O O . TYR B 1 84 ? 9.828 -26.703 -7.984 1 98.62 84 TYR B O 1
ATOM 2739 N N . MET B 1 85 ? 8.102 -27.625 -6.91 1 98.88 85 MET B N 1
ATOM 2740 C CA . MET B 1 85 ? 8.492 -27.172 -5.578 1 98.88 85 MET B CA 1
ATOM 2741 C C . MET B 1 85 ? 8.648 -28.344 -4.625 1 98.88 85 MET B C 1
ATOM 2743 O O . MET B 1 85 ? 7.695 -28.719 -3.938 1 98.88 85 MET B O 1
ATOM 2747 N N . PRO B 1 86 ? 9.883 -28.875 -4.566 1 98.62 86 PRO B N 1
ATOM 2748 C CA . PRO B 1 86 ? 10.109 -30.031 -3.688 1 98.62 86 PRO B CA 1
ATOM 2749 C C . PRO B 1 86 ? 9.867 -29.703 -2.215 1 98.62 86 PRO B C 1
ATOM 2751 O O . PRO B 1 86 ? 10.273 -28.641 -1.738 1 98.62 86 PRO B O 1
ATOM 2754 N N . GLY B 1 87 ? 9.18 -30.562 -1.518 1 98.62 87 GLY B N 1
ATOM 2755 C CA . GLY B 1 87 ? 8.953 -30.406 -0.089 1 98.62 87 GLY B CA 1
ATOM 2756 C C . GLY B 1 87 ? 7.84 -29.438 0.241 1 98.62 87 GLY B C 1
ATOM 2757 O O . GLY B 1 87 ? 7.504 -29.234 1.412 1 98.62 87 GLY B O 1
ATOM 2758 N N . VAL B 1 88 ? 7.223 -28.844 -0.749 1 98.88 88 VAL B N 1
ATOM 2759 C CA . VAL B 1 88 ? 6.109 -27.922 -0.548 1 98.88 88 VAL B CA 1
ATOM 2760 C C . VAL B 1 88 ? 4.789 -28.688 -0.606 1 98.88 88 VAL B C 1
ATOM 2762 O O . VAL B 1 88 ? 4.633 -29.609 -1.41 1 98.88 88 VAL B O 1
ATOM 2765 N N . THR B 1 89 ? 3.859 -28.359 0.267 1 98.75 89 THR B N 1
ATOM 2766 C CA . THR B 1 89 ? 2.531 -28.953 0.254 1 98.75 89 THR B CA 1
ATOM 2767 C C . THR B 1 89 ? 1.491 -27.953 -0.25 1 98.75 89 THR B C 1
ATOM 2769 O O . THR B 1 89 ? 1.729 -26.75 -0.241 1 98.75 89 THR B O 1
ATOM 2772 N N . PRO B 1 90 ? 0.358 -28.484 -0.702 1 98.69 90 PRO B N 1
ATOM 2773 C CA . PRO B 1 90 ? -0.716 -27.578 -1.102 1 98.69 90 PRO B CA 1
ATOM 2774 C C . PRO B 1 90 ? -1.12 -26.609 0.013 1 98.69 90 PRO B C 1
ATOM 2776 O O . PRO B 1 90 ? -1.394 -25.438 -0.248 1 98.69 90 PRO B O 1
ATOM 2779 N N . GLU B 1 91 ? -1.092 -27.047 1.242 1 98.5 91 GLU B N 1
ATOM 2780 C CA . GLU B 1 91 ? -1.463 -26.234 2.391 1 98.5 91 GLU B CA 1
ATOM 2781 C C . GLU B 1 91 ? -0.528 -25.031 2.541 1 98.5 91 GLU B C 1
ATOM 2783 O O . GLU B 1 91 ? -0.961 -23.953 2.922 1 98.5 91 GLU B O 1
ATOM 2788 N N . MET B 1 92 ? 0.733 -25.25 2.256 1 98.94 92 MET B N 1
ATOM 2789 C CA . MET B 1 92 ? 1.716 -24.188 2.367 1 98.94 92 MET B CA 1
ATOM 2790 C C . MET B 1 92 ? 1.403 -23.062 1.386 1 98.94 92 MET B C 1
ATOM 2792 O O . MET B 1 92 ? 1.528 -21.875 1.725 1 98.94 92 MET B O 1
ATOM 2796 N N . LEU B 1 93 ? 0.96 -23.406 0.202 1 98.94 93 LEU B N 1
ATOM 2797 C CA . LEU B 1 93 ? 0.646 -22.406 -0.805 1 98.94 93 LEU B CA 1
ATOM 2798 C C . LEU B 1 93 ? -0.688 -21.734 -0.502 1 98.94 93 LEU B C 1
ATOM 2800 O O . LEU B 1 93 ? -0.843 -20.516 -0.716 1 98.94 93 LEU B O 1
ATOM 2804 N N . ASP B 1 94 ? -1.641 -22.531 -0.003 1 98.81 94 ASP B N 1
ATOM 2805 C CA . ASP B 1 94 ? -2.879 -21.922 0.471 1 98.81 94 ASP B CA 1
ATOM 2806 C C . ASP B 1 94 ? -2.596 -20.828 1.508 1 98.81 94 ASP B C 1
ATOM 2808 O O . ASP B 1 94 ? -3.281 -19.812 1.546 1 98.81 94 ASP B O 1
ATOM 2812 N N . TRP B 1 95 ? -1.643 -21.078 2.297 1 98.88 95 TRP B N 1
ATOM 2813 C CA . TRP B 1 95 ? -1.263 -20.219 3.408 1 98.88 95 TRP B CA 1
ATOM 2814 C C . TRP B 1 95 ? -0.468 -19.016 2.914 1 98.88 95 TRP B C 1
ATOM 2816 O O . TRP B 1 95 ? -0.698 -17.891 3.355 1 98.88 95 TRP B O 1
ATOM 2826 N N . TRP B 1 96 ? 0.346 -19.125 1.984 1 98.88 96 TRP B N 1
ATOM 2827 C CA . TRP B 1 96 ? 1.337 -18.125 1.587 1 98.88 96 TRP B CA 1
ATOM 2828 C C . TRP B 1 96 ? 0.662 -16.875 1.054 1 98.88 96 TRP B C 1
ATOM 2830 O O . TRP B 1 96 ? 1.011 -15.758 1.451 1 98.88 96 TRP B O 1
ATOM 2840 N N . PHE B 1 97 ? -0.35 -17.016 0.222 1 98.69 97 PHE B N 1
ATOM 2841 C CA . PHE B 1 97 ? -0.888 -15.922 -0.57 1 98.69 97 PHE B CA 1
ATOM 2842 C C . PHE B 1 97 ? -1.669 -14.945 0.308 1 98.69 97 PHE B C 1
ATOM 2844 O O . PHE B 1 97 ? -1.575 -13.734 0.134 1 98.69 97 PHE B O 1
ATOM 2851 N N . PRO B 1 98 ? -2.443 -15.453 1.256 1 98.69 98 PRO B N 1
ATOM 2852 C CA . PRO B 1 98 ? -3.023 -14.469 2.174 1 98.69 98 PRO B CA 1
ATOM 2853 C C . PRO B 1 98 ? -2.02 -13.969 3.209 1 98.69 98 PRO B C 1
ATOM 2855 O O . PRO B 1 98 ? -2.066 -12.797 3.605 1 98.69 98 PRO B O 1
ATOM 2858 N N . TRP B 1 99 ? -1.059 -14.789 3.59 1 98.75 99 TRP B N 1
ATOM 2859 C CA . TRP B 1 99 ? -0.122 -14.469 4.66 1 98.75 99 TRP B CA 1
ATOM 2860 C C . TRP B 1 99 ? 0.794 -13.32 4.254 1 98.75 99 TRP B C 1
ATOM 2862 O O . TRP B 1 99 ? 1.04 -12.398 5.043 1 98.75 99 TRP B O 1
ATOM 2872 N N . HIS B 1 100 ? 1.291 -13.328 3.039 1 98.44 100 HIS B N 1
ATOM 2873 C CA . HIS B 1 100 ? 2.301 -12.344 2.662 1 98.44 100 HIS B CA 1
ATOM 2874 C C . HIS B 1 100 ? 1.692 -10.953 2.531 1 98.44 100 HIS B C 1
ATOM 2876 O O . HIS B 1 100 ? 2.418 -9.961 2.426 1 98.44 100 HIS B O 1
ATOM 2882 N N . SER B 1 101 ? 0.321 -10.836 2.57 1 97.31 101 SER B N 1
ATOM 2883 C CA . SER B 1 101 ? -0.344 -9.57 2.295 1 97.31 101 SER B CA 1
ATOM 2884 C C . SER B 1 101 ? -0.667 -8.82 3.586 1 97.31 101 SER B C 1
ATOM 2886 O O . SER B 1 101 ? -1.157 -7.691 3.551 1 97.31 101 SER B O 1
ATOM 2888 N N . VAL B 1 102 ? -0.452 -9.477 4.734 1 97.38 102 VAL B N 1
ATOM 2889 C CA . VAL B 1 102 ? -0.72 -8.859 6.027 1 97.38 102 VAL B CA 1
ATOM 2890 C C . VAL B 1 102 ? 0.535 -8.914 6.898 1 97.38 102 VAL B C 1
ATOM 2892 O O . VAL B 1 102 ? 1.418 -9.742 6.672 1 97.38 102 VAL B O 1
ATOM 2895 N N . GLY B 1 103 ? 0.698 -8.086 7.832 1 95.12 103 GLY B N 1
ATOM 2896 C CA . GLY B 1 103 ? 1.898 -8.023 8.648 1 95.12 103 GLY B CA 1
ATOM 2897 C C . GLY B 1 103 ? 3.018 -7.223 8.016 1 95.12 103 GLY B C 1
ATOM 2898 O O . GLY B 1 103 ? 2.768 -6.191 7.387 1 95.12 103 GLY B O 1
ATOM 2899 N N . SER B 1 104 ? 4.258 -7.668 8.195 1 96.81 104 SER B N 1
ATOM 2900 C CA . SER B 1 104 ? 5.43 -6.93 7.73 1 96.81 104 SER B CA 1
ATOM 2901 C C . SER B 1 104 ? 5.586 -7.031 6.219 1 96.81 104 SER B C 1
ATOM 2903 O O . SER B 1 104 ? 5.336 -8.086 5.633 1 96.81 104 SER B O 1
ATOM 2905 N N . ASP B 1 105 ? 6.07 -5.938 5.582 1 97.19 105 ASP B N 1
ATOM 2906 C CA . ASP B 1 105 ? 6.418 -5.965 4.164 1 97.19 105 ASP B CA 1
ATOM 2907 C C . ASP B 1 105 ? 7.473 -7.031 3.879 1 97.19 105 ASP B C 1
ATOM 2909 O O . ASP B 1 105 ? 7.625 -7.473 2.738 1 97.19 105 ASP B O 1
ATOM 2913 N N . LEU B 1 106 ? 8.203 -7.348 4.898 1 98.12 106 LEU B N 1
ATOM 2914 C CA . LEU B 1 106 ? 9.266 -8.336 4.758 1 98.12 106 LEU B CA 1
ATOM 2915 C C . LEU B 1 106 ? 8.727 -9.641 4.18 1 98.12 106 LEU B C 1
ATOM 2917 O O . LEU B 1 106 ? 9.43 -10.344 3.451 1 98.12 106 LEU B O 1
ATOM 2921 N N . ARG B 1 107 ? 7.465 -9.961 4.5 1 98.62 107 ARG B N 1
ATOM 2922 C CA . ARG B 1 107 ? 6.848 -11.18 3.992 1 98.62 107 ARG B CA 1
ATOM 2923 C C . ARG B 1 107 ? 6.836 -11.195 2.469 1 98.62 107 ARG B C 1
ATOM 2925 O O . ARG B 1 107 ? 7.082 -12.234 1.85 1 98.62 107 ARG B O 1
ATOM 2932 N N . TYR B 1 108 ? 6.555 -10.078 1.894 1 98.69 108 TYR B N 1
ATOM 2933 C CA . TYR B 1 108 ? 6.566 -9.938 0.442 1 98.69 108 TYR B CA 1
ATOM 2934 C C . TYR B 1 108 ? 7.992 -9.859 -0.088 1 98.69 108 TYR B C 1
ATOM 2936 O O . TYR B 1 108 ? 8.305 -10.422 -1.141 1 98.69 108 TYR B O 1
ATOM 2944 N N . LYS B 1 109 ? 8.844 -9.211 0.677 1 98.62 109 LYS B N 1
ATOM 2945 C CA . LYS B 1 109 ? 10.227 -8.961 0.259 1 98.62 109 LYS B CA 1
ATOM 2946 C C . LYS B 1 109 ? 11.039 -10.25 0.248 1 98.62 109 LYS B C 1
ATOM 2948 O O . LYS B 1 109 ? 11.945 -10.414 -0.572 1 98.62 109 LYS B O 1
ATOM 2953 N N . ILE B 1 110 ? 10.727 -11.203 1.124 1 98.81 110 ILE B N 1
ATOM 2954 C CA . ILE B 1 110 ? 11.516 -12.43 1.16 1 98.81 110 ILE B CA 1
ATOM 2955 C C . ILE B 1 110 ? 11.156 -13.312 -0.035 1 98.81 110 ILE B C 1
ATOM 2957 O O . ILE B 1 110 ? 11.906 -14.227 -0.387 1 98.81 110 ILE B O 1
ATOM 2961 N N . TRP B 1 111 ? 9.984 -13.078 -0.649 1 98.81 111 TRP B N 1
ATOM 2962 C CA . TRP B 1 111 ? 9.602 -13.766 -1.874 1 98.81 111 TRP B CA 1
ATOM 2963 C C . TRP B 1 111 ? 10.523 -13.391 -3.027 1 98.81 111 TRP B C 1
ATOM 2965 O O . TRP B 1 111 ? 11.047 -14.266 -3.723 1 98.81 111 TRP B O 1
ATOM 2975 N N . ASP B 1 112 ? 10.797 -12.203 -3.205 1 98.25 112 ASP B N 1
ATOM 2976 C CA . ASP B 1 112 ? 11.75 -11.625 -4.145 1 98.25 112 ASP B CA 1
ATOM 2977 C C . ASP B 1 112 ? 12.359 -10.344 -3.59 1 98.25 112 ASP B C 1
ATOM 2979 O O . ASP B 1 112 ? 11.797 -9.258 -3.748 1 98.25 112 ASP B O 1
ATOM 2983 N N . SER B 1 113 ? 13.523 -10.43 -2.99 1 97.75 113 SER B N 1
ATOM 2984 C CA . SER B 1 113 ? 14.141 -9.352 -2.219 1 97.75 113 SER B CA 1
ATOM 2985 C C . SER B 1 113 ? 14.586 -8.211 -3.125 1 97.75 113 SER B C 1
ATOM 2987 O O . SER B 1 113 ? 14.961 -7.137 -2.645 1 97.75 113 SER B O 1
ATOM 2989 N N . GLU B 1 114 ? 14.508 -8.414 -4.434 1 96.88 114 GLU B N 1
ATOM 2990 C CA . GLU B 1 114 ? 14.977 -7.41 -5.379 1 96.88 114 GLU B CA 1
ATOM 2991 C C . GLU B 1 114 ? 13.812 -6.664 -6.016 1 96.88 114 GLU B C 1
ATOM 2993 O O . GLU B 1 114 ? 13.945 -5.5 -6.402 1 96.88 114 GLU B O 1
ATOM 2998 N N . ASP B 1 115 ? 12.656 -7.344 -6.125 1 97.44 115 ASP B N 1
ATOM 2999 C CA . ASP B 1 115 ? 11.57 -6.797 -6.934 1 97.44 115 ASP B CA 1
ATOM 3000 C C . ASP B 1 115 ? 10.375 -6.414 -6.066 1 97.44 115 ASP B C 1
ATOM 3002 O O . ASP B 1 115 ? 9.508 -5.652 -6.492 1 97.44 115 ASP B O 1
ATOM 3006 N N . HIS B 1 116 ? 10.266 -7.016 -4.902 1 98.19 116 HIS B N 1
ATOM 3007 C CA . HIS B 1 116 ? 9.078 -6.84 -4.074 1 98.19 116 HIS B CA 1
ATOM 3008 C C . HIS B 1 116 ? 9.297 -5.754 -3.025 1 98.19 116 HIS B C 1
ATOM 3010 O O . HIS B 1 116 ? 10.18 -5.875 -2.174 1 98.19 116 HIS B O 1
ATOM 3016 N N . TYR B 1 117 ? 8.469 -4.754 -3.02 1 98.06 117 TYR B N 1
ATOM 3017 C CA . TYR B 1 117 ? 8.555 -3.643 -2.078 1 98.06 117 TYR B CA 1
ATOM 3018 C C . TYR B 1 117 ? 7.527 -3.791 -0.962 1 98.06 117 TYR B C 1
ATOM 3020 O O . TYR B 1 117 ? 7.887 -3.854 0.216 1 98.06 117 TYR B O 1
ATOM 3028 N N . PHE B 1 118 ? 6.25 -3.791 -1.303 1 98.19 118 PHE B N 1
ATOM 3029 C CA . PHE B 1 118 ? 5.211 -4.082 -0.32 1 98.19 118 PHE B CA 1
ATOM 3030 C C . PHE B 1 118 ? 3.984 -4.688 -0.99 1 98.19 118 PHE B C 1
ATOM 3032 O O . PHE B 1 118 ? 3.764 -4.492 -2.188 1 98.19 118 PHE B O 1
ATOM 3039 N N . ALA B 1 119 ? 3.244 -5.457 -0.293 1 98.38 119 ALA B N 1
ATOM 3040 C CA . ALA B 1 119 ? 1.916 -5.973 -0.614 1 98.38 119 ALA B CA 1
ATOM 3041 C C . ALA B 1 119 ? 0.975 -5.848 0.581 1 98.38 119 ALA B C 1
ATOM 3043 O O . ALA B 1 119 ? 1.259 -6.371 1.661 1 98.38 119 ALA B O 1
ATOM 3044 N N . ARG B 1 120 ? -0.185 -5.172 0.317 1 98.19 120 ARG B N 1
ATOM 3045 C CA . ARG B 1 120 ? -1.103 -4.918 1.423 1 98.19 120 ARG B CA 1
ATOM 3046 C C . ARG B 1 120 ? -2.529 -5.309 1.051 1 98.19 120 ARG B C 1
ATOM 3048 O O . ARG B 1 120 ? -3.053 -4.863 0.028 1 98.19 120 ARG B O 1
ATOM 3055 N N . ALA B 1 121 ? -3.113 -6.09 1.914 1 98.19 121 ALA B N 1
ATOM 3056 C CA . ALA B 1 121 ? -4.531 -6.414 1.769 1 98.19 121 ALA B CA 1
ATOM 3057 C C . ALA B 1 121 ? -5.41 -5.281 2.289 1 98.19 121 ALA B C 1
ATOM 3059 O O . ALA B 1 121 ? -5.109 -4.68 3.324 1 98.19 121 ALA B O 1
ATOM 3060 N N . ASP B 1 122 ? -6.508 -5.004 1.63 1 97.5 122 ASP B N 1
ATOM 3061 C CA . ASP B 1 122 ? -7.449 -3.98 2.08 1 97.5 122 ASP B CA 1
ATOM 3062 C C . ASP B 1 122 ? -8.312 -4.5 3.229 1 97.5 122 ASP B C 1
ATOM 3064 O O . ASP B 1 122 ? -8.812 -3.717 4.039 1 97.5 122 ASP B O 1
ATOM 3068 N N . LYS B 1 123 ? -8.469 -5.82 3.305 1 97.5 123 LYS B N 1
ATOM 3069 C CA . LYS B 1 123 ? -9.336 -6.434 4.301 1 97.5 123 LYS B CA 1
ATOM 3070 C C . LYS B 1 123 ? -8.539 -7.266 5.297 1 97.5 123 LYS B C 1
ATOM 3072 O O . LYS B 1 123 ? -8.805 -8.453 5.477 1 97.5 123 LYS B O 1
ATOM 3077 N N . ALA B 1 124 ? -7.664 -6.594 5.961 1 97.19 124 ALA B N 1
ATOM 3078 C CA . ALA B 1 124 ? -6.789 -7.273 6.918 1 97.19 124 ALA B CA 1
ATOM 3079 C C . ALA B 1 124 ? -7.605 -7.98 7.996 1 97.19 124 ALA B C 1
ATOM 3081 O O . ALA B 1 124 ? -7.215 -9.047 8.484 1 97.19 124 ALA B O 1
ATOM 3082 N N . ASP B 1 125 ? -8.75 -7.352 8.422 1 96.5 125 ASP B N 1
ATOM 3083 C CA . ASP B 1 125 ? -9.617 -7.973 9.422 1 96.5 125 ASP B CA 1
ATOM 3084 C C . ASP B 1 125 ? -10.117 -9.336 8.945 1 96.5 125 ASP B C 1
ATOM 3086 O O . ASP B 1 125 ? -10.109 -10.305 9.703 1 96.5 125 ASP B O 1
ATOM 3090 N N . TYR B 1 126 ? -10.477 -9.438 7.676 1 98.12 126 TYR B N 1
ATOM 3091 C CA . TYR B 1 126 ? -10.945 -10.672 7.059 1 98.12 126 TYR B CA 1
ATOM 3092 C C . TYR B 1 126 ? -9.805 -11.672 6.922 1 98.12 126 TYR B C 1
ATOM 3094 O O . TYR B 1 126 ? -9.953 -12.844 7.273 1 98.12 126 TYR B O 1
ATOM 3102 N N . VAL B 1 127 ? -8.648 -11.266 6.52 1 98.56 127 VAL B N 1
ATOM 3103 C CA . VAL B 1 127 ? -7.508 -12.133 6.262 1 98.56 127 VAL B CA 1
ATOM 3104 C C . VAL B 1 127 ? -6.996 -12.719 7.578 1 98.56 127 VAL B C 1
ATOM 3106 O O . VAL B 1 127 ? -6.621 -13.891 7.641 1 98.56 127 VAL B O 1
ATOM 3109 N N . CYS B 1 128 ? -7.031 -11.914 8.617 1 97.88 128 CYS B N 1
ATOM 3110 C CA . CYS B 1 128 ? -6.473 -12.336 9.898 1 97.88 128 CYS B CA 1
ATOM 3111 C C . CYS B 1 128 ? -7.52 -13.047 10.742 1 97.88 128 CYS B C 1
ATOM 3113 O O . CYS B 1 128 ? -7.223 -13.523 11.836 1 97.88 128 CYS B O 1
ATOM 3115 N N . ASP B 1 129 ? -8.781 -13.148 10.32 1 97.94 129 ASP B N 1
ATOM 3116 C CA . ASP B 1 129 ? -9.844 -13.828 11.047 1 97.94 129 ASP B CA 1
ATOM 3117 C C . ASP B 1 129 ? -9.609 -15.344 11.062 1 97.94 129 ASP B C 1
ATOM 3119 O O . ASP B 1 129 ? -9.602 -15.984 10.008 1 97.94 129 ASP B O 1
ATOM 3123 N N . PRO B 1 130 ? -9.383 -15.914 12.266 1 96.94 130 PRO B N 1
ATOM 3124 C CA . PRO B 1 130 ? -9.102 -17.359 12.344 1 96.94 130 PRO B CA 1
ATOM 3125 C C . PRO B 1 130 ? -10.281 -18.219 11.891 1 96.94 130 PRO B C 1
ATOM 3127 O O . PRO B 1 130 ? -10.117 -19.406 11.633 1 96.94 130 PRO B O 1
ATOM 3130 N N . ASN B 1 131 ? -11.445 -17.594 11.781 1 97.94 131 ASN B N 1
ATOM 3131 C CA . ASN B 1 131 ? -12.633 -18.359 11.398 1 97.94 131 ASN B CA 1
ATOM 3132 C C . ASN B 1 131 ? -12.766 -18.453 9.883 1 97.94 131 ASN B C 1
ATOM 3134 O O . ASN B 1 131 ? -13.57 -19.234 9.375 1 97.94 131 ASN B O 1
ATOM 3138 N N . VAL B 1 132 ? -12.031 -17.688 9.117 1 98.44 132 VAL B N 1
ATOM 3139 C CA . VAL B 1 132 ? -12.023 -17.781 7.656 1 98.44 132 VAL B CA 1
ATOM 3140 C C . VAL B 1 132 ? -11.07 -18.891 7.215 1 98.44 132 VAL B C 1
ATOM 3142 O O . VAL B 1 132 ? -9.906 -18.906 7.609 1 98.44 132 VAL B O 1
ATOM 3145 N N . PRO B 1 133 ? -11.57 -19.859 6.461 1 98.56 133 PRO B N 1
ATOM 3146 C CA . PRO B 1 133 ? -10.656 -20.891 5.953 1 98.56 133 PRO B CA 1
ATOM 3147 C C . PRO B 1 133 ? -9.461 -20.297 5.207 1 98.56 133 PRO B C 1
ATOM 3149 O O . PRO B 1 133 ? -9.617 -19.344 4.445 1 98.56 133 PRO B O 1
ATOM 3152 N N . VAL B 1 134 ? -8.328 -20.844 5.41 1 98.44 134 VAL B N 1
ATOM 3153 C CA . VAL B 1 134 ? -7.066 -20.281 4.938 1 98.44 134 VAL B CA 1
ATOM 3154 C C . VAL B 1 134 ? -7.094 -20.156 3.416 1 98.44 134 VAL B C 1
ATOM 3156 O O . VAL B 1 134 ? -6.637 -19.156 2.857 1 98.44 134 VAL B O 1
ATOM 3159 N N . ASN B 1 135 ? -7.664 -21.156 2.703 1 98.44 135 ASN B N 1
ATOM 3160 C CA . ASN B 1 135 ? -7.672 -21.172 1.245 1 98.44 135 ASN B CA 1
ATOM 3161 C C . ASN B 1 135 ? -8.727 -20.219 0.683 1 98.44 135 ASN B C 1
ATOM 3163 O O . ASN B 1 135 ? -8.852 -20.078 -0.535 1 98.44 135 ASN B O 1
ATOM 3167 N N . GLU B 1 136 ? -9.492 -19.516 1.555 1 98.75 136 GLU B N 1
ATOM 3168 C CA . GLU B 1 136 ? -10.516 -18.562 1.125 1 98.75 136 GLU B CA 1
ATOM 3169 C C . GLU B 1 136 ? -10.117 -17.125 1.468 1 98.75 136 GLU B C 1
ATOM 3171 O O . GLU B 1 136 ? -10.789 -16.172 1.073 1 98.75 136 GLU B O 1
ATOM 3176 N N . LYS B 1 137 ? -9.023 -16.938 2.131 1 98.81 137 LYS B N 1
ATOM 3177 C CA . LYS B 1 137 ? -8.648 -15.648 2.723 1 98.81 137 LYS B CA 1
ATOM 3178 C C . LYS B 1 137 ? -8.289 -14.633 1.645 1 98.81 137 LYS B C 1
ATOM 3180 O O . LYS B 1 137 ? -8.227 -13.43 1.913 1 98.81 137 LYS B O 1
ATOM 3185 N N . THR B 1 138 ? -8.094 -15.07 0.397 1 98.81 138 THR B N 1
ATOM 3186 C CA . THR B 1 138 ? -7.844 -14.117 -0.679 1 98.81 138 THR B CA 1
ATOM 3187 C C . THR B 1 138 ? -9.148 -13.719 -1.361 1 98.81 138 THR B C 1
ATOM 3189 O O . THR B 1 138 ? -9.172 -12.766 -2.15 1 98.81 138 THR B O 1
ATOM 3192 N N . TRP B 1 139 ? -10.258 -14.484 -1.104 1 98.81 139 TRP B N 1
ATOM 3193 C CA . TRP B 1 139 ? -11.5 -14.289 -1.85 1 98.81 139 TRP B CA 1
ATOM 3194 C C . TRP B 1 139 ? -12.086 -12.906 -1.57 1 98.81 139 TRP B C 1
ATOM 3196 O O . TRP B 1 139 ? -12.469 -12.609 -0.438 1 98.81 139 TRP B O 1
ATOM 3206 N N . GLY B 1 140 ? -12.172 -12.109 -2.625 1 98.5 140 GLY B N 1
ATOM 3207 C CA . GLY B 1 140 ? -12.75 -10.781 -2.502 1 98.5 140 GLY B CA 1
ATOM 3208 C C . GLY B 1 140 ? -11.812 -9.781 -1.843 1 98.5 140 GLY B C 1
ATOM 3209 O O . GLY B 1 140 ? -12.258 -8.75 -1.346 1 98.5 140 GLY B O 1
ATOM 3210 N N . VAL B 1 141 ? -10.555 -10.102 -1.737 1 98.69 141 VAL B N 1
ATOM 3211 C CA . VAL B 1 141 ? -9.562 -9.242 -1.104 1 98.69 141 VAL B CA 1
ATOM 3212 C C . VAL B 1 141 ? -8.703 -8.57 -2.174 1 98.69 141 VAL B C 1
ATOM 3214 O O . VAL B 1 141 ? -8.25 -9.227 -3.113 1 98.69 141 VAL B O 1
ATOM 3217 N N . ASN B 1 142 ? -8.555 -7.273 -2.098 1 98.56 142 ASN B N 1
ATOM 3218 C CA . ASN B 1 142 ? -7.645 -6.551 -2.982 1 98.56 142 ASN B CA 1
ATOM 3219 C C . ASN B 1 142 ? -6.254 -6.414 -2.367 1 98.56 142 ASN B C 1
ATOM 3221 O O . ASN B 1 142 ? -6.125 -6.141 -1.174 1 98.56 142 ASN B O 1
ATOM 3225 N N . HIS B 1 143 ? -5.262 -6.75 -3.135 1 98.5 143 HIS B N 1
ATOM 3226 C CA . HIS B 1 143 ? -3.881 -6.492 -2.752 1 98.5 143 HIS B CA 1
ATOM 3227 C C . HIS B 1 143 ? -3.346 -5.238 -3.439 1 98.5 143 HIS B C 1
ATOM 3229 O O . HIS B 1 143 ? -3.41 -5.121 -4.664 1 98.5 143 HIS B O 1
ATOM 3235 N N . TYR B 1 144 ? -2.881 -4.289 -2.648 1 98.19 144 TYR B N 1
ATOM 3236 C CA . TYR B 1 144 ? -2.148 -3.115 -3.113 1 98.19 144 TYR B CA 1
ATOM 3237 C C . TYR B 1 144 ? -0.646 -3.363 -3.088 1 98.19 144 TYR B C 1
ATOM 3239 O O . TYR B 1 144 ? -0.078 -3.66 -2.033 1 98.19 144 TYR B O 1
ATOM 3247 N N . ILE B 1 145 ? -0.007 -3.225 -4.273 1 97.75 145 ILE B N 1
ATOM 3248 C CA . ILE B 1 145 ? 1.327 -3.795 -4.422 1 97.75 145 ILE B CA 1
ATOM 3249 C C . ILE B 1 145 ? 2.248 -2.785 -5.105 1 97.75 145 ILE B C 1
ATOM 3251 O O . ILE B 1 145 ? 1.844 -2.111 -6.055 1 97.75 145 ILE B O 1
ATOM 3255 N N . LEU B 1 146 ? 3.453 -2.602 -4.57 1 97.94 146 LEU B N 1
ATOM 3256 C CA . LEU B 1 146 ? 4.559 -1.999 -5.309 1 97.94 146 LEU B CA 1
ATOM 3257 C C . LEU B 1 146 ? 5.625 -3.039 -5.637 1 97.94 146 LEU B C 1
ATOM 3259 O O . LEU B 1 146 ? 6.168 -3.684 -4.738 1 97.94 146 LEU B O 1
ATOM 3263 N N . GLU B 1 147 ? 5.852 -3.275 -6.883 1 96.75 147 GLU B N 1
ATOM 3264 C CA . GLU B 1 147 ? 6.852 -4.246 -7.312 1 96.75 147 GLU B CA 1
ATOM 3265 C C . GLU B 1 147 ? 7.465 -3.852 -8.656 1 96.75 147 GLU B C 1
ATOM 3267 O O . GLU B 1 147 ? 6.969 -2.945 -9.328 1 96.75 147 GLU B O 1
ATOM 3272 N N . ASP B 1 148 ? 8.586 -4.434 -8.945 1 95.31 148 ASP B N 1
ATOM 3273 C CA . ASP B 1 148 ? 9.266 -4.266 -10.227 1 95.31 148 ASP B CA 1
ATOM 3274 C C . ASP B 1 148 ? 9.156 -5.531 -11.078 1 95.31 148 ASP B C 1
ATOM 3276 O O . ASP B 1 148 ? 9.727 -6.566 -10.727 1 95.31 148 ASP B O 1
ATOM 3280 N N . VAL B 1 149 ? 8.469 -5.402 -12.172 1 92.88 149 VAL B N 1
ATOM 3281 C CA . VAL B 1 149 ? 8.32 -6.57 -13.039 1 92.88 149 VAL B CA 1
ATOM 3282 C C . VAL B 1 149 ? 9.102 -6.352 -14.336 1 92.88 149 VAL B C 1
ATOM 3284 O O . VAL B 1 149 ? 8.734 -6.887 -15.383 1 92.88 149 VAL B O 1
ATOM 3287 N N . GLY B 1 150 ? 10.117 -5.484 -14.25 1 88.62 150 GLY B N 1
ATOM 3288 C CA . GLY B 1 150 ? 11.016 -5.379 -15.391 1 88.62 150 GLY B CA 1
ATOM 3289 C C . GLY B 1 150 ? 11.25 -3.945 -15.836 1 88.62 150 GLY B C 1
ATOM 3290 O O . GLY B 1 150 ? 12.242 -3.654 -16.5 1 88.62 150 GLY B O 1
ATOM 3291 N N . ASP B 1 151 ? 10.344 -3.002 -15.633 1 88.94 151 ASP B N 1
ATOM 3292 C CA . ASP B 1 151 ? 10.469 -1.626 -16.109 1 88.94 151 ASP B CA 1
ATOM 3293 C C . ASP B 1 151 ? 10.562 -0.65 -14.938 1 88.94 151 ASP B C 1
ATOM 3295 O O . ASP B 1 151 ? 10.055 0.473 -15.016 1 88.94 151 ASP B O 1
ATOM 3299 N N . GLY B 1 152 ? 11.172 -1.119 -13.836 1 91.62 152 GLY B N 1
ATOM 3300 C CA . GLY B 1 152 ? 11.219 -0.313 -12.625 1 91.62 152 GLY B CA 1
ATOM 3301 C C . GLY B 1 152 ? 10.031 -0.546 -11.711 1 91.62 152 GLY B C 1
ATOM 3302 O O . GLY B 1 152 ? 9.039 -1.16 -12.109 1 91.62 152 GLY B O 1
ATOM 3303 N N . PRO B 1 153 ? 10.148 -0.07 -10.477 1 94.38 153 PRO B N 1
ATOM 3304 C CA . PRO B 1 153 ? 9.055 -0.277 -9.531 1 94.38 153 PRO B CA 1
ATOM 3305 C C . PRO B 1 153 ? 7.758 0.395 -9.977 1 94.38 153 PRO B C 1
ATOM 3307 O O . PRO B 1 153 ? 7.773 1.551 -10.406 1 94.38 153 PRO B O 1
ATOM 3310 N N . GLY B 1 154 ? 6.73 -0.324 -9.992 1 94.56 154 GLY B N 1
ATOM 3311 C CA . GLY B 1 154 ? 5.406 0.171 -10.344 1 94.56 154 GLY B CA 1
ATOM 3312 C C . GLY B 1 154 ? 4.32 -0.301 -9.391 1 94.56 154 GLY B C 1
ATOM 3313 O O . GLY B 1 154 ? 4.395 -1.407 -8.852 1 94.56 154 GLY B O 1
ATOM 3314 N N . PHE B 1 155 ? 3.307 0.598 -9.219 1 95.12 155 PHE B N 1
ATOM 3315 C CA . PHE B 1 155 ? 2.168 0.262 -8.367 1 95.12 155 PHE B CA 1
ATOM 3316 C C . PHE B 1 155 ? 1.147 -0.568 -9.141 1 95.12 155 PHE B C 1
ATOM 3318 O O . PHE B 1 155 ? 0.894 -0.313 -10.32 1 95.12 155 PHE B O 1
ATOM 3325 N N . LEU B 1 156 ? 0.573 -1.551 -8.477 1 95.5 156 LEU B N 1
ATOM 3326 C CA . LEU B 1 156 ? -0.529 -2.309 -9.055 1 95.5 156 LEU B CA 1
ATOM 3327 C C . LEU B 1 156 ? -1.513 -2.754 -7.98 1 95.5 156 LEU B C 1
ATOM 3329 O O . LEU B 1 156 ? -1.147 -2.859 -6.809 1 95.5 156 LEU B O 1
ATOM 3333 N N . LYS B 1 157 ? -2.711 -2.83 -8.352 1 97.56 157 LYS B N 1
ATOM 3334 C CA . LYS B 1 157 ? -3.781 -3.381 -7.527 1 97.56 157 LYS B CA 1
ATOM 3335 C C . LYS B 1 157 ? -4.324 -4.676 -8.125 1 97.56 157 LYS B C 1
ATOM 3337 O O . LYS B 1 157 ? -4.781 -4.691 -9.273 1 97.56 157 LYS B O 1
ATOM 3342 N N . ILE B 1 158 ? -4.195 -5.766 -7.426 1 98.25 158 ILE B N 1
ATOM 3343 C CA . ILE B 1 158 ? -4.754 -7.043 -7.859 1 98.25 158 ILE B CA 1
ATOM 3344 C C . ILE B 1 158 ? -6.02 -7.348 -7.062 1 98.25 158 ILE B C 1
ATOM 3346 O O . ILE B 1 158 ? -5.992 -7.379 -5.828 1 98.25 158 ILE B O 1
ATOM 3350 N N . CYS B 1 159 ? -7.078 -7.539 -7.754 1 98.56 159 CYS B N 1
ATOM 3351 C CA . CYS B 1 159 ? -8.359 -7.902 -7.152 1 98.56 159 CYS B CA 1
ATOM 3352 C C . CYS B 1 159 ? -8.547 -9.414 -7.145 1 98.56 159 CYS B C 1
ATOM 3354 O O . CYS B 1 159 ? -8.992 -9.992 -8.141 1 98.56 159 CYS B O 1
ATOM 3356 N N . PHE B 1 160 ? -8.242 -10.016 -6.027 1 98.75 160 PHE B N 1
ATOM 3357 C CA . PHE B 1 160 ? -8.398 -11.461 -5.902 1 98.75 160 PHE B CA 1
ATOM 3358 C C . PHE B 1 160 ? -9.875 -11.836 -5.824 1 98.75 160 PHE B C 1
ATOM 3360 O O . PHE B 1 160 ? -10.695 -11.07 -5.312 1 98.75 160 PHE B O 1
ATOM 3367 N N . LYS B 1 161 ? -10.156 -12.953 -6.367 1 98.56 161 LYS B N 1
ATOM 3368 C CA . LYS B 1 161 ? -11.523 -13.445 -6.457 1 98.56 161 LYS B CA 1
ATOM 3369 C C . LYS B 1 161 ? -11.617 -14.898 -5.992 1 98.56 161 LYS B C 1
ATOM 3371 O O . LYS B 1 161 ? -10.617 -15.625 -6.016 1 98.56 161 LYS B O 1
ATOM 3376 N N . SER B 1 162 ? -12.844 -15.266 -5.531 1 98.69 162 SER B N 1
ATOM 3377 C CA . SER B 1 162 ? -13.102 -16.703 -5.473 1 98.69 162 SER B CA 1
ATOM 3378 C C . SER B 1 162 ? -13.031 -17.328 -6.859 1 98.69 162 SER B C 1
ATOM 3380 O O . SER B 1 162 ? -13.25 -16.656 -7.867 1 98.69 162 SER B O 1
ATOM 3382 N N . PRO B 1 163 ? -12.719 -18.641 -6.879 1 98.62 163 PRO B N 1
ATOM 3383 C CA . PRO B 1 163 ? -12.711 -19.297 -8.188 1 98.62 163 PRO B CA 1
ATOM 3384 C C . PRO B 1 163 ? -14.023 -19.125 -8.938 1 98.62 163 PRO B C 1
ATOM 3386 O O . PRO B 1 163 ? -14.023 -18.875 -10.148 1 98.62 163 PRO B O 1
ATOM 3389 N N . ALA B 1 164 ? -15.125 -19.156 -8.266 1 98.12 164 ALA B N 1
ATOM 3390 C CA . ALA B 1 164 ? -16.438 -18.984 -8.891 1 98.12 164 ALA B CA 1
ATOM 3391 C C . ALA B 1 164 ? -16.578 -17.578 -9.469 1 98.12 164 ALA B C 1
ATOM 3393 O O . ALA B 1 164 ? -17 -17.422 -10.617 1 98.12 164 ALA B O 1
ATOM 3394 N N . ASP B 1 165 ? -16.234 -16.562 -8.672 1 97.75 165 ASP B N 1
ATOM 3395 C CA . ASP B 1 165 ? -16.375 -15.172 -9.109 1 97.75 165 ASP B CA 1
ATOM 3396 C C . ASP B 1 165 ? -15.422 -14.859 -10.266 1 97.75 165 ASP B C 1
ATOM 3398 O O . ASP B 1 165 ? -15.672 -13.945 -11.047 1 97.75 165 ASP B O 1
ATOM 3402 N N . PHE B 1 166 ? -14.328 -15.648 -10.367 1 98.25 166 PHE B N 1
ATOM 3403 C CA . PHE B 1 166 ? -13.383 -15.484 -11.461 1 98.25 166 PHE B CA 1
ATOM 3404 C C . PHE B 1 166 ? -13.883 -16.172 -12.727 1 98.25 166 PHE B C 1
ATOM 3406 O O . PHE B 1 166 ? -13.367 -15.93 -13.812 1 98.25 166 PHE B O 1
ATOM 3413 N N . GLY B 1 167 ? -14.852 -17.062 -12.562 1 97.25 167 GLY B N 1
ATOM 3414 C CA . GLY B 1 167 ? -15.484 -17.703 -13.695 1 97.25 167 GLY B CA 1
ATOM 3415 C C . GLY B 1 167 ? -15.039 -19.141 -13.898 1 97.25 167 GLY B C 1
ATOM 3416 O O . GLY B 1 167 ? -15.188 -19.688 -14.992 1 97.25 167 GLY B O 1
ATOM 3417 N N . PHE B 1 168 ? -14.453 -19.719 -12.898 1 98.25 168 PHE B N 1
ATOM 3418 C CA . PHE B 1 168 ? -14.016 -21.109 -13.016 1 98.25 168 PHE B CA 1
ATOM 3419 C C . PHE B 1 168 ? -15.148 -22.062 -12.688 1 98.25 168 PHE B C 1
ATOM 3421 O O . PHE B 1 168 ? -16.047 -21.734 -11.914 1 98.25 168 PHE B O 1
ATOM 3428 N N . ASP B 1 169 ? -15.117 -23.25 -13.328 1 98.44 169 ASP B N 1
ATOM 3429 C CA . ASP B 1 169 ? -15.891 -24.391 -12.867 1 98.44 169 ASP B CA 1
ATOM 3430 C C . ASP B 1 169 ? -15.312 -24.969 -11.578 1 98.44 169 ASP B C 1
ATOM 3432 O O . ASP B 1 169 ? -14.305 -25.688 -11.609 1 98.44 169 ASP B O 1
ATOM 3436 N N . THR B 1 170 ? -15.977 -24.703 -10.492 1 98.38 170 THR B N 1
ATOM 3437 C CA . THR B 1 170 ? -15.43 -25.016 -9.18 1 98.38 170 THR B CA 1
ATOM 3438 C C . THR B 1 170 ? -15.414 -26.516 -8.938 1 98.38 170 THR B C 1
ATOM 3440 O O . THR B 1 170 ? -14.75 -27 -8.016 1 98.38 170 THR B O 1
ATOM 3443 N N . SER B 1 171 ? -16.141 -27.281 -9.703 1 98.44 171 SER B N 1
ATOM 3444 C CA . SER B 1 171 ? -16.125 -28.734 -9.555 1 98.44 171 SER B CA 1
ATOM 3445 C C . SER B 1 171 ? -14.773 -29.328 -9.922 1 98.44 171 SER B C 1
ATOM 3447 O O . SER B 1 171 ? -14.492 -30.484 -9.609 1 98.44 171 SER B O 1
ATOM 3449 N N . LEU B 1 172 ? -13.938 -28.562 -10.578 1 98.38 172 LEU B N 1
ATOM 3450 C CA . LEU B 1 172 ? -12.625 -29.016 -11.023 1 98.38 172 LEU B CA 1
ATOM 3451 C C . LEU B 1 172 ? -11.594 -28.844 -9.914 1 98.38 172 LEU B C 1
ATOM 3453 O O . LEU B 1 172 ? -10.484 -29.375 -10.008 1 98.38 172 LEU B O 1
ATOM 3457 N N . ILE B 1 173 ? -11.875 -28.109 -8.898 1 98.44 173 ILE B N 1
ATOM 3458 C CA . ILE B 1 173 ? -10.961 -27.828 -7.801 1 98.44 173 ILE B CA 1
ATOM 3459 C C . ILE B 1 173 ? -10.953 -28.984 -6.82 1 98.44 173 ILE B C 1
ATOM 3461 O O . ILE B 1 173 ? -12 -29.547 -6.496 1 98.44 173 ILE B O 1
ATOM 3465 N N . GLY B 1 174 ? -9.828 -29.312 -6.27 1 97.88 174 GLY B N 1
ATOM 3466 C CA . GLY B 1 174 ? -9.672 -30.453 -5.391 1 97.88 174 GLY B CA 1
ATOM 3467 C C . GLY B 1 174 ? -9.477 -31.75 -6.141 1 97.88 174 GLY B C 1
ATOM 3468 O O . GLY B 1 174 ? -9.578 -32.844 -5.555 1 97.88 174 GLY B O 1
ATOM 3469 N N . LYS B 1 175 ? -9.305 -31.656 -7.441 1 96.25 175 LYS B N 1
ATOM 3470 C CA . LYS B 1 175 ? -9.078 -32.812 -8.289 1 96.25 175 LYS B CA 1
ATOM 3471 C C . LYS B 1 175 ? -7.59 -33 -8.602 1 96.25 175 LYS B C 1
ATOM 3473 O O . LYS B 1 175 ? -6.75 -32.281 -8.039 1 96.25 175 LYS B O 1
ATOM 3478 N N . GLU B 1 176 ? -7.246 -33.875 -9.43 1 96.25 176 GLU B N 1
ATOM 3479 C CA . GLU B 1 176 ? -5.891 -34.344 -9.703 1 96.25 176 GLU B CA 1
ATOM 3480 C C . GLU B 1 176 ? -5.004 -33.219 -10.203 1 96.25 176 GLU B C 1
ATOM 3482 O O . GLU B 1 176 ? -3.828 -33.125 -9.844 1 96.25 176 GLU B O 1
ATOM 3487 N N . ASN B 1 177 ? -5.469 -32.312 -10.984 1 97.56 177 ASN B N 1
ATOM 3488 C CA . ASN B 1 177 ? -4.652 -31.312 -11.641 1 97.56 177 ASN B CA 1
ATOM 3489 C C . ASN B 1 177 ? -4.855 -29.938 -11.016 1 97.56 177 ASN B C 1
ATOM 3491 O O . ASN B 1 177 ? -4.367 -28.922 -11.539 1 97.56 177 ASN B O 1
ATOM 3495 N N . CYS B 1 178 ? -5.574 -29.922 -9.922 1 98.69 178 CYS B N 1
ATOM 3496 C CA . CYS B 1 178 ? -5.816 -28.672 -9.211 1 98.69 178 CYS B CA 1
ATOM 3497 C C . CYS B 1 178 ? -6.258 -28.922 -7.777 1 98.69 178 CYS B C 1
ATOM 3499 O O . CYS B 1 178 ? -7.457 -29 -7.496 1 98.69 178 CYS B O 1
ATOM 3501 N N . ALA B 1 179 ? -5.297 -29.078 -6.914 1 98.69 179 ALA B N 1
ATOM 3502 C CA . ALA B 1 179 ? -5.617 -29.203 -5.496 1 98.69 179 ALA B CA 1
ATOM 3503 C C . ALA B 1 179 ? -6.215 -27.906 -4.957 1 98.69 179 ALA B C 1
ATOM 3505 O O . ALA B 1 179 ? -7.164 -27.938 -4.172 1 98.69 179 ALA B O 1
ATOM 3506 N N . SER B 1 180 ? -5.699 -26.797 -5.312 1 98.69 180 SER B N 1
ATOM 3507 C CA . SER B 1 180 ? -6.141 -25.453 -4.941 1 98.69 180 SER B CA 1
ATOM 3508 C C . SER B 1 180 ? -5.605 -24.406 -5.918 1 98.69 180 SER B C 1
ATOM 3510 O O . SER B 1 180 ? -4.918 -24.75 -6.883 1 98.69 180 SER B O 1
ATOM 3512 N N . LEU B 1 181 ? -6.09 -23.203 -5.785 1 98.88 181 LEU B N 1
ATOM 3513 C CA . LEU B 1 181 ? -5.645 -22.125 -6.66 1 98.88 181 LEU B CA 1
ATOM 3514 C C . LEU B 1 181 ? -5.898 -20.766 -6.016 1 98.88 181 LEU B C 1
ATOM 3516 O O . LEU B 1 181 ? -6.68 -20.656 -5.062 1 98.88 181 LEU B O 1
ATOM 3520 N N . VAL B 1 182 ? -5.195 -19.734 -6.441 1 98.88 182 VAL B N 1
ATOM 3521 C CA . VAL B 1 182 ? -5.559 -18.328 -6.266 1 98.88 182 VAL B CA 1
ATOM 3522 C C . VAL B 1 182 ? -5.723 -17.672 -7.633 1 98.88 182 VAL B C 1
ATOM 3524 O O . VAL B 1 182 ? -5.066 -18.062 -8.602 1 98.88 182 VAL B O 1
ATOM 3527 N N . CYS B 1 183 ? -6.672 -16.766 -7.723 1 98.88 183 CYS B N 1
ATOM 3528 C CA . CYS B 1 183 ? -6.934 -16.062 -8.977 1 98.88 183 CYS B CA 1
ATOM 3529 C C . CYS B 1 183 ? -7.348 -14.609 -8.711 1 98.88 183 CYS B C 1
ATOM 3531 O O . CYS B 1 183 ? -7.973 -14.32 -7.695 1 98.88 183 CYS B O 1
ATOM 3533 N N . GLY B 1 184 ? -6.883 -13.75 -9.562 1 98.56 184 GLY B N 1
ATOM 3534 C CA . GLY B 1 184 ? -7.168 -12.328 -9.445 1 98.56 184 GLY B CA 1
ATOM 3535 C C . GLY B 1 184 ? -7.035 -11.578 -10.758 1 98.56 184 GLY B C 1
ATOM 3536 O O . GLY B 1 184 ? -6.512 -12.117 -11.734 1 98.56 184 GLY B O 1
ATOM 3537 N N . ILE B 1 185 ? -7.57 -10.414 -10.82 1 98.5 185 ILE B N 1
ATOM 3538 C CA . ILE B 1 185 ? -7.539 -9.539 -11.984 1 98.5 185 ILE B CA 1
ATOM 3539 C C . ILE B 1 185 ? -6.996 -8.172 -11.578 1 98.5 185 ILE B C 1
ATOM 3541 O O . ILE B 1 185 ? -7.395 -7.613 -10.555 1 98.5 185 ILE B O 1
ATOM 3545 N N . GLY B 1 186 ? -5.969 -7.711 -12.344 1 97.5 186 GLY B N 1
ATOM 3546 C CA . GLY B 1 186 ? -5.461 -6.371 -12.094 1 97.5 186 GLY B CA 1
ATOM 3547 C C . GLY B 1 186 ? -6.504 -5.289 -12.312 1 97.5 186 GLY B C 1
ATOM 3548 O O . GLY B 1 186 ? -7.488 -5.5 -13.023 1 97.5 186 GLY B O 1
ATOM 3549 N N . ASP B 1 187 ? -6.238 -4.164 -11.617 1 94 187 ASP B N 1
ATOM 3550 C CA . ASP B 1 187 ? -7.066 -2.975 -11.805 1 94 187 ASP B CA 1
ATOM 3551 C C . ASP B 1 187 ? -6.387 -1.982 -12.75 1 94 187 ASP B C 1
ATOM 3553 O O . ASP B 1 187 ? -5.258 -1.552 -12.5 1 94 187 ASP B O 1
ATOM 3557 N N . GLY B 1 188 ? -6.98 -1.638 -13.852 1 84.94 188 GLY B N 1
ATOM 3558 C CA . GLY B 1 188 ? -6.434 -0.739 -14.852 1 84.94 188 GLY B CA 1
ATOM 3559 C C . GLY B 1 188 ? -6.801 -1.133 -16.266 1 84.94 188 GLY B C 1
ATOM 3560 O O . GLY B 1 188 ? -7.434 -2.168 -16.484 1 84.94 188 GLY B O 1
ATOM 3561 N N . SER B 1 189 ? -6.352 -0.362 -17.25 1 74.88 189 SER B N 1
ATOM 3562 C CA . SER B 1 189 ? -6.781 -0.536 -18.625 1 74.88 189 SER B CA 1
ATOM 3563 C C . SER B 1 189 ? -5.988 -1.641 -19.328 1 74.88 189 SER B C 1
ATOM 3565 O O . SER B 1 189 ? -6.445 -2.217 -20.312 1 74.88 189 SER B O 1
ATOM 3567 N N . CYS B 1 190 ? -4.82 -1.993 -18.938 1 78.38 190 CYS B N 1
ATOM 3568 C CA . CYS B 1 190 ? -4.02 -3.062 -19.516 1 78.38 190 CYS B CA 1
ATOM 3569 C C . CYS B 1 190 ? -3.502 -4.008 -18.438 1 78.38 190 CYS B C 1
ATOM 3571 O O . CYS B 1 190 ? -2.312 -4.324 -18.406 1 78.38 190 CYS B O 1
ATOM 3573 N N . ALA B 1 191 ? -4.57 -4.375 -17.734 1 91.5 191 ALA B N 1
ATOM 3574 C CA . ALA B 1 191 ? -4.195 -5.227 -16.609 1 91.5 191 ALA B CA 1
ATOM 3575 C C . ALA B 1 191 ? -4.168 -6.695 -17.016 1 91.5 191 ALA B C 1
ATOM 3577 O O . ALA B 1 191 ? -4.281 -7.02 -18.203 1 91.5 191 ALA B O 1
ATOM 3578 N N . ALA B 1 192 ? -3.764 -7.562 -16.156 1 97.19 192 ALA B N 1
ATOM 3579 C CA . ALA B 1 192 ? -3.656 -9 -16.422 1 97.19 192 ALA B CA 1
ATOM 3580 C C . ALA B 1 192 ? -4.594 -9.789 -15.508 1 97.19 192 ALA B C 1
ATOM 3582 O O . ALA B 1 192 ? -4.746 -9.461 -14.328 1 97.19 192 ALA B O 1
ATOM 3583 N N . ALA B 1 193 ? -5.285 -10.773 -16.109 1 98.38 193 ALA B N 1
ATOM 3584 C CA . ALA B 1 193 ? -5.867 -11.844 -15.305 1 98.38 193 ALA B CA 1
ATOM 3585 C C . ALA B 1 193 ? -4.805 -12.859 -14.898 1 98.38 193 ALA B C 1
ATOM 3587 O O . ALA B 1 193 ? -3.998 -13.289 -15.727 1 98.38 193 ALA B O 1
ATOM 3588 N N . MET B 1 194 ? -4.766 -13.211 -13.641 1 98.75 194 MET B N 1
ATOM 3589 C CA . MET B 1 194 ? -3.707 -14.07 -13.109 1 98.75 194 MET B CA 1
ATOM 3590 C C . MET B 1 194 ? -4.297 -15.258 -12.359 1 98.75 194 MET B C 1
ATOM 3592 O O . MET B 1 194 ? -5.234 -15.102 -11.578 1 98.75 194 MET B O 1
ATOM 3596 N N . VAL B 1 195 ? -3.738 -16.438 -12.586 1 98.88 195 VAL B N 1
ATOM 3597 C CA . VAL B 1 195 ? -4.121 -17.641 -11.852 1 98.88 195 VAL B CA 1
ATOM 3598 C C . VAL B 1 195 ? -2.879 -18.453 -11.508 1 98.88 195 VAL B C 1
ATOM 3600 O O . VAL B 1 195 ? -2.037 -18.703 -12.375 1 98.88 195 VAL B O 1
ATOM 3603 N N . HIS B 1 196 ? -2.697 -18.797 -10.305 1 98.94 196 HIS B N 1
ATOM 3604 C CA . HIS B 1 196 ? -1.774 -19.828 -9.852 1 98.94 196 HIS B CA 1
ATOM 3605 C C . HIS B 1 196 ? -2.527 -21.047 -9.312 1 98.94 196 HIS B C 1
ATOM 3607 O O . HIS B 1 196 ? -3.295 -20.922 -8.352 1 98.94 196 HIS B O 1
ATOM 3613 N N . LYS B 1 197 ? -2.369 -22.156 -9.906 1 98.94 197 LYS B N 1
ATOM 3614 C CA . LYS B 1 197 ? -2.893 -23.406 -9.352 1 98.94 197 LYS B CA 1
ATOM 3615 C C . LYS B 1 197 ? -1.76 -24.344 -8.953 1 98.94 197 LYS B C 1
ATOM 3617 O O . LYS B 1 197 ? -0.634 -24.219 -9.438 1 98.94 197 LYS B O 1
ATOM 3622 N N . TRP B 1 198 ? -2.045 -25.266 -8.086 1 98.94 198 TRP B N 1
ATOM 3623 C CA . TRP B 1 198 ? -1.033 -26.234 -7.711 1 98.94 198 TRP B CA 1
ATOM 3624 C C . TRP B 1 198 ? -1.675 -27.578 -7.379 1 98.94 198 TRP B C 1
ATOM 3626 O O . TRP B 1 198 ? -2.875 -27.656 -7.102 1 98.94 198 TRP B O 1
ATOM 3636 N N . TYR B 1 199 ? -0.956 -28.609 -7.496 1 98.81 199 TYR B N 1
ATOM 3637 C CA . TYR B 1 199 ? -1.353 -29.969 -7.176 1 98.81 199 TYR B CA 1
ATOM 3638 C C . TYR B 1 199 ? -0.15 -30.812 -6.742 1 98.81 199 TYR B C 1
ATOM 3640 O O . TYR B 1 199 ? 0.993 -30.469 -7.059 1 98.81 199 TYR B O 1
ATOM 3648 N N . PRO B 1 200 ? -0.403 -31.875 -5.961 1 98.69 200 PRO B N 1
ATOM 3649 C CA . PRO B 1 200 ? 0.705 -32.75 -5.555 1 98.69 200 PRO B CA 1
ATOM 3650 C C . PRO B 1 200 ? 1.478 -33.312 -6.746 1 98.69 200 PRO B C 1
ATOM 3652 O O . PRO B 1 200 ? 0.875 -33.688 -7.754 1 98.69 200 PRO B O 1
ATOM 3655 N N . TYR B 1 201 ? 2.744 -33.281 -6.691 1 98.44 201 TYR B N 1
ATOM 3656 C CA . TYR B 1 201 ? 3.668 -33.719 -7.719 1 98.44 201 TYR B CA 1
ATOM 3657 C C . TYR B 1 201 ? 4.965 -34.25 -7.102 1 98.44 201 TYR B C 1
ATOM 3659 O O . TYR B 1 201 ? 5.672 -33.5 -6.426 1 98.44 201 TYR B O 1
ATOM 3667 N N . GLN B 1 202 ? 5.281 -35.531 -7.262 1 97.88 202 GLN B N 1
ATOM 3668 C CA . GLN B 1 202 ? 6.441 -36.188 -6.652 1 97.88 202 GLN B CA 1
ATOM 3669 C C . GLN B 1 202 ? 6.48 -35.938 -5.148 1 97.88 202 GLN B C 1
ATOM 3671 O O . GLN B 1 202 ? 5.523 -36.25 -4.438 1 97.88 202 GLN B O 1
ATOM 3676 N N . ASP B 1 203 ? 7.551 -35.344 -4.66 1 98.25 203 ASP B N 1
ATOM 3677 C CA . ASP B 1 203 ? 7.684 -35.125 -3.223 1 98.25 203 ASP B CA 1
ATOM 3678 C C . ASP B 1 203 ? 7.316 -33.688 -2.834 1 98.25 203 ASP B C 1
ATOM 3680 O O . ASP B 1 203 ? 7.707 -33.219 -1.766 1 98.25 203 ASP B O 1
ATOM 3684 N N . GLY B 1 204 ? 6.574 -33.062 -3.699 1 98.75 204 GLY B N 1
ATOM 3685 C CA . GLY B 1 204 ? 6.148 -31.703 -3.455 1 98.75 204 GLY B CA 1
ATOM 3686 C C . GLY B 1 204 ? 4.922 -31.312 -4.254 1 98.75 204 GLY B C 1
ATOM 3687 O O . GLY B 1 204 ? 3.914 -32 -4.242 1 98.75 204 GLY B O 1
ATOM 3688 N N . VAL B 1 205 ? 4.98 -30.156 -4.84 1 98.75 205 VAL B N 1
ATOM 3689 C CA . VAL B 1 205 ? 3.861 -29.688 -5.648 1 98.75 205 VAL B CA 1
ATOM 3690 C C . VAL B 1 205 ? 4.375 -29.172 -6.988 1 98.75 205 VAL B C 1
ATOM 3692 O O . VAL B 1 205 ? 5.555 -28.844 -7.125 1 98.75 205 VAL B O 1
ATOM 3695 N N . MET B 1 206 ? 3.49 -29.25 -7.969 1 98.88 206 MET B N 1
ATOM 3696 C CA . MET B 1 206 ? 3.643 -28.484 -9.195 1 98.88 206 MET B CA 1
ATOM 3697 C C . MET B 1 206 ? 2.797 -27.219 -9.148 1 98.88 206 MET B C 1
ATOM 3699 O O . MET B 1 206 ? 1.575 -27.281 -9.008 1 98.88 206 MET B O 1
ATOM 3703 N N . LEU B 1 207 ? 3.443 -26.047 -9.102 1 98.94 207 LEU B N 1
ATOM 3704 C CA . LEU B 1 207 ? 2.762 -24.766 -9.234 1 98.94 207 LEU B CA 1
ATOM 3705 C C . LEU B 1 207 ? 2.688 -24.328 -10.688 1 98.94 207 LEU B C 1
ATOM 3707 O O . LEU B 1 207 ? 3.709 -24.281 -11.375 1 98.94 207 LEU B O 1
ATOM 3711 N N . CYS B 1 208 ? 1.506 -24.078 -11.148 1 98.94 208 CYS B N 1
ATOM 3712 C CA . CYS B 1 208 ? 1.292 -23.609 -12.516 1 98.94 208 CYS B CA 1
ATOM 3713 C C . CYS B 1 208 ? 0.713 -22.203 -12.531 1 98.94 208 CYS B C 1
ATOM 3715 O O . CYS B 1 208 ? -0.314 -21.938 -11.906 1 98.94 208 CYS B O 1
ATOM 3717 N N . SER B 1 209 ? 1.371 -21.312 -13.242 1 98.88 209 SER B N 1
ATOM 3718 C CA . SER B 1 209 ? 0.961 -19.906 -13.336 1 98.88 209 SER B CA 1
ATOM 3719 C C . SER B 1 209 ? 0.5 -19.562 -14.742 1 98.88 209 SER B C 1
ATOM 3721 O O . SER B 1 209 ? 1.116 -19.984 -15.727 1 98.88 209 SER B O 1
ATOM 3723 N N . ARG B 1 210 ? -0.609 -18.844 -14.859 1 98.88 210 ARG B N 1
ATOM 3724 C CA . ARG B 1 210 ? -1.072 -18.266 -16.125 1 98.88 210 ARG B CA 1
ATOM 3725 C C . ARG B 1 210 ? -1.435 -16.797 -15.953 1 98.88 210 ARG B C 1
ATOM 3727 O O . ARG B 1 210 ? -2.055 -16.422 -14.953 1 98.88 210 ARG B O 1
ATOM 3734 N N . PHE B 1 211 ? -0.969 -16.031 -16.844 1 98.75 211 PHE B N 1
ATOM 3735 C CA . PHE B 1 211 ? -1.356 -14.633 -16.969 1 98.75 211 PHE B CA 1
ATOM 3736 C C . PHE B 1 211 ? -1.94 -14.344 -18.344 1 98.75 211 PHE B C 1
ATOM 3738 O O . PHE B 1 211 ? -1.386 -14.766 -19.359 1 98.75 211 PHE B O 1
ATOM 3745 N N . TRP B 1 212 ? -3.008 -13.711 -18.375 1 98.38 212 TRP B N 1
ATOM 3746 C CA . TRP B 1 212 ? -3.588 -13.125 -19.578 1 98.38 212 TRP B CA 1
ATOM 3747 C C . TRP B 1 212 ? -3.586 -11.602 -19.5 1 98.38 212 TRP B C 1
ATOM 3749 O O . TRP B 1 212 ? -4.387 -11.016 -18.781 1 98.38 212 TRP B O 1
ATOM 3759 N N . ILE B 1 213 ? -2.686 -11 -20.25 1 98 213 ILE B N 1
ATOM 3760 C CA . ILE B 1 213 ? -2.475 -9.555 -20.203 1 98 213 ILE B CA 1
ATOM 3761 C C . ILE B 1 213 ? -3.369 -8.859 -21.219 1 98 213 ILE B C 1
ATOM 3763 O O . ILE B 1 213 ? -3.43 -9.273 -22.391 1 98 213 ILE B O 1
ATOM 3767 N N . GLY B 1 214 ? -3.965 -7.793 -20.859 1 97.31 214 GLY B N 1
ATOM 3768 C CA . GLY B 1 214 ? -4.906 -7.094 -21.719 1 97.31 214 GLY B CA 1
ATOM 3769 C C . GLY B 1 214 ? -6.355 -7.363 -21.359 1 97.31 214 GLY B C 1
ATOM 3770 O O . GLY B 1 214 ? -7.246 -7.184 -22.203 1 97.31 214 GLY B O 1
ATOM 3771 N N . TYR B 1 215 ? -6.551 -7.871 -20.172 1 96.62 215 TYR B N 1
ATOM 3772 C CA . TYR B 1 215 ? -7.895 -8.164 -19.688 1 96.62 215 TYR B CA 1
ATOM 3773 C C . TYR B 1 215 ? -8.273 -7.23 -18.547 1 96.62 215 TYR B C 1
ATOM 3775 O O . TYR B 1 215 ? -7.402 -6.656 -17.891 1 96.62 215 TYR B O 1
ATOM 3783 N N . GLY B 1 216 ? -9.523 -7.051 -18.359 1 95.31 216 GLY B N 1
ATOM 3784 C CA . GLY B 1 216 ? -10.094 -6.25 -17.281 1 95.31 216 GLY B CA 1
ATOM 3785 C C . GLY B 1 216 ? -11.531 -6.605 -16.969 1 95.31 216 GLY B C 1
ATOM 3786 O O . GLY B 1 216 ? -12.07 -7.574 -17.5 1 95.31 216 GLY B O 1
ATOM 3787 N N . VAL B 1 217 ? -12.07 -5.914 -15.992 1 94.31 217 VAL B N 1
ATOM 3788 C CA . VAL B 1 217 ? -13.445 -6.172 -15.594 1 94.31 217 VAL B CA 1
ATOM 3789 C C . VAL B 1 217 ? -14.383 -5.219 -16.328 1 94.31 217 VAL B C 1
ATOM 3791 O O . VAL B 1 217 ? -14.227 -3.996 -16.234 1 94.31 217 VAL B O 1
ATOM 3794 N N . VAL B 1 218 ? -15.219 -5.719 -17.078 1 92.38 218 VAL B N 1
ATOM 3795 C CA . VAL B 1 218 ? -16.281 -4.988 -17.766 1 92.38 218 VAL B CA 1
ATOM 3796 C C . VAL B 1 218 ? -17.641 -5.547 -17.375 1 92.38 218 VAL B C 1
ATOM 3798 O O . VAL B 1 218 ? -17.922 -6.73 -17.578 1 92.38 218 VAL B O 1
ATOM 3801 N N . ASP B 1 219 ? -18.5 -4.707 -16.781 1 91.69 219 ASP B N 1
ATOM 3802 C CA . ASP B 1 219 ? -19.828 -5.102 -16.328 1 91.69 219 ASP B CA 1
ATOM 3803 C C . ASP B 1 219 ? -19.766 -6.312 -15.398 1 91.69 219 ASP B C 1
ATOM 3805 O O . ASP B 1 219 ? -20.5 -7.277 -15.57 1 91.69 219 ASP B O 1
ATOM 3809 N N . GLY B 1 220 ? -18.781 -6.344 -14.609 1 90.44 220 GLY B N 1
ATOM 3810 C CA . GLY B 1 220 ? -18.672 -7.344 -13.562 1 90.44 220 GLY B CA 1
ATOM 3811 C C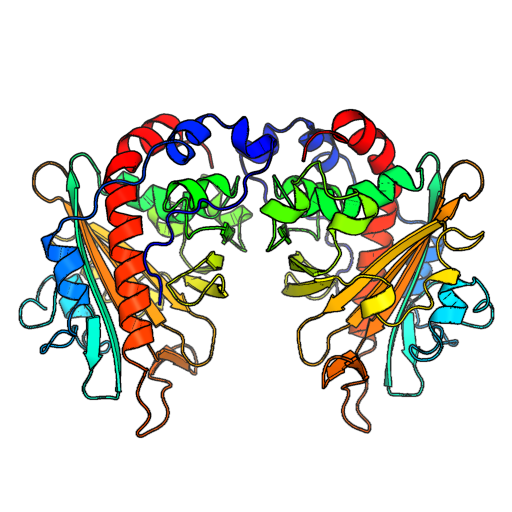 . GLY B 1 220 ? -18.016 -8.625 -14.023 1 90.44 220 GLY B C 1
ATOM 3812 O O . GLY B 1 220 ? -17.812 -9.555 -13.234 1 90.44 220 GLY B O 1
ATOM 3813 N N . GLU B 1 221 ? -17.625 -8.602 -15.289 1 93.12 221 GLU B N 1
ATOM 3814 C CA . GLU B 1 221 ? -17.016 -9.797 -15.844 1 93.12 221 GLU B CA 1
ATOM 3815 C C . GLU B 1 221 ? -15.609 -9.5 -16.375 1 93.12 221 GLU B C 1
ATOM 3817 O O . GLU B 1 221 ? -15.359 -8.406 -16.891 1 93.12 221 GLU B O 1
ATOM 3822 N N . ILE B 1 222 ? -14.742 -10.469 -16.297 1 96.06 222 ILE B N 1
ATOM 3823 C CA . ILE B 1 222 ? -13.406 -10.312 -16.844 1 96.06 222 ILE B CA 1
ATOM 3824 C C . ILE B 1 222 ? -13.445 -10.555 -18.359 1 96.06 222 ILE B C 1
ATOM 3826 O O . ILE B 1 222 ? -13.914 -11.602 -18.812 1 96.06 222 ILE B O 1
ATOM 3830 N N . ARG B 1 223 ? -12.945 -9.625 -19.094 1 94.19 223 ARG B N 1
ATOM 3831 C CA . ARG B 1 223 ? -12.922 -9.711 -20.547 1 94.19 223 ARG B CA 1
ATOM 3832 C C . ARG B 1 223 ? -11.719 -8.969 -21.125 1 94.19 223 ARG B C 1
ATOM 3834 O O . ARG B 1 223 ? -11.078 -8.18 -20.422 1 94.19 223 ARG B O 1
ATOM 3841 N N . CYS B 1 224 ? -11.453 -9.336 -22.328 1 95.19 224 CYS B N 1
ATOM 3842 C CA . CYS B 1 224 ? -10.422 -8.586 -23.031 1 95.19 224 CYS B CA 1
ATOM 3843 C C . CYS B 1 224 ? -10.812 -7.121 -23.172 1 95.19 224 CYS B C 1
ATOM 3845 O O . CYS B 1 224 ? -11.938 -6.809 -23.562 1 95.19 224 CYS B O 1
ATOM 3847 N N . THR B 1 225 ? -9.922 -6.246 -22.859 1 94.94 225 THR B N 1
ATOM 3848 C CA . THR B 1 225 ? -10.211 -4.816 -22.906 1 94.94 225 THR B CA 1
ATOM 3849 C C . THR B 1 225 ? -9.297 -4.117 -23.906 1 94.94 225 THR B C 1
ATOM 3851 O O . THR B 1 225 ? -9.305 -2.889 -24.016 1 94.94 225 THR B O 1
ATOM 3854 N N . LEU B 1 226 ? -8.5 -4.871 -24.609 1 93.62 226 LEU B N 1
ATOM 3855 C CA . LEU B 1 226 ? -7.637 -4.281 -25.625 1 93.62 226 LEU B CA 1
ATOM 3856 C C . LEU B 1 226 ? -8.461 -3.701 -26.781 1 93.62 226 LEU B C 1
ATOM 3858 O O . LEU B 1 226 ? -9.414 -4.332 -27.234 1 93.62 226 LEU B O 1
ATOM 3862 N N . PRO B 1 227 ? -8.039 -2.533 -27.156 1 92.38 227 PRO B N 1
ATOM 3863 C CA . PRO B 1 227 ? -8.68 -2.029 -28.375 1 92.38 227 PRO B CA 1
ATOM 3864 C C . PRO B 1 227 ? -8.43 -2.922 -29.578 1 92.38 227 PRO B C 1
ATOM 3866 O O . PRO B 1 227 ? -7.418 -3.623 -29.641 1 92.38 227 PRO B O 1
ATOM 3869 N N . GLU B 1 228 ? -9.359 -2.855 -30.531 1 90.31 228 GLU B N 1
ATOM 3870 C CA . GLU B 1 228 ? -9.211 -3.643 -31.75 1 90.31 228 GLU B CA 1
ATOM 3871 C C . GLU B 1 228 ? -7.895 -3.328 -32.438 1 90.31 228 GLU B C 1
ATOM 3873 O O . GLU B 1 228 ? -7.551 -2.16 -32.656 1 90.31 228 GLU B O 1
ATOM 3878 N N . GLY B 1 229 ? -7.18 -4.316 -32.75 1 93.06 229 GLY B N 1
ATOM 3879 C CA . GLY B 1 229 ? -5.938 -4.145 -33.469 1 93.06 229 GLY B CA 1
ATOM 3880 C C . GLY B 1 229 ? -4.75 -3.854 -32.594 1 93.06 229 GLY B C 1
ATOM 3881 O O . GLY B 1 229 ? -3.6 -3.914 -33.031 1 93.06 229 GLY B O 1
ATOM 3882 N N . ALA B 1 230 ? -5.043 -3.551 -31.375 1 94.75 230 ALA B N 1
ATOM 3883 C CA . ALA B 1 230 ? -3.947 -3.264 -30.453 1 94.75 230 ALA B CA 1
ATOM 3884 C C . ALA B 1 230 ? -3.252 -4.547 -30 1 94.75 230 ALA B C 1
ATOM 3886 O O . ALA B 1 230 ? -3.832 -5.633 -30.094 1 94.75 230 ALA B O 1
ATOM 3887 N N . LYS B 1 231 ? -1.96 -4.395 -29.703 1 96.56 231 LYS B N 1
ATOM 3888 C CA . LYS B 1 231 ? -1.176 -5.523 -29.203 1 96.56 231 LYS B CA 1
ATOM 3889 C C . LYS B 1 231 ? -0.393 -5.145 -27.953 1 96.56 231 LYS B C 1
ATOM 3891 O O . LYS B 1 231 ? 0.185 -4.059 -27.875 1 96.56 231 LYS B O 1
ATOM 3896 N N . VAL B 1 232 ? -0.471 -6 -27 1 96.44 232 VAL B N 1
ATOM 3897 C CA . VAL B 1 232 ? 0.405 -5.832 -25.844 1 96.44 232 VAL B CA 1
ATOM 3898 C C . VAL B 1 232 ? 1.863 -5.957 -26.266 1 96.44 232 VAL B C 1
ATOM 3900 O O . VAL B 1 232 ? 2.24 -6.93 -26.922 1 96.44 232 VAL B O 1
ATOM 3903 N N . PRO B 1 233 ? 2.662 -4.957 -25.984 1 95.5 233 PRO B N 1
ATOM 3904 C CA . PRO B 1 233 ? 4.082 -5.117 -26.297 1 95.5 233 PRO B CA 1
ATOM 3905 C C . PRO B 1 233 ? 4.691 -6.375 -25.672 1 95.5 233 PRO B C 1
ATOM 3907 O O . PRO B 1 233 ? 4.477 -6.645 -24.5 1 95.5 233 PRO B O 1
ATOM 3910 N N . VAL B 1 234 ? 5.441 -7.117 -26.438 1 96.56 234 VAL B N 1
ATOM 3911 C CA . VAL B 1 234 ? 5.965 -8.414 -26.016 1 96.56 234 VAL B CA 1
ATOM 3912 C C . VAL B 1 234 ? 6.895 -8.227 -24.812 1 96.56 234 VAL B C 1
ATOM 3914 O O . VAL B 1 234 ? 7.039 -9.125 -23.984 1 96.56 234 VAL B O 1
ATOM 3917 N N . GLU B 1 235 ? 7.527 -7.043 -24.688 1 95.81 235 GLU B N 1
ATOM 3918 C CA . GLU B 1 235 ? 8.445 -6.738 -23.594 1 95.81 235 GLU B CA 1
ATOM 3919 C C . GLU B 1 235 ? 7.73 -6.773 -22.25 1 95.81 235 GLU B C 1
ATOM 3921 O O . GLU B 1 235 ? 8.336 -7.098 -21.219 1 95.81 235 GLU B O 1
ATOM 3926 N N . VAL B 1 236 ? 6.43 -6.469 -22.281 1 95.44 236 VAL B N 1
ATOM 3927 C CA . VAL B 1 236 ? 5.637 -6.523 -21.062 1 95.44 236 VAL B CA 1
ATOM 3928 C C . VAL B 1 236 ? 5.527 -7.965 -20.578 1 95.44 236 VAL B C 1
ATOM 3930 O O . VAL B 1 236 ? 5.805 -8.258 -19.406 1 95.44 236 VAL B O 1
ATOM 3933 N N . SER B 1 237 ? 5.203 -8.859 -21.469 1 97.38 237 SER B N 1
ATOM 3934 C CA . SER B 1 237 ? 5.094 -10.281 -21.141 1 97.38 237 SER B CA 1
ATOM 3935 C C . SER B 1 237 ? 6.445 -10.859 -20.734 1 97.38 237 SER B C 1
ATOM 3937 O O . SER B 1 237 ? 6.527 -11.664 -19.797 1 97.38 237 SER B O 1
ATOM 3939 N N . LYS B 1 238 ? 7.465 -10.438 -21.438 1 97.88 238 LYS B N 1
ATOM 3940 C CA . LYS B 1 238 ? 8.82 -10.906 -21.141 1 97.88 238 LYS B CA 1
ATOM 3941 C C . LYS B 1 238 ? 9.234 -10.523 -19.719 1 97.88 238 LYS B C 1
ATOM 3943 O O . LYS B 1 238 ? 9.766 -11.359 -18.984 1 97.88 238 LYS B O 1
ATOM 3948 N N . GLY B 1 239 ? 9.016 -9.266 -19.391 1 96.75 239 GLY B N 1
ATOM 3949 C CA . GLY B 1 239 ? 9.359 -8.797 -18.062 1 96.75 239 GLY B CA 1
ATOM 3950 C C . GLY B 1 239 ? 8.625 -9.539 -16.953 1 96.75 239 GLY B C 1
ATOM 3951 O O . GLY B 1 239 ? 9.227 -9.93 -15.953 1 96.75 239 GLY B O 1
ATOM 3952 N N . LEU B 1 240 ? 7.324 -9.719 -17.172 1 97.19 240 LEU B N 1
ATOM 3953 C CA . LEU B 1 240 ? 6.516 -10.43 -16.188 1 97.19 240 LEU B CA 1
ATOM 3954 C C . LEU B 1 240 ? 6.957 -11.891 -16.078 1 97.19 240 LEU B C 1
ATOM 3956 O O . LEU B 1 240 ? 6.969 -12.453 -14.984 1 97.19 240 LEU B O 1
ATOM 3960 N N . PHE B 1 241 ? 7.305 -12.477 -17.188 1 98.38 241 PHE B N 1
ATOM 3961 C CA . PHE B 1 241 ? 7.809 -13.844 -17.172 1 98.38 241 PHE B CA 1
ATOM 3962 C C . PHE B 1 241 ? 9.094 -13.945 -16.359 1 98.38 241 PHE B C 1
ATOM 3964 O O . PHE B 1 241 ? 9.227 -14.805 -15.492 1 98.38 241 PHE B O 1
ATOM 3971 N N . ALA B 1 242 ? 10.008 -13.055 -16.625 1 98 242 ALA B N 1
ATOM 3972 C CA . ALA B 1 242 ? 11.281 -13.039 -15.906 1 98 242 ALA B CA 1
ATOM 3973 C C . ALA B 1 242 ? 11.047 -12.891 -14.406 1 98 242 ALA B C 1
ATOM 3975 O O . ALA B 1 242 ? 11.656 -13.609 -13.609 1 98 242 ALA B O 1
ATOM 3976 N N . HIS B 1 243 ? 10.164 -12.016 -14.07 1 97.38 243 HIS B N 1
ATOM 3977 C CA . HIS B 1 243 ? 9.812 -11.797 -12.672 1 97.38 243 HIS B CA 1
ATOM 3978 C C . HIS B 1 243 ? 9.219 -13.055 -12.055 1 97.38 243 HIS B C 1
ATOM 3980 O O . HIS B 1 243 ? 9.586 -13.438 -10.945 1 97.38 243 HIS B O 1
ATOM 3986 N N . ASN B 1 244 ? 8.359 -13.711 -12.766 1 98.38 244 ASN B N 1
ATOM 3987 C CA . ASN B 1 244 ? 7.621 -14.867 -12.281 1 98.38 244 ASN B CA 1
ATOM 3988 C C . ASN B 1 244 ? 8.547 -16.062 -12.039 1 98.38 244 ASN B C 1
ATOM 3990 O O . ASN B 1 244 ? 8.438 -16.734 -11.016 1 98.38 244 ASN B O 1
ATOM 3994 N N . ILE B 1 245 ? 9.414 -16.328 -12.969 1 98.38 245 ILE B N 1
ATOM 3995 C CA . ILE B 1 245 ? 10.281 -17.484 -12.781 1 98.38 245 ILE B CA 1
ATOM 3996 C C . ILE B 1 245 ? 11.25 -17.234 -11.633 1 98.38 245 ILE B C 1
ATOM 3998 O O . ILE B 1 245 ? 11.641 -18.156 -10.914 1 98.38 245 ILE B O 1
ATOM 4002 N N . LYS B 1 246 ? 11.633 -16.016 -11.43 1 97.5 246 LYS B N 1
ATOM 4003 C CA . LYS B 1 246 ? 12.523 -15.633 -10.336 1 97.5 246 LYS B CA 1
ATOM 4004 C C . LYS B 1 246 ? 11.828 -15.82 -8.984 1 97.5 246 LYS B C 1
ATOM 4006 O O . LYS B 1 246 ? 12.328 -16.547 -8.117 1 97.5 246 LYS B O 1
ATOM 4011 N N . GLU B 1 247 ? 10.656 -15.211 -8.805 1 98.5 247 GLU B N 1
ATOM 4012 C CA . GLU B 1 247 ? 10 -15.18 -7.504 1 98.5 247 GLU B CA 1
ATOM 4013 C C . GLU B 1 247 ? 9.539 -16.578 -7.086 1 98.5 247 GLU B C 1
ATOM 4015 O O . GLU B 1 247 ? 9.672 -16.953 -5.922 1 98.5 247 GLU B O 1
ATOM 4020 N N . PHE B 1 248 ? 9.062 -17.359 -8.016 1 98.88 248 PHE B N 1
ATOM 4021 C CA . PHE B 1 248 ? 8.508 -18.641 -7.60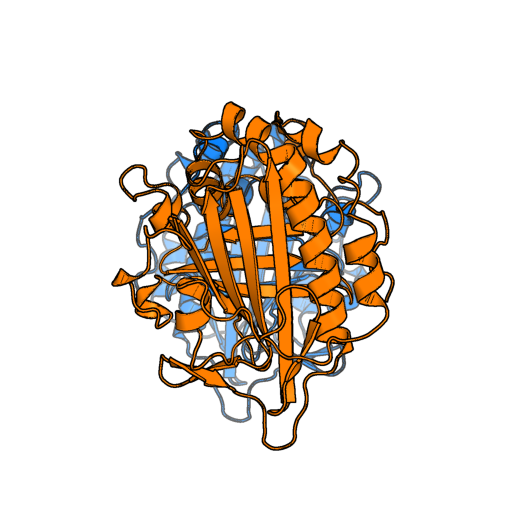5 1 98.88 248 PHE B CA 1
ATOM 4022 C C . PHE B 1 248 ? 9.617 -19.688 -7.43 1 98.88 248 PHE B C 1
ATOM 4024 O O . PHE B 1 248 ? 9.477 -20.625 -6.645 1 98.88 248 PHE B O 1
ATOM 4031 N N . THR B 1 249 ? 10.734 -19.5 -8.188 1 98.56 249 THR B N 1
ATOM 4032 C CA . THR B 1 249 ? 11.883 -20.344 -7.883 1 98.56 249 THR B CA 1
ATOM 4033 C C . THR B 1 249 ? 12.359 -20.109 -6.449 1 98.56 249 THR B C 1
ATOM 4035 O O . THR B 1 249 ? 12.602 -21.062 -5.707 1 98.56 249 THR B O 1
ATOM 4038 N N . ASN B 1 250 ? 12.43 -18.859 -6.086 1 98.62 250 ASN B N 1
ATOM 4039 C CA . ASN B 1 250 ? 12.875 -18.547 -4.734 1 98.62 250 ASN B CA 1
ATOM 4040 C C . ASN B 1 250 ? 11.852 -18.984 -3.689 1 98.62 250 ASN B C 1
ATOM 4042 O O . ASN B 1 250 ? 12.219 -19.469 -2.623 1 98.62 250 ASN B O 1
ATOM 4046 N N . LEU B 1 251 ? 10.57 -18.75 -3.961 1 98.94 251 LEU B N 1
ATOM 4047 C CA . LEU B 1 251 ? 9.555 -19.203 -3.014 1 98.94 251 LEU B CA 1
ATOM 4048 C C . LEU B 1 251 ? 9.664 -20.703 -2.766 1 98.94 251 LEU B C 1
ATOM 4050 O O . LEU B 1 251 ? 9.562 -21.156 -1.624 1 98.94 251 LEU B O 1
ATOM 4054 N N . ALA B 1 252 ? 9.844 -21.453 -3.857 1 98.88 252 ALA B N 1
ATOM 4055 C CA . ALA B 1 252 ? 10.023 -22.906 -3.719 1 98.88 252 ALA B CA 1
ATOM 4056 C C . ALA B 1 252 ? 11.133 -23.234 -2.727 1 98.88 252 ALA B C 1
ATOM 4058 O O . ALA B 1 252 ? 11.023 -24.188 -1.952 1 98.88 252 ALA B O 1
ATOM 4059 N N . ALA B 1 253 ? 12.141 -22.438 -2.721 1 98.62 253 ALA B N 1
ATOM 4060 C CA . ALA B 1 253 ? 13.328 -22.703 -1.92 1 98.62 253 ALA B CA 1
ATOM 4061 C C . ALA B 1 253 ? 13.094 -22.359 -0.453 1 98.62 253 ALA B C 1
ATOM 4063 O O . ALA B 1 253 ? 13.672 -22.984 0.44 1 98.62 253 ALA B O 1
ATOM 4064 N N . ILE B 1 254 ? 12.203 -21.422 -0.13 1 98.81 254 ILE B N 1
ATOM 4065 C CA . ILE B 1 254 ? 12.172 -20.906 1.237 1 98.81 254 ILE B CA 1
ATOM 4066 C C . ILE B 1 254 ? 10.867 -21.328 1.909 1 98.81 254 ILE B C 1
ATOM 4068 O O . ILE B 1 254 ? 10.766 -21.328 3.139 1 98.81 254 ILE B O 1
ATOM 4072 N N . LEU B 1 255 ? 9.836 -21.703 1.203 1 98.88 255 LEU B N 1
ATOM 4073 C CA . LEU B 1 255 ? 8.469 -21.781 1.698 1 98.88 255 LEU B CA 1
ATOM 4074 C C . LEU B 1 255 ? 8.352 -22.828 2.811 1 98.88 255 LEU B C 1
ATOM 4076 O O . LEU B 1 255 ? 7.707 -22.578 3.832 1 98.88 255 LEU B O 1
ATOM 4080 N N . PRO B 1 256 ? 8.969 -24.047 2.645 1 98.88 256 PRO B N 1
ATOM 4081 C CA . PRO B 1 256 ? 8.828 -25.031 3.725 1 98.88 256 PRO B CA 1
ATOM 4082 C C . PRO B 1 256 ? 9.32 -24.5 5.07 1 98.88 256 PRO B C 1
ATOM 4084 O O . PRO B 1 256 ? 8.664 -24.703 6.094 1 98.88 256 PRO B O 1
ATOM 4087 N N . GLU B 1 257 ? 10.422 -23.766 5.082 1 98.75 257 GLU B N 1
ATOM 4088 C CA . GLU B 1 257 ? 10.977 -23.234 6.324 1 98.75 257 GLU B CA 1
ATOM 4089 C C . GLU B 1 257 ? 10.133 -22.078 6.848 1 98.75 257 GLU B C 1
ATOM 4091 O O . GLU B 1 257 ? 9.859 -21.984 8.047 1 98.75 257 GLU B O 1
ATOM 4096 N N . VAL B 1 258 ? 9.75 -21.188 5.953 1 98.75 258 VAL B N 1
ATOM 4097 C CA . VAL B 1 258 ? 8.93 -20.047 6.348 1 98.75 258 VAL B CA 1
ATOM 4098 C C . VAL B 1 258 ? 7.621 -20.531 6.961 1 98.75 258 VAL B C 1
ATOM 4100 O O . VAL B 1 258 ? 7.188 -20.016 8 1 98.75 258 VAL B O 1
ATOM 4103 N N . TYR B 1 259 ? 7.012 -21.484 6.285 1 98.75 259 TYR B N 1
ATOM 4104 C CA . TYR B 1 259 ? 5.746 -22.031 6.758 1 98.75 259 TYR B CA 1
ATOM 4105 C C . TYR B 1 259 ? 5.906 -22.656 8.133 1 98.75 259 TYR B C 1
ATOM 4107 O O . TYR B 1 259 ? 5.105 -22.406 9.039 1 98.75 259 TYR B O 1
ATOM 4115 N N . ALA B 1 260 ? 6.895 -23.453 8.297 1 98.62 260 ALA B N 1
ATOM 4116 C CA . ALA B 1 260 ? 7.129 -24.156 9.562 1 98.62 260 ALA B CA 1
ATOM 4117 C C . ALA B 1 260 ? 7.246 -23.172 10.719 1 98.62 260 ALA B C 1
ATOM 4119 O O . ALA B 1 260 ? 6.77 -23.438 11.82 1 98.62 260 ALA B O 1
ATOM 4120 N N . GLU B 1 261 ? 7.746 -22.016 10.414 1 98 261 GLU B N 1
ATOM 4121 C CA . GLU B 1 261 ? 8.062 -21.062 11.477 1 98 261 GLU B CA 1
ATOM 4122 C C . GLU B 1 261 ? 6.93 -20.078 11.68 1 98 261 GLU B C 1
ATOM 4124 O O . GLU B 1 261 ? 6.84 -19.422 12.727 1 98 261 GLU B O 1
ATOM 4129 N N . ASN B 1 262 ? 5.996 -19.953 10.664 1 98 262 ASN B N 1
ATOM 4130 C CA . ASN B 1 262 ? 5.137 -18.781 10.703 1 98 262 ASN B CA 1
ATOM 4131 C C . ASN B 1 262 ? 3.684 -19.141 10.398 1 98 262 ASN B C 1
ATOM 4133 O O . ASN B 1 262 ? 2.828 -18.25 10.328 1 98 262 ASN B O 1
ATOM 4137 N N . LYS B 1 263 ? 3.326 -20.406 10.172 1 96.75 263 LYS B N 1
ATOM 4138 C CA . LYS B 1 263 ? 2.012 -20.797 9.672 1 96.75 263 LYS B CA 1
ATOM 4139 C C . LYS B 1 263 ? 0.9 -20.266 10.578 1 96.75 263 LYS B C 1
ATOM 4141 O O . LYS B 1 263 ? -0.222 -20.031 10.117 1 96.75 263 LYS B O 1
ATOM 4146 N N . ASP B 1 264 ? 1.197 -19.906 11.891 1 94.5 264 ASP B N 1
ATOM 4147 C CA . ASP B 1 264 ? 0.172 -19.469 12.828 1 94.5 264 ASP B CA 1
ATOM 4148 C C . ASP B 1 264 ? 0.265 -17.953 13.062 1 94.5 264 ASP B C 1
ATOM 4150 O O . ASP B 1 264 ? -0.46 -17.406 13.891 1 94.5 264 ASP B O 1
ATOM 4154 N N . ASN B 1 265 ? 1.135 -17.344 12.312 1 94.31 265 ASN B N 1
ATOM 4155 C CA . ASN B 1 265 ? 1.418 -15.938 12.57 1 94.31 265 ASN B CA 1
ATOM 4156 C C . ASN B 1 265 ? 0.686 -15.023 11.586 1 94.31 265 ASN B C 1
ATOM 4158 O O . ASN B 1 265 ? 1.317 -14.281 10.836 1 94.31 265 ASN B O 1
ATOM 4162 N N . PHE B 1 266 ? -0.659 -15.031 11.688 1 95.38 266 PHE B N 1
ATOM 4163 C CA . PHE B 1 266 ? -1.459 -14.102 10.898 1 95.38 266 PHE B CA 1
ATOM 4164 C C . PHE B 1 266 ? -1.652 -12.781 11.648 1 95.38 266 PHE B C 1
ATOM 4166 O O . PHE B 1 266 ? -1.768 -12.773 12.875 1 95.38 266 PHE B O 1
#

Sequence (532 aa):
MKLFLGKKVGVSKEEKAISYYKFFERDMANIPAEKIALLDAPQEKSAVPFEEKNLYLAGKDKDCAQVGYGTAANGTGFVCNETYMPGVTPEMLDWWFPWHSVGSDLRYKIWDSEDHYFARADKADYVCDPNVPVNEKTWGVNHYILEDVGDGPGFLKICFKSPADFGFDTSLIGKENCASLVCGIGDGSCAAAMVHKWYPYQDGVMLCSRFWIGYGVVDGEIRCTLPEGAKVPVEVSKGLFAHNIKEFTNLAAILPEVYAENKDNFMKLFLGKKVGVSKEEKAISYYKFFERDMANIPAEKIALLDAPQEKSAVPFEEKNLYLAGKDKDCAQVGYGTAANGTGFVCNETYMPGVTPEMLDWWFPWHSVGSDLRYKIWDSEDHYFARADKADYVCDPNVPVNEKTWGVNHYILEDVGDGPGFLKICFKSPADFGFDTSLIGKENCASLVCGIGDGSCAAAMVHKWYPYQDGVMLCSRFWIGYGVVDGEIRCTLPEGAKVPVEVSKGLFAHNIKEFTNLAAILPEVYAENKDNF

Solvent-accessible surface area (backbone atoms only — not comparable to full-atom values): 27505 Å² total; per-residue (Å²): 120,70,76,74,79,84,50,66,52,58,71,31,50,62,46,66,70,38,83,70,34,59,54,48,73,43,75,78,50,80,59,58,64,74,61,60,57,43,70,77,52,66,44,89,53,40,56,64,53,75,94,48,43,56,34,54,44,61,60,66,39,77,91,28,38,57,61,35,23,24,59,37,95,82,20,33,21,23,29,28,35,66,45,77,18,70,65,33,49,72,65,53,57,36,43,44,67,44,48,29,26,48,65,49,36,55,54,32,16,45,35,29,38,55,35,29,61,35,36,36,43,77,45,42,47,59,51,45,32,87,85,48,56,58,74,50,36,42,47,72,27,38,35,46,33,36,33,34,46,32,86,52,77,42,79,49,37,37,41,24,31,39,59,57,77,69,67,44,66,63,87,45,54,65,39,83,54,12,50,46,64,53,37,31,35,28,65,57,78,71,13,35,36,38,37,41,32,30,18,80,39,93,74,13,22,37,37,39,38,43,35,39,30,25,20,25,74,55,96,87,35,80,39,79,54,60,56,89,90,43,60,50,60,53,67,58,21,47,22,43,34,52,41,49,52,46,30,52,43,22,34,40,73,44,43,54,62,52,41,74,75,40,76,84,65,65,119,72,78,74,77,86,53,65,51,57,70,31,51,63,46,66,69,39,84,69,35,59,54,47,72,42,78,76,50,80,60,58,63,74,62,60,57,42,71,78,53,66,44,88,54,39,55,64,52,75,93,48,43,56,34,54,44,62,62,66,38,78,90,27,38,59,61,36,24,23,59,37,95,83,21,32,21,23,29,27,36,66,44,79,19,69,64,32,50,72,66,54,56,36,43,45,68,45,46,30,26,46,66,50,36,54,53,31,15,45,36,30,38,54,35,30,58,36,38,37,44,77,45,40,47,60,52,45,33,86,86,47,57,58,73,50,37,42,45,71,29,39,36,45,32,37,32,34,46,36,86,51,77,42,80,48,38,37,40,24,31,39,59,58,78,70,67,44,66,62,84,45,55,65,39,84,53,11,49,45,65,54,38,30,35,30,67,55,76,70,13,35,34,38,36,41,33,29,20,82,39,92,74,13,20,37,38,38,39,43,34,40,30,26,20,23,73,54,96,87,36,81,39,78,52,60,57,89,89,42,60,50,59,54,66,60,19,47,23,42,35,54,40,49,52,45,30,52,44,23,33,40,72,45,44,56,62,51,39,74,75,39,75,84,65,65

Nearest PDB structures (foldseek):
  5xey-assembly1_A  TM=8.442E-01  e=2.304E-18  Mycobacteroides abscessus ATCC 19977
  5xey-assembly1_B  TM=8.236E-01  e=1.422E-17  Mycobacteroides abscessus ATCC 19977
  5xey-assembly1_D  TM=8.673E-01  e=2.840E-16  Mycobacteroides abscessus ATCC 19977
  3hwp-assembly1_B  TM=8.369E-01  e=1.248E-16  Pseudomonas protegens Pf-5
  8h0h-assembly2_B  TM=6.357E-01  e=4.272E-02  Mycobacterium tuberculosis H37Rv

InterPro domains:
  IPR041526 DAPG hydrolase, PhiG domain [PF18089] (51-260)

pLDDT: mean 96.61, std 4.78, range [55.88, 98.94]

Secondary structure (DSSP, 8-state):
--S---PPPP--HHHHTSTTHHHHHSPPPPPPHHHHHGGGS--SSPPPPGGGHHHHHHT--TTS-SSEEEE-TTS-EEEEEEEEEET--HHHHHHHHHHTTSS-THHHHTT-TTTEEEEEES-HHHHT-TTS-GGGTTTTPEEEEEEESSSSEEEEEEEEE-HHHHT--GGGTTBTTBSEEEEEEESSTT-EEEEEEEEEETTEEEEEEEEEETEEEETTEEEE-PPTT----HHHHHHHHHHHHHHHHHHHHHHHHHHHHHTT--/--S---PPPP--HHHHTSTTHHHHHSPPPPPPHHHHHGGGS--SSPPPPGGGHHHHHHT--TTS-SSEEEE-TTS-EEEEEEEEEET--HHHHHHHHHHTTSS-THHHHTT-TTTEEEEEES-HHHHT-TTS-GGGTTTT-EEEEEEESSSSEEEEEEEEE-HHHHT--GGGTTBTTBSEEEEEEESSTT-EEEEEEEEEETTEEEEEEEEEETEEEETTEEEE-PPTT----HHHHHHHHHHHHHHHHHHHHHHHHHHHHHTT--

Foldseek 3Di:
DCLCPPDFDDDDPVCCPDPCVVLLVDDFDDFDPVQVVLLVDADPFAFDPPVVCQCVLLVNRVVGDQAHWDADPQQKIKGKDKDDFAQAAPVLVLQLVLPCQDDDQVSQCSLPRHWFDGKHKPPNVQSLPPVDPSNCSLAQIKIWGWTFLDPDTDTWIKGKHDCVLQPYPCVSECDARFVGKIWTWIDDQFIKTKMWGWHDDDNHIMIMIMIITQWDADPSYIDRRDDGPHHDPRVSRSSNSSVVSRSVSRCSVCSSVCCVVPSNPD/DCLCPPDFDDDDPVLCPDPCVVLLVDDFFDFDPVQVVLLVDADPFAFDPPVVCQCVLLVNRVVGDQAHWDADPQQKIKGKDKDDQAQAAPVLVLQLVLPCQDDDQVSQCSLPRHWFDGKHKPPNVQSLPPVDPSNCSLAQIKIWGWTFLDPDTDTWIKGKHDCVLQPYDCVSECDARFVGKIWTWIDDQFTKTKMWGWHDDDNHIMIMIMIITQWDADPSYIDRRDDGPHHDPRVSRSSNSSVVSRSVSRCSVCSSVCCVVPSNPD